Protein AF-A0A8C2HJ43-F1 (afdb_monomer)

Structure (mmCIF, N/CA/C/O backbone):
data_AF-A0A8C2HJ43-F1
#
_entry.id   AF-A0A8C2HJ43-F1
#
loop_
_atom_site.group_PDB
_atom_site.id
_atom_site.type_symbol
_atom_site.label_atom_id
_atom_site.label_alt_id
_atom_site.label_comp_id
_atom_site.label_asym_id
_atom_site.label_entity_id
_atom_site.label_seq_id
_atom_site.pdbx_PDB_ins_code
_atom_site.Cartn_x
_atom_site.Cartn_y
_atom_site.Cartn_z
_atom_site.occupancy
_atom_site.B_iso_or_equiv
_atom_site.auth_seq_id
_atom_site.auth_comp_id
_atom_site.auth_asym_id
_atom_site.auth_atom_id
_atom_site.pdbx_PDB_model_num
ATOM 1 N N . MET A 1 1 ? 89.852 3.535 -64.841 1.00 28.92 1 MET A N 1
ATOM 2 C CA . MET A 1 1 ? 89.509 4.851 -64.274 1.00 28.92 1 MET A CA 1
ATOM 3 C C . MET A 1 1 ? 88.247 4.675 -63.459 1.00 28.92 1 MET A C 1
ATOM 5 O O . MET A 1 1 ? 87.257 4.208 -63.997 1.00 28.92 1 MET A O 1
ATOM 9 N N . GLU A 1 2 ? 88.409 4.895 -62.158 1.00 29.08 2 GLU A N 1
ATOM 10 C CA . GLU A 1 2 ? 87.424 5.187 -61.108 1.00 29.08 2 GLU A CA 1
ATOM 11 C C . GLU A 1 2 ? 86.045 4.514 -61.156 1.00 29.08 2 GLU A C 1
ATOM 13 O O . GLU A 1 2 ? 85.107 4.953 -61.813 1.00 29.08 2 GLU A O 1
ATOM 18 N N . SER A 1 3 ? 85.902 3.486 -60.314 1.00 36.31 3 SER A N 1
ATOM 19 C CA . SER A 1 3 ? 84.613 3.098 -59.756 1.00 36.31 3 SER A CA 1
ATOM 20 C C . SER A 1 3 ? 84.096 4.233 -58.870 1.00 36.31 3 SER A C 1
ATOM 22 O O . SER A 1 3 ? 84.536 4.372 -57.725 1.00 36.31 3 SER A O 1
ATOM 24 N N . ILE A 1 4 ? 83.139 5.013 -59.361 1.00 29.16 4 ILE A N 1
ATOM 25 C CA . ILE A 1 4 ? 82.307 5.832 -58.480 1.00 29.16 4 ILE A CA 1
ATOM 26 C C . ILE A 1 4 ? 81.320 4.875 -57.802 1.00 29.16 4 ILE A C 1
ATOM 28 O O . ILE A 1 4 ? 80.236 4.581 -58.298 1.00 29.16 4 ILE A O 1
ATOM 32 N N . LYS A 1 5 ? 81.767 4.313 -56.675 1.00 41.31 5 LYS A N 1
ATOM 33 C CA . LYS A 1 5 ? 80.889 3.801 -55.623 1.00 41.31 5 LYS A CA 1
ATOM 34 C C . LYS A 1 5 ? 80.274 5.009 -54.929 1.00 41.31 5 LYS A C 1
ATOM 36 O O . LYS A 1 5 ? 81.017 5.856 -54.443 1.00 41.31 5 LYS A O 1
ATOM 41 N N . GLY A 1 6 ? 78.952 5.042 -54.823 1.00 38.94 6 GLY A N 1
ATOM 42 C CA . GLY A 1 6 ? 78.273 6.022 -53.982 1.00 38.94 6 GLY A CA 1
ATOM 43 C C . GLY A 1 6 ? 76.937 6.470 -54.543 1.00 38.94 6 GLY A C 1
ATOM 44 O O . GLY A 1 6 ? 76.753 7.649 -54.803 1.00 38.94 6 GLY A O 1
ATOM 45 N N . SER A 1 7 ? 75.999 5.546 -54.712 1.00 36.19 7 SER A N 1
ATOM 46 C CA . SER A 1 7 ? 74.584 5.897 -54.655 1.00 36.19 7 SER A CA 1
ATOM 47 C C . SER A 1 7 ? 74.028 5.294 -53.373 1.00 36.19 7 SER A C 1
ATOM 49 O O . SER A 1 7 ? 74.109 4.085 -53.149 1.00 36.19 7 SER A O 1
ATOM 51 N N . PHE A 1 8 ? 73.535 6.152 -52.485 1.00 36.25 8 PHE A N 1
ATOM 52 C CA . PHE A 1 8 ? 72.750 5.710 -51.344 1.00 36.25 8 PHE A CA 1
ATOM 53 C C . PHE A 1 8 ? 71.430 5.163 -51.894 1.00 36.25 8 PHE A C 1
ATOM 55 O O . PHE A 1 8 ? 70.744 5.851 -52.647 1.00 36.25 8 PHE A O 1
ATOM 62 N N . ALA A 1 9 ? 71.106 3.915 -51.571 1.00 38.06 9 ALA A N 1
ATOM 63 C CA . ALA A 1 9 ? 69.785 3.359 -51.821 1.00 38.06 9 ALA A CA 1
ATOM 64 C C . ALA A 1 9 ? 68.966 3.538 -50.541 1.00 38.06 9 ALA A C 1
ATOM 66 O O . ALA A 1 9 ? 69.335 3.002 -49.497 1.00 38.06 9 ALA A O 1
ATOM 67 N N . GLN A 1 10 ? 67.892 4.318 -50.618 1.00 39.69 10 GLN A N 1
ATOM 68 C CA . GLN A 1 10 ? 66.936 4.489 -49.530 1.00 39.69 10 GLN A CA 1
ATOM 69 C C . GLN A 1 10 ? 65.825 3.455 -49.713 1.00 39.69 10 GLN A C 1
ATOM 71 O O . GLN A 1 10 ? 65.180 3.402 -50.758 1.00 39.69 10 GLN A O 1
ATOM 76 N N . LEU A 1 11 ? 65.663 2.586 -48.719 1.00 39.22 11 LEU A N 1
ATOM 77 C CA . LEU A 1 11 ? 64.585 1.605 -48.654 1.00 39.22 11 LEU A CA 1
ATOM 78 C C . LEU A 1 11 ? 63.584 2.107 -47.618 1.00 39.22 11 LEU A C 1
ATOM 80 O O . LEU A 1 11 ? 63.940 2.282 -46.454 1.00 39.22 11 LEU A O 1
ATOM 84 N N . GLU A 1 12 ? 62.349 2.352 -48.042 1.00 41.38 12 GLU A N 1
ATOM 85 C CA . GLU A 1 12 ? 61.277 2.826 -47.169 1.00 41.38 12 GLU A CA 1
ATOM 86 C C . GLU A 1 12 ? 60.247 1.719 -46.964 1.00 41.38 12 GLU A C 1
ATOM 88 O O . GLU A 1 12 ? 59.848 1.030 -47.903 1.00 41.38 12 GLU A O 1
ATOM 93 N N . CYS A 1 13 ? 59.820 1.544 -45.716 1.00 37.91 13 CYS A N 1
ATOM 94 C CA . CYS A 1 13 ? 58.719 0.669 -45.345 1.00 37.91 13 CYS A CA 1
ATOM 95 C C . CYS A 1 13 ? 57.709 1.515 -44.571 1.00 37.91 13 CYS A C 1
ATOM 97 O O . CYS A 1 13 ? 58.007 1.974 -43.468 1.00 37.91 13 CYS A O 1
ATOM 99 N N . LEU A 1 14 ? 56.536 1.756 -45.159 1.00 37.06 14 LEU A N 1
ATOM 100 C CA . LEU A 1 14 ? 55.426 2.393 -44.455 1.00 37.06 14 LEU A CA 1
ATOM 101 C C . LEU A 1 14 ? 54.671 1.325 -43.665 1.00 37.06 14 LEU A C 1
ATOM 103 O O . LEU A 1 14 ? 54.145 0.376 -44.247 1.00 37.06 14 LEU A O 1
ATOM 107 N N . VAL A 1 15 ? 54.585 1.501 -42.348 1.00 37.28 15 VAL A N 1
ATOM 108 C CA . VAL A 1 15 ? 53.834 0.608 -41.460 1.00 37.28 15 VAL A CA 1
ATOM 109 C C . VAL A 1 15 ? 52.795 1.432 -40.709 1.00 37.28 15 VAL A C 1
ATOM 111 O O . VAL A 1 15 ? 53.119 2.481 -40.158 1.00 37.28 15 VAL A O 1
ATOM 114 N N . SER A 1 16 ? 51.545 0.973 -40.695 1.00 36.12 16 SER A N 1
ATOM 115 C CA . SER A 1 16 ? 50.441 1.597 -39.961 1.00 36.12 16 SER A CA 1
ATOM 116 C C . SER A 1 16 ? 49.856 0.620 -38.935 1.00 36.12 16 SER A C 1
ATOM 118 O O . SER A 1 16 ? 49.723 -0.574 -39.202 1.00 36.12 16 SER A O 1
ATOM 120 N N . GLY A 1 17 ? 49.528 1.120 -37.740 1.00 36.88 17 GLY A N 1
ATOM 121 C CA . GLY A 1 17 ? 48.963 0.333 -36.637 1.00 36.88 17 GLY A CA 1
ATOM 122 C C . GLY A 1 17 ? 49.034 1.069 -35.291 1.00 36.88 17 GLY A C 1
ATOM 123 O O . GLY A 1 17 ? 49.593 2.160 -35.201 1.00 36.88 17 GLY A O 1
ATOM 124 N N . SER A 1 18 ? 48.468 0.481 -34.238 1.00 34.06 18 SER A N 1
ATOM 125 C CA . SER A 1 18 ? 48.498 1.021 -32.868 1.00 34.06 18 SER A CA 1
ATOM 126 C C . SER A 1 18 ? 49.811 0.683 -32.137 1.00 34.06 18 SER A C 1
ATOM 128 O O . SER A 1 18 ? 50.311 -0.433 -32.251 1.00 34.06 18 SER A O 1
ATOM 130 N N . LEU A 1 19 ? 50.361 1.648 -31.388 1.00 35.28 19 LEU A N 1
ATOM 131 C CA . LEU A 1 19 ? 51.721 1.643 -30.815 1.00 35.28 19 LEU A CA 1
ATOM 132 C C . LEU A 1 19 ? 51.955 0.650 -29.648 1.00 35.28 19 LEU A C 1
ATOM 134 O O . LEU A 1 19 ? 51.018 0.382 -28.894 1.00 35.28 19 LEU A O 1
ATOM 138 N N . PRO A 1 20 ? 53.218 0.204 -29.416 1.00 37.50 20 PRO A N 1
ATOM 139 C CA . PRO A 1 20 ? 54.426 0.505 -30.199 1.00 37.50 20 PRO A CA 1
ATOM 140 C C . PRO A 1 20 ? 54.681 -0.508 -31.331 1.00 37.50 20 PRO A C 1
ATOM 142 O O . PRO A 1 20 ? 54.601 -1.718 -31.134 1.00 37.50 20 PRO A O 1
ATOM 145 N N . ILE A 1 21 ? 55.041 0.002 -32.514 1.00 42.69 21 ILE A N 1
ATOM 146 C CA . ILE A 1 21 ? 55.426 -0.795 -33.691 1.00 42.69 21 ILE A CA 1
ATOM 147 C C . ILE A 1 21 ? 56.954 -0.848 -33.779 1.00 42.69 21 ILE A C 1
ATOM 149 O O . ILE A 1 21 ? 57.620 0.172 -33.617 1.00 42.69 21 ILE A O 1
ATOM 153 N N . THR A 1 22 ? 57.517 -2.022 -34.066 1.00 40.88 22 THR A N 1
ATOM 154 C CA . THR A 1 22 ? 58.957 -2.208 -34.315 1.00 40.88 22 THR A CA 1
ATOM 155 C C . THR A 1 22 ? 59.155 -2.827 -35.697 1.00 40.88 22 THR A C 1
ATOM 157 O O . THR A 1 22 ? 58.446 -3.765 -36.054 1.00 40.88 22 THR A O 1
ATOM 160 N N . VAL A 1 23 ? 60.094 -2.296 -36.485 1.00 45.75 23 VAL A N 1
ATOM 161 C CA . VAL A 1 23 ? 60.380 -2.756 -37.855 1.00 45.75 23 VAL A CA 1
ATOM 162 C C . VAL A 1 23 ? 61.828 -3.221 -37.943 1.00 45.75 23 VAL A C 1
ATOM 164 O O . VAL A 1 23 ? 62.735 -2.483 -37.560 1.00 45.75 23 VAL A O 1
ATOM 167 N N . THR A 1 24 ? 62.035 -4.420 -38.485 1.00 45.66 24 THR A N 1
ATOM 168 C CA . THR A 1 24 ? 63.351 -5.057 -38.621 1.00 45.66 24 THR A CA 1
ATOM 169 C C . THR A 1 24 ? 63.576 -5.485 -40.068 1.00 45.66 24 THR A C 1
ATOM 171 O O . THR A 1 24 ? 62.691 -6.076 -40.688 1.00 45.66 24 THR A O 1
ATOM 174 N N . TRP A 1 25 ? 64.751 -5.191 -40.625 1.00 48.12 25 TRP A N 1
ATOM 175 C CA . TRP A 1 25 ? 65.064 -5.478 -42.028 1.00 48.12 25 TRP A CA 1
ATOM 176 C C . TRP A 1 25 ? 65.860 -6.777 -42.172 1.00 48.12 25 TRP A C 1
ATOM 178 O O . TRP A 1 25 ? 66.792 -7.030 -41.413 1.00 48.12 25 TRP A O 1
ATOM 188 N N . PHE A 1 26 ? 65.529 -7.580 -43.186 1.00 45.78 26 PHE A N 1
ATOM 189 C CA . PHE A 1 26 ? 66.227 -8.828 -43.509 1.00 45.78 26 PHE A CA 1
ATOM 190 C C . PHE A 1 26 ? 66.692 -8.827 -44.965 1.00 45.78 26 PHE A C 1
ATOM 192 O O . PHE A 1 26 ? 65.960 -8.406 -45.861 1.00 45.78 26 PHE A O 1
ATOM 199 N N . LYS A 1 27 ? 67.884 -9.373 -45.222 1.00 44.50 27 LYS A N 1
ATOM 200 C CA . LYS A 1 27 ? 68.355 -9.703 -46.574 1.00 44.50 27 LYS A CA 1
ATOM 201 C C . LYS A 1 27 ? 68.772 -11.165 -46.614 1.00 44.50 27 LYS A C 1
ATOM 203 O O . LYS A 1 27 ? 69.586 -11.588 -45.801 1.00 44.50 27 LYS A O 1
ATOM 208 N N . GLU A 1 28 ? 68.200 -11.932 -47.544 1.00 50.56 28 GLU A N 1
ATOM 209 C CA . GLU A 1 28 ? 68.486 -13.371 -47.711 1.00 50.56 28 GLU A CA 1
ATOM 210 C C . GLU A 1 28 ? 68.371 -14.156 -46.384 1.00 50.56 28 GLU A C 1
ATOM 212 O O . GLU A 1 28 ? 69.201 -15.002 -46.063 1.00 50.56 28 GLU A O 1
ATOM 217 N N . ASN A 1 29 ? 67.327 -13.853 -45.602 1.00 45.06 29 ASN A N 1
ATOM 218 C CA . ASN A 1 29 ? 67.025 -14.432 -44.284 1.00 45.06 29 ASN A CA 1
ATOM 219 C C . ASN A 1 29 ? 68.044 -14.147 -43.164 1.00 45.06 29 ASN A C 1
ATOM 221 O O . ASN A 1 29 ? 68.049 -14.847 -42.151 1.00 45.06 29 ASN A O 1
ATOM 225 N N . LYS A 1 30 ? 68.866 -13.098 -43.294 1.00 45.16 30 LYS A N 1
ATOM 226 C CA . LYS A 1 30 ? 69.721 -12.590 -42.211 1.00 45.16 30 LYS A CA 1
ATOM 227 C C . LYS A 1 30 ? 69.328 -11.159 -41.834 1.00 45.16 30 LYS A C 1
ATOM 229 O O . LYS A 1 30 ? 69.120 -10.330 -42.720 1.00 45.16 30 LYS A O 1
ATOM 234 N N . GLU A 1 31 ? 69.196 -10.898 -40.535 1.00 52.84 31 GLU A N 1
ATOM 235 C CA . GLU A 1 31 ? 68.826 -9.587 -39.988 1.00 52.84 31 GLU A CA 1
ATOM 236 C C . GLU A 1 31 ? 69.921 -8.547 -40.263 1.00 52.84 31 GLU A C 1
ATOM 238 O O . GLU A 1 31 ? 71.115 -8.858 -40.207 1.00 52.84 31 GLU A O 1
ATOM 243 N N . ILE A 1 32 ? 69.507 -7.328 -40.608 1.00 56.66 32 ILE A N 1
ATOM 244 C CA . ILE A 1 32 ? 70.393 -6.198 -40.892 1.00 56.66 32 ILE A CA 1
ATOM 245 C C . ILE A 1 32 ? 70.437 -5.294 -39.654 1.00 56.66 32 ILE A C 1
ATOM 247 O O . ILE A 1 32 ? 69.444 -4.648 -39.328 1.00 56.66 32 ILE A O 1
ATOM 251 N N . GLU A 1 33 ? 71.591 -5.227 -38.989 1.00 49.88 33 GLU A N 1
ATOM 252 C CA . GLU A 1 33 ? 71.838 -4.343 -37.840 1.00 49.88 33 GLU A CA 1
ATOM 253 C C . GLU A 1 33 ? 72.345 -2.955 -38.285 1.00 49.88 33 GLU A C 1
ATOM 255 O O . GLU A 1 33 ? 72.996 -2.818 -39.324 1.00 49.88 33 GLU A O 1
ATOM 260 N N . THR A 1 34 ? 72.056 -1.911 -37.501 1.00 52.38 34 THR A N 1
ATOM 261 C CA . THR A 1 34 ? 72.453 -0.522 -37.796 1.00 52.38 34 THR A CA 1
ATOM 262 C C . THR A 1 34 ? 73.959 -0.314 -37.579 1.00 52.38 34 THR A C 1
ATOM 264 O O . THR A 1 34 ? 74.459 -0.538 -36.478 1.00 52.38 34 THR A O 1
ATOM 267 N N . ASP A 1 35 ? 74.684 0.159 -38.598 1.00 56.69 35 ASP A N 1
ATOM 268 C CA . ASP A 1 35 ? 76.142 0.368 -38.562 1.00 56.69 35 ASP A CA 1
ATOM 269 C C . ASP A 1 35 ? 76.584 1.613 -39.370 1.00 56.69 35 ASP A C 1
ATOM 271 O O . ASP A 1 35 ? 75.766 2.415 -39.819 1.00 56.69 35 ASP A O 1
ATOM 275 N N . GLU A 1 36 ? 77.895 1.804 -39.571 1.00 47.41 36 GLU A N 1
ATOM 276 C CA . GLU A 1 36 ? 78.440 2.944 -40.333 1.00 47.41 36 GLU A CA 1
ATOM 277 C C . GLU A 1 36 ? 78.046 2.957 -41.827 1.00 47.41 36 GLU A C 1
ATOM 279 O O . GLU A 1 36 ? 78.179 3.992 -42.485 1.00 47.41 36 GLU A O 1
ATOM 284 N N . LYS A 1 37 ? 77.560 1.835 -42.381 1.00 43.38 37 LYS A N 1
ATOM 285 C CA . LYS A 1 37 ? 77.112 1.705 -43.780 1.00 43.38 37 LYS A CA 1
ATOM 286 C C . LYS A 1 37 ? 75.588 1.690 -43.933 1.00 43.38 37 LYS A C 1
ATOM 288 O O . LYS A 1 37 ? 75.114 1.986 -45.029 1.00 43.38 37 LYS A O 1
ATOM 293 N N . HIS A 1 38 ? 74.834 1.390 -42.875 1.00 47.81 38 HIS A N 1
ATOM 294 C CA . HIS A 1 38 ? 73.375 1.269 -42.894 1.00 47.81 38 HIS A CA 1
ATOM 295 C C . HIS A 1 38 ? 72.750 2.134 -41.788 1.00 47.81 38 HIS A C 1
ATOM 297 O O . HIS A 1 38 ? 72.818 1.798 -40.607 1.00 47.81 38 HIS A O 1
ATOM 303 N N . LYS A 1 39 ? 72.110 3.249 -42.171 1.00 41.75 39 LYS A N 1
ATOM 304 C CA . LYS A 1 39 ? 71.343 4.118 -41.261 1.00 41.75 39 LYS A CA 1
ATOM 305 C C . LYS A 1 39 ? 69.848 3.854 -41.406 1.00 41.75 39 LYS A C 1
ATOM 307 O O . LYS A 1 39 ? 69.296 4.067 -42.480 1.00 41.75 39 LYS A O 1
ATOM 312 N N . CYS A 1 40 ? 69.195 3.472 -40.312 1.00 44.41 40 CYS A N 1
ATOM 313 C CA . CYS A 1 40 ? 67.737 3.462 -40.218 1.00 44.41 40 CYS A CA 1
ATOM 314 C C . CYS A 1 40 ? 67.272 4.818 -39.672 1.00 44.41 40 CYS A C 1
ATOM 316 O O . CYS A 1 40 ? 67.691 5.216 -38.586 1.00 44.41 40 CYS A O 1
ATOM 318 N N . ILE A 1 41 ? 66.446 5.537 -40.433 1.00 38.34 41 ILE A N 1
ATOM 319 C CA . ILE A 1 41 ? 65.864 6.822 -40.025 1.00 38.34 41 ILE A CA 1
ATOM 320 C C . ILE A 1 41 ? 64.352 6.633 -39.963 1.00 38.34 41 ILE A C 1
ATOM 322 O O . ILE A 1 41 ? 63.750 6.142 -40.915 1.00 38.34 41 ILE A O 1
ATOM 326 N N . PHE A 1 42 ? 63.760 6.997 -38.830 1.00 40.69 42 PHE A N 1
ATOM 327 C CA . PHE A 1 42 ? 62.320 6.953 -38.618 1.00 40.69 42 PHE A CA 1
ATOM 328 C C . PHE A 1 42 ? 61.741 8.336 -38.902 1.00 40.69 42 PHE A C 1
ATOM 330 O O . PHE A 1 42 ? 62.250 9.332 -38.388 1.00 40.69 42 PHE A O 1
ATOM 337 N N . PHE A 1 43 ? 60.666 8.388 -39.680 1.00 35.03 43 PHE A N 1
ATOM 338 C CA . PHE A 1 43 ? 59.792 9.551 -39.725 1.00 35.03 43 PHE A CA 1
ATOM 339 C C . PHE A 1 43 ? 58.524 9.182 -38.960 1.00 35.03 43 PHE A C 1
ATOM 341 O O . PHE A 1 43 ? 57.805 8.262 -39.353 1.00 35.03 43 PHE A O 1
ATOM 348 N N . GLU A 1 44 ? 58.275 9.851 -37.834 1.00 33.72 44 GLU A N 1
ATOM 349 C CA . GLU A 1 44 ? 56.959 9.808 -37.203 1.00 33.72 44 GLU A CA 1
ATOM 350 C C . GLU A 1 44 ? 55.975 10.460 -38.175 1.00 33.72 44 GLU A C 1
ATOM 352 O O . GLU A 1 44 ? 55.965 11.678 -38.348 1.00 33.72 44 GLU A O 1
ATOM 357 N N . ASN A 1 45 ? 55.158 9.655 -38.852 1.00 30.98 45 ASN A N 1
ATOM 358 C CA . ASN A 1 45 ? 53.985 10.194 -39.521 1.00 30.98 45 ASN A CA 1
ATOM 359 C C . ASN A 1 45 ? 53.015 10.632 -38.423 1.00 30.98 45 ASN A C 1
ATOM 361 O O . ASN A 1 45 ? 52.379 9.796 -37.778 1.00 30.98 45 ASN A O 1
ATOM 365 N N . ALA A 1 46 ? 52.946 11.944 -38.196 1.00 31.62 46 ALA A N 1
ATOM 366 C CA . ALA A 1 46 ? 51.950 12.561 -37.340 1.00 31.62 46 ALA A CA 1
ATOM 367 C C . ALA A 1 46 ? 50.558 12.082 -37.777 1.00 31.62 46 ALA A C 1
ATOM 369 O O . ALA A 1 46 ? 50.157 12.258 -38.929 1.00 31.62 46 ALA A O 1
ATOM 370 N N . ALA A 1 47 ? 49.835 11.439 -36.861 1.00 30.67 47 ALA A N 1
ATOM 371 C CA . ALA A 1 47 ? 48.426 11.139 -37.042 1.00 30.67 47 ALA A CA 1
ATOM 372 C C . ALA A 1 47 ? 47.693 12.456 -37.345 1.00 30.67 47 ALA A C 1
ATOM 374 O O . ALA A 1 47 ? 47.765 13.396 -36.555 1.00 30.67 47 ALA A O 1
ATOM 375 N N . SER A 1 48 ? 47.018 12.552 -38.490 1.00 36.34 48 SER A N 1
ATOM 376 C CA . SER A 1 48 ? 46.193 13.714 -38.826 1.00 36.34 48 SER A CA 1
ATOM 377 C C . SER A 1 48 ? 45.064 13.846 -37.795 1.00 36.34 48 SER A C 1
ATOM 379 O O . SER A 1 48 ? 44.153 13.018 -37.754 1.00 36.34 48 SER A O 1
ATOM 381 N N . LEU A 1 49 ? 45.153 14.859 -36.930 1.00 38.56 49 LEU A N 1
ATOM 382 C CA . LEU A 1 49 ? 44.153 15.212 -35.920 1.00 38.56 49 LEU A CA 1
ATOM 383 C C . LEU A 1 49 ? 43.066 16.099 -36.557 1.00 38.56 49 LEU A C 1
ATOM 385 O O . LEU A 1 49 ? 43.078 17.313 -36.382 1.00 38.56 49 LEU A O 1
ATOM 389 N N . GLU A 1 50 ? 42.133 15.518 -37.313 1.00 47.62 50 GLU A N 1
ATOM 390 C CA . GLU A 1 50 ? 41.013 16.270 -37.911 1.00 47.62 50 GLU A CA 1
ATOM 391 C C . GLU A 1 50 ? 39.767 16.264 -37.011 1.00 47.62 50 GLU A C 1
ATOM 393 O O . GLU A 1 50 ? 39.474 15.266 -36.353 1.00 47.62 50 GLU A O 1
ATOM 398 N N . ILE A 1 51 ? 39.017 17.374 -37.001 1.00 46.78 51 ILE A N 1
ATOM 399 C CA . ILE A 1 51 ? 37.701 17.514 -36.353 1.00 46.78 51 ILE A CA 1
ATOM 400 C C . ILE A 1 51 ? 36.641 17.635 -37.447 1.00 46.78 51 ILE A C 1
ATOM 402 O O . ILE A 1 51 ? 36.713 18.508 -38.305 1.00 46.78 51 ILE A O 1
ATOM 406 N N . THR A 1 52 ? 35.620 16.788 -37.394 1.00 49.38 52 THR A N 1
ATOM 407 C CA . THR A 1 52 ? 34.475 16.776 -38.308 1.00 49.38 52 THR A CA 1
ATOM 408 C C . THR A 1 52 ? 33.191 16.975 -37.515 1.00 49.38 52 THR A C 1
ATOM 410 O O . THR A 1 52 ? 32.909 16.210 -36.596 1.00 49.38 52 THR A O 1
ATOM 413 N N . ILE A 1 53 ? 32.376 17.965 -37.887 1.00 46.78 53 ILE A N 1
ATOM 414 C CA . ILE A 1 53 ? 31.011 18.109 -37.363 1.00 46.78 53 ILE A CA 1
ATOM 415 C C . ILE A 1 53 ? 30.093 17.240 -38.223 1.00 46.78 53 ILE A C 1
ATOM 417 O O . ILE A 1 53 ? 29.892 17.522 -39.403 1.00 46.78 53 ILE A O 1
ATOM 421 N N . ILE A 1 54 ? 29.568 16.175 -37.625 1.00 48.56 54 ILE A N 1
ATOM 422 C CA . ILE A 1 54 ? 28.682 15.202 -38.271 1.00 48.56 54 ILE A CA 1
ATOM 423 C C . ILE A 1 54 ? 27.244 15.728 -38.282 1.00 48.56 54 ILE A C 1
ATOM 425 O O . ILE A 1 54 ? 26.547 15.592 -39.284 1.00 48.56 54 ILE A O 1
ATOM 429 N N . GLU A 1 55 ? 26.816 16.368 -37.192 1.00 49.25 55 GLU A N 1
ATOM 430 C CA . GLU A 1 55 ? 25.464 16.908 -37.043 1.00 49.25 55 GLU A CA 1
ATOM 431 C C . GLU A 1 55 ? 25.515 18.279 -36.366 1.00 49.25 55 GLU A C 1
ATOM 433 O O . GLU A 1 55 ? 26.157 18.447 -35.326 1.00 49.25 55 GLU A O 1
ATOM 438 N N . LYS A 1 56 ? 24.871 19.270 -36.990 1.00 53.97 56 LYS A N 1
ATOM 439 C CA . LYS A 1 56 ? 24.829 20.661 -36.521 1.00 53.97 56 LYS A CA 1
ATOM 440 C C . LYS A 1 56 ? 23.602 20.879 -35.628 1.00 53.97 56 LYS A C 1
ATOM 442 O O . LYS A 1 56 ? 22.584 20.233 -35.856 1.00 53.97 56 LYS A O 1
ATOM 447 N N . PRO A 1 57 ? 23.656 21.822 -34.674 1.00 64.94 57 PRO A N 1
ATOM 448 C CA . PRO A 1 57 ? 22.495 22.129 -33.856 1.00 64.94 57 PRO A CA 1
ATOM 449 C C . PRO A 1 57 ? 21.434 22.847 -34.696 1.00 64.94 57 PRO A C 1
ATOM 451 O O . PRO A 1 57 ? 21.744 23.793 -35.423 1.00 64.94 57 PRO A O 1
ATOM 454 N N . GLU A 1 58 ? 20.186 22.396 -34.598 1.00 63.50 58 GLU A N 1
ATOM 455 C CA . GLU A 1 58 ? 19.067 22.977 -35.341 1.00 63.50 58 GLU A CA 1
ATOM 456 C C . GLU A 1 58 ? 18.488 24.215 -34.644 1.00 63.50 58 GLU A C 1
ATOM 458 O O . GLU A 1 58 ? 18.397 24.279 -33.412 1.00 63.50 58 GLU A O 1
ATOM 463 N N . SER A 1 59 ? 18.051 25.191 -35.445 1.00 67.50 59 SER A N 1
ATOM 464 C CA . SER A 1 59 ? 17.265 26.333 -34.972 1.00 67.50 59 SER A CA 1
ATOM 465 C C . SER A 1 59 ? 15.892 25.868 -34.481 1.00 67.50 59 SER A C 1
ATOM 467 O O . SER A 1 59 ? 15.248 25.044 -35.125 1.00 67.50 59 SER A O 1
ATOM 469 N N . GLN A 1 60 ? 15.428 26.404 -33.350 1.00 60.41 60 GLN A N 1
ATOM 470 C CA . GLN A 1 60 ? 14.183 25.976 -32.707 1.00 60.41 60 GLN A CA 1
ATOM 471 C C . GLN A 1 60 ? 13.340 27.175 -32.268 1.00 60.41 60 GLN A C 1
ATOM 473 O O . GLN A 1 60 ? 13.831 28.058 -31.565 1.00 60.41 60 GLN A O 1
ATOM 478 N N . ASP A 1 61 ? 12.052 27.152 -32.614 1.00 68.25 61 ASP A N 1
ATOM 479 C CA . ASP A 1 61 ? 11.041 28.068 -32.082 1.00 68.25 61 ASP A CA 1
ATOM 480 C C . ASP A 1 61 ? 10.390 27.454 -30.838 1.00 68.25 61 ASP A C 1
ATOM 482 O O . ASP A 1 61 ? 9.814 26.365 -30.889 1.00 68.25 61 ASP A O 1
ATOM 486 N N . VAL A 1 62 ? 10.479 28.141 -29.697 1.00 62.47 62 VAL A N 1
ATOM 487 C CA . VAL A 1 62 ? 10.150 27.560 -28.385 1.00 62.47 62 VAL A CA 1
ATOM 488 C C . VAL A 1 62 ? 9.295 28.498 -27.537 1.00 62.47 62 VAL A C 1
ATOM 490 O O . VAL A 1 62 ? 9.488 29.712 -27.507 1.00 62.47 62 VAL A O 1
ATOM 493 N N . ILE A 1 63 ? 8.326 27.926 -26.820 1.00 64.12 63 ILE A N 1
ATOM 494 C CA . ILE A 1 63 ? 7.420 28.678 -25.941 1.00 64.12 63 ILE A CA 1
ATOM 495 C C . ILE A 1 63 ? 8.110 28.907 -24.583 1.00 64.12 63 ILE A C 1
ATOM 497 O O . ILE A 1 63 ? 8.681 27.951 -24.044 1.00 64.12 63 ILE A O 1
ATOM 501 N N . PRO A 1 64 ? 8.024 30.109 -23.975 1.00 69.44 64 PRO A N 1
ATOM 502 C CA . PRO A 1 64 ? 8.591 30.365 -22.652 1.00 69.44 64 PRO A CA 1
ATOM 503 C C . PRO A 1 64 ? 8.157 29.336 -21.594 1.00 69.44 64 PRO A C 1
ATOM 505 O O . PRO A 1 64 ? 6.985 28.978 -21.502 1.00 69.44 64 PRO A O 1
ATOM 508 N N . GLY A 1 65 ? 9.108 28.869 -20.785 1.00 58.56 65 GLY A N 1
ATOM 509 C CA . GLY A 1 65 ? 8.940 27.817 -19.778 1.00 58.56 65 GLY A CA 1
ATOM 510 C C . GLY A 1 65 ? 9.196 26.396 -20.292 1.00 58.56 65 GLY A C 1
ATOM 511 O O . GLY A 1 65 ? 9.237 25.471 -19.483 1.00 58.56 65 GLY A O 1
ATOM 512 N N . SER A 1 66 ? 9.397 26.217 -21.600 1.00 61.38 66 SER A N 1
ATOM 513 C CA . SER A 1 66 ? 9.731 24.918 -22.195 1.00 61.38 66 SER A CA 1
ATOM 514 C C . SER A 1 66 ? 11.206 24.575 -22.003 1.00 61.38 66 SER A C 1
ATOM 516 O O . SER A 1 66 ? 12.057 25.453 -21.867 1.00 61.38 66 SER A O 1
ATOM 518 N N . ARG A 1 67 ? 11.507 23.280 -22.030 1.00 68.06 67 ARG A N 1
ATOM 519 C CA . ARG A 1 67 ? 12.873 22.763 -22.094 1.00 68.06 67 ARG A CA 1
ATOM 520 C C . ARG A 1 67 ? 13.357 22.782 -23.542 1.00 68.06 67 ARG A C 1
ATOM 522 O O . ARG A 1 67 ? 12.586 22.436 -24.434 1.00 68.06 67 ARG A O 1
ATOM 529 N N . VAL A 1 68 ? 14.611 23.164 -23.760 1.00 69.56 68 VAL A N 1
ATOM 530 C CA . VAL A 1 68 ? 15.208 23.318 -25.098 1.00 69.56 68 VAL A CA 1
ATOM 531 C C . VAL A 1 68 ? 16.559 22.635 -25.107 1.00 69.56 68 VAL A C 1
ATOM 533 O O . VAL A 1 68 ? 17.310 22.785 -24.146 1.00 69.56 68 VAL A O 1
ATOM 536 N N . GLN A 1 69 ? 16.876 21.900 -26.168 1.00 74.88 69 GLN A N 1
ATOM 537 C CA . GLN A 1 69 ? 18.136 21.174 -26.264 1.00 74.88 69 GLN A CA 1
ATOM 538 C C . GLN A 1 69 ? 18.765 21.354 -27.641 1.00 74.88 69 GLN A C 1
ATOM 540 O O . GLN A 1 69 ? 18.125 21.103 -28.658 1.00 74.88 69 GLN A O 1
ATOM 545 N N . PHE A 1 70 ? 20.033 21.749 -27.661 1.00 67.19 70 PHE A N 1
ATOM 546 C CA . PHE A 1 70 ? 20.861 21.810 -28.858 1.00 67.19 70 PHE A CA 1
ATOM 547 C C . PHE A 1 70 ? 21.870 20.676 -28.815 1.00 67.19 70 PHE A C 1
ATOM 549 O O . PHE A 1 70 ? 22.603 20.556 -27.836 1.00 67.19 70 PHE A O 1
ATOM 556 N N . ASN A 1 71 ? 21.924 19.876 -29.876 1.00 64.69 71 ASN A N 1
ATOM 557 C CA . ASN A 1 71 ? 22.832 18.742 -29.982 1.00 64.69 71 ASN A CA 1
ATOM 558 C C . ASN A 1 71 ? 23.822 18.963 -31.121 1.00 64.69 71 ASN A C 1
ATOM 560 O O . ASN A 1 71 ? 23.467 19.495 -32.171 1.00 64.69 71 ASN A O 1
ATOM 564 N N . VAL A 1 72 ? 25.060 18.537 -30.901 1.00 55.03 72 VAL A N 1
ATOM 565 C CA . VAL A 1 72 ? 26.118 18.504 -31.907 1.00 55.03 72 VAL A CA 1
ATOM 566 C C . VAL A 1 72 ? 26.769 17.138 -31.857 1.00 55.03 72 VAL A C 1
ATOM 568 O O . VAL A 1 72 ? 27.233 16.713 -30.796 1.00 55.03 72 VAL A O 1
ATOM 571 N N . LEU A 1 73 ? 26.818 16.469 -33.004 1.00 54.88 73 LEU A N 1
ATOM 572 C CA . LEU A 1 73 ? 27.569 15.234 -33.183 1.00 54.88 73 LEU A CA 1
ATOM 573 C C . LEU A 1 73 ? 28.852 15.562 -33.936 1.00 54.88 73 LEU A C 1
ATOM 575 O O . LEU A 1 73 ? 28.833 16.271 -34.944 1.00 54.88 73 LEU A O 1
ATOM 579 N N . LEU A 1 74 ? 29.972 15.055 -33.445 1.00 57.97 74 LEU A N 1
ATOM 580 C CA . LEU A 1 74 ? 31.291 15.361 -33.973 1.00 57.97 74 LEU A CA 1
ATOM 581 C C . LEU A 1 74 ? 32.190 14.125 -33.916 1.00 57.97 74 LEU A C 1
ATOM 583 O O . LEU A 1 74 ? 31.966 13.200 -33.146 1.00 57.97 74 LEU A O 1
ATOM 587 N N . SER A 1 75 ? 33.212 14.100 -34.754 1.00 51.72 75 SER A N 1
ATOM 588 C CA . SER A 1 75 ? 34.273 13.101 -34.716 1.00 51.72 75 SER A CA 1
ATOM 589 C C . SER A 1 75 ? 35.592 13.834 -34.802 1.00 51.72 75 SER A C 1
ATOM 591 O O . SER A 1 75 ? 35.783 14.639 -35.707 1.00 51.72 75 SER A O 1
ATOM 593 N N . GLY A 1 76 ? 36.508 13.559 -33.888 1.00 53.00 76 GLY A N 1
ATOM 594 C CA . GLY A 1 76 ? 37.852 14.099 -33.972 1.00 53.00 76 GLY A CA 1
ATOM 595 C C . GLY A 1 76 ? 38.785 13.453 -32.973 1.00 53.00 76 GLY A C 1
ATOM 596 O O . GLY A 1 76 ? 38.359 12.692 -32.106 1.00 53.00 76 GLY A O 1
ATOM 597 N N . THR A 1 77 ? 40.071 13.730 -33.122 1.00 51.38 77 THR A N 1
ATOM 598 C CA . THR A 1 77 ? 41.101 13.114 -32.287 1.00 51.38 77 THR A CA 1
ATOM 599 C C . THR A 1 77 ? 41.229 13.871 -30.951 1.00 51.38 77 THR A C 1
ATOM 601 O O . THR A 1 77 ? 41.491 15.076 -30.982 1.00 51.38 77 THR A O 1
ATOM 604 N N . PRO A 1 78 ? 41.047 13.212 -29.785 1.00 53.06 78 PRO A N 1
ATOM 605 C CA . PRO A 1 78 ? 41.186 13.843 -28.468 1.00 53.06 78 PRO A CA 1
ATOM 606 C C . PRO A 1 78 ? 42.625 14.315 -28.169 1.00 53.06 78 PRO A C 1
ATOM 608 O O . PRO A 1 78 ? 43.569 13.711 -28.681 1.00 53.06 78 PRO A O 1
ATOM 611 N N . PRO A 1 79 ? 42.820 15.324 -27.296 1.00 50.88 79 PRO A N 1
ATOM 612 C CA . PRO A 1 79 ? 41.801 15.972 -26.469 1.00 50.88 79 PRO A CA 1
ATOM 613 C C . PRO A 1 79 ? 40.993 17.025 -27.244 1.00 50.88 79 PRO A C 1
ATOM 615 O O . PRO A 1 79 ? 41.547 17.954 -27.826 1.00 50.88 79 PRO A O 1
ATOM 618 N N . LEU A 1 80 ? 39.662 16.899 -27.218 1.00 58.16 80 LEU A N 1
ATOM 619 C CA . LEU A 1 80 ? 38.750 17.869 -27.824 1.00 58.16 80 LEU A CA 1
ATOM 620 C C . LEU A 1 80 ? 38.278 18.882 -26.775 1.00 58.16 80 LEU A C 1
ATOM 622 O O . LEU A 1 80 ? 37.738 18.522 -25.726 1.00 58.16 80 LEU A O 1
ATOM 626 N N . THR A 1 81 ? 38.429 20.167 -27.078 1.00 64.50 81 THR A N 1
ATOM 627 C CA . THR A 1 81 ? 37.859 21.264 -26.298 1.00 64.50 81 THR A CA 1
ATOM 628 C C . THR A 1 81 ? 36.547 21.696 -26.933 1.00 64.50 81 THR A C 1
ATOM 630 O O . THR A 1 81 ? 36.528 22.260 -28.020 1.00 64.50 81 THR A O 1
ATOM 633 N N . ILE A 1 82 ? 35.437 21.442 -26.237 1.00 70.81 82 ILE A N 1
ATOM 634 C CA . ILE A 1 82 ? 34.096 21.828 -26.692 1.00 70.81 82 ILE A CA 1
ATOM 635 C C . ILE A 1 82 ? 33.506 22.882 -25.752 1.00 70.81 82 ILE A C 1
ATOM 637 O O . ILE A 1 82 ? 33.464 22.671 -24.528 1.00 70.81 82 ILE A O 1
ATOM 641 N N . LYS A 1 83 ? 33.037 23.997 -26.324 1.00 73.19 83 LYS A N 1
ATOM 642 C CA . LYS A 1 83 ? 32.442 25.142 -25.622 1.00 73.19 83 LYS A CA 1
ATOM 643 C C . LYS A 1 83 ? 31.169 25.620 -26.315 1.00 73.19 83 LYS A C 1
ATOM 645 O O . LYS A 1 83 ? 31.065 25.572 -27.533 1.00 73.19 83 LYS A O 1
ATOM 650 N N . TRP A 1 84 ? 30.217 26.117 -25.533 1.00 76.69 84 TRP A N 1
ATOM 651 C CA . TRP A 1 84 ? 28.996 26.734 -26.048 1.00 76.69 84 TRP A CA 1
ATOM 652 C C . TRP A 1 84 ? 29.012 28.230 -25.781 1.00 76.69 84 TRP A C 1
ATOM 654 O O . TRP A 1 84 ? 29.421 28.666 -24.708 1.00 76.69 84 TRP A O 1
ATOM 664 N N . PHE A 1 85 ? 28.525 29.010 -26.737 1.00 69.81 85 PHE A N 1
ATOM 665 C CA . PHE A 1 85 ? 28.410 30.456 -26.647 1.00 69.81 85 PHE A CA 1
ATOM 666 C C . PHE A 1 85 ? 26.996 30.888 -26.994 1.00 69.81 85 PHE A C 1
ATOM 668 O O . PHE A 1 85 ? 26.386 30.331 -27.902 1.00 69.81 85 PHE A O 1
ATOM 675 N N . LYS A 1 86 ? 26.508 31.913 -26.298 1.00 78.06 86 LYS A N 1
ATOM 676 C CA . LYS A 1 86 ? 25.301 32.652 -26.656 1.00 78.06 86 LYS A CA 1
ATOM 677 C C . LYS A 1 86 ? 25.689 34.104 -26.883 1.00 78.06 86 LYS A C 1
ATOM 679 O O . LYS A 1 86 ? 26.249 34.721 -25.976 1.00 78.06 86 LYS A O 1
ATOM 684 N N . ASP A 1 87 ? 25.448 34.628 -28.082 1.00 75.75 87 ASP A N 1
ATOM 685 C CA . ASP A 1 87 ? 25.786 36.013 -28.445 1.00 75.75 87 ASP A CA 1
ATOM 686 C C . ASP A 1 87 ? 27.247 36.379 -28.074 1.00 75.75 87 ASP A C 1
ATOM 688 O O . ASP A 1 87 ? 27.532 37.446 -27.528 1.00 75.75 87 ASP A O 1
ATOM 692 N N . LYS A 1 88 ? 28.187 35.452 -28.339 1.00 70.31 88 LYS A N 1
ATOM 693 C CA . LYS A 1 88 ? 29.636 35.528 -28.024 1.00 70.31 88 LYS A CA 1
ATOM 694 C C . LYS A 1 88 ? 30.029 35.426 -26.540 1.00 70.31 88 LYS A C 1
ATOM 696 O O . LYS A 1 88 ? 31.207 35.567 -26.217 1.00 70.31 88 LYS A O 1
ATOM 701 N N . LYS A 1 89 ? 29.095 35.140 -25.628 1.00 75.88 89 LYS A N 1
ATOM 702 C CA . LYS A 1 89 ? 29.392 34.870 -24.211 1.00 75.88 89 LYS A CA 1
ATOM 703 C C . LYS A 1 89 ? 29.372 33.369 -23.924 1.00 75.88 89 LYS A C 1
ATOM 705 O O . LYS A 1 89 ? 28.393 32.705 -24.249 1.00 75.88 89 LYS A O 1
ATOM 710 N N . GLU A 1 90 ? 30.432 32.847 -23.302 1.00 79.94 90 GLU A N 1
ATOM 711 C CA . GLU A 1 90 ? 30.536 31.419 -22.962 1.00 79.94 90 GLU A CA 1
ATOM 712 C C . GLU A 1 90 ? 29.419 31.006 -21.986 1.00 79.94 90 GLU A C 1
ATOM 714 O O . GLU A 1 90 ? 29.174 31.669 -20.972 1.00 79.94 90 GLU A O 1
ATOM 719 N N . VAL A 1 91 ? 28.739 29.909 -22.317 1.00 76.19 91 VAL A N 1
ATOM 720 C CA . VAL A 1 91 ? 27.663 29.289 -21.545 1.00 76.19 91 VAL A CA 1
ATOM 721 C C . VAL A 1 91 ? 28.219 28.036 -20.881 1.00 76.19 91 VAL A C 1
ATOM 723 O O . VAL A 1 91 ? 28.707 27.120 -21.543 1.00 76.19 91 VAL A O 1
ATOM 726 N N . SER A 1 92 ? 28.129 27.986 -19.556 1.00 79.56 92 SER A N 1
ATOM 727 C CA . SER A 1 92 ? 28.559 26.854 -18.741 1.00 79.56 92 SER A CA 1
ATOM 728 C C . SER A 1 92 ? 27.402 26.327 -17.896 1.00 79.56 92 SER A C 1
ATOM 730 O O . SER A 1 92 ? 26.433 27.039 -17.630 1.00 79.56 92 SER A O 1
ATOM 732 N N . SER A 1 93 ? 27.497 25.060 -17.483 1.00 80.81 93 SER A N 1
ATOM 733 C CA . SER A 1 93 ? 26.479 24.419 -16.648 1.00 80.81 93 SER A CA 1
ATOM 734 C C . SER A 1 93 ? 26.223 25.219 -15.369 1.00 80.81 93 SER A C 1
ATOM 736 O O . SER A 1 93 ? 27.152 25.562 -14.637 1.00 80.81 93 SER A O 1
ATOM 738 N N . GLY A 1 94 ? 24.950 25.477 -15.084 1.00 76.94 94 GLY A N 1
ATOM 739 C CA . GLY A 1 94 ? 24.501 26.276 -13.953 1.00 76.94 94 GLY A CA 1
ATOM 740 C C . GLY A 1 94 ? 23.077 25.922 -13.534 1.00 76.94 94 GLY A C 1
ATOM 741 O O . GLY A 1 94 ? 22.582 24.833 -13.801 1.00 76.94 94 GLY A O 1
ATOM 742 N N . ILE A 1 95 ? 22.408 26.851 -12.850 1.00 70.00 95 ILE A N 1
ATOM 743 C CA . ILE A 1 95 ? 21.058 26.627 -12.301 1.00 70.00 95 ILE A CA 1
ATOM 744 C C . ILE A 1 95 ? 19.999 26.548 -13.417 1.00 70.00 95 ILE A C 1
ATOM 746 O O . ILE A 1 95 ? 19.037 25.797 -13.293 1.00 70.00 95 ILE A O 1
ATOM 750 N N . ASP A 1 96 ? 20.183 27.303 -14.503 1.00 74.12 96 ASP A N 1
ATOM 751 C CA . ASP A 1 96 ? 19.196 27.447 -15.582 1.00 74.12 96 ASP A CA 1
ATOM 752 C C . ASP A 1 96 ? 19.487 26.567 -16.820 1.00 74.12 96 ASP A C 1
ATOM 754 O O . ASP A 1 96 ? 18.614 26.396 -17.674 1.00 74.12 96 ASP A O 1
ATOM 758 N N . CYS A 1 97 ? 20.693 25.999 -16.933 1.00 74.38 97 CYS A N 1
ATOM 759 C CA . CYS A 1 97 ? 21.102 25.190 -18.083 1.00 74.38 97 CYS A CA 1
ATOM 760 C C . CYS A 1 97 ? 22.185 24.162 -17.736 1.00 74.38 97 CYS A C 1
ATOM 762 O O . CYS A 1 97 ? 22.939 24.338 -16.775 1.00 74.38 97 CYS A O 1
ATOM 764 N N . SER A 1 98 ? 22.313 23.116 -18.552 1.00 69.00 98 SER A N 1
ATOM 765 C CA . SER A 1 98 ? 23.427 22.169 -18.479 1.00 69.00 98 SER A CA 1
ATOM 766 C C . SER A 1 98 ? 24.083 21.941 -19.829 1.00 69.00 98 SER A C 1
ATOM 768 O O . SER A 1 98 ? 23.405 21.740 -20.832 1.00 69.00 98 SER A O 1
ATOM 770 N N . VAL A 1 99 ? 25.412 21.899 -19.817 1.00 75.06 99 VAL A N 1
ATOM 771 C CA . VAL A 1 99 ? 26.246 21.476 -20.939 1.00 75.06 99 VAL A CA 1
ATOM 772 C C . VAL A 1 99 ? 26.794 20.084 -20.639 1.00 75.06 99 VAL A C 1
ATOM 774 O O . VAL A 1 99 ? 27.469 19.878 -19.627 1.00 75.06 99 VAL A O 1
ATOM 777 N N . GLN A 1 100 ? 26.518 19.135 -21.526 1.00 67.69 100 GLN A N 1
ATOM 778 C CA . GLN A 1 100 ? 27.088 17.791 -21.516 1.00 67.69 100 GLN A CA 1
ATOM 779 C C . GLN A 1 100 ? 27.987 17.638 -22.736 1.00 67.69 100 GLN A C 1
ATOM 781 O O . GLN A 1 100 ? 27.601 18.031 -23.829 1.00 67.69 100 GLN A O 1
ATOM 786 N N . LYS A 1 101 ? 29.186 17.087 -22.563 1.00 72.38 101 LYS A N 1
ATOM 787 C CA . LYS A 1 101 ? 30.148 16.920 -23.655 1.00 72.38 101 LYS A CA 1
ATOM 788 C C . LYS A 1 101 ? 31.003 15.675 -23.462 1.00 72.38 101 LYS A C 1
ATOM 790 O O . LYS A 1 101 ? 31.328 15.326 -22.328 1.00 72.38 101 LYS A O 1
ATOM 795 N N . ASN A 1 102 ? 31.350 15.032 -24.568 1.00 65.88 102 ASN A N 1
ATOM 796 C CA . ASN A 1 102 ? 32.302 13.928 -24.669 1.00 65.88 102 ASN A CA 1
ATOM 797 C C . ASN A 1 102 ? 33.046 14.018 -26.015 1.00 65.88 102 ASN A C 1
ATOM 799 O O . ASN A 1 102 ? 32.802 14.935 -26.796 1.00 65.88 102 ASN A O 1
ATOM 803 N N . ASP A 1 103 ? 33.917 13.054 -26.306 1.00 57.00 103 ASP A N 1
ATOM 804 C CA . ASP A 1 103 ? 34.786 13.077 -27.494 1.00 57.00 103 ASP A CA 1
ATOM 805 C C . ASP A 1 103 ? 34.046 12.911 -28.838 1.00 57.00 103 ASP A C 1
ATOM 807 O O . ASP A 1 103 ? 34.655 12.994 -29.900 1.00 57.00 103 ASP A O 1
ATOM 811 N N . THR A 1 104 ? 32.732 12.671 -28.813 1.00 54.78 104 THR A N 1
ATOM 812 C CA . THR A 1 104 ? 31.918 12.431 -30.018 1.00 54.78 104 THR A CA 1
ATOM 813 C C . THR A 1 104 ? 30.656 13.288 -30.094 1.00 54.78 104 THR A C 1
ATOM 815 O O . THR A 1 104 ? 29.970 13.303 -31.111 1.00 54.78 104 THR A O 1
ATOM 818 N N . SER A 1 105 ? 30.306 14.012 -29.030 1.00 70.88 105 SER A N 1
ATOM 819 C CA . SER A 1 105 ? 29.060 14.777 -28.976 1.00 70.88 105 SER A CA 1
ATOM 820 C C . SER A 1 105 ? 29.067 15.844 -27.889 1.00 70.88 105 SER A C 1
ATOM 822 O O . SER A 1 105 ? 29.751 15.734 -26.868 1.00 70.88 105 SER A O 1
ATOM 824 N N . SER A 1 106 ? 28.250 16.872 -28.096 1.00 74.38 106 SER A N 1
ATOM 825 C CA . SER A 1 106 ? 27.990 17.925 -27.123 1.00 74.38 106 SER A CA 1
ATOM 826 C C . SER A 1 106 ? 26.528 18.336 -27.164 1.00 74.38 106 SER A C 1
ATOM 828 O O . SER A 1 106 ? 25.936 18.448 -28.234 1.00 74.38 106 SER A O 1
ATOM 830 N N . SER A 1 107 ? 25.949 18.568 -25.993 1.00 72.12 107 SER A N 1
ATOM 831 C CA . SER A 1 107 ? 24.561 18.965 -25.822 1.00 72.12 107 SER A CA 1
ATOM 832 C C . SER A 1 107 ? 24.458 20.128 -24.845 1.00 72.12 107 SER A C 1
ATOM 834 O O . SER A 1 107 ? 24.949 20.037 -23.718 1.00 72.12 107 SER A O 1
ATOM 836 N N . LEU A 1 108 ? 23.765 21.190 -25.250 1.00 72.75 108 LEU A N 1
ATOM 837 C CA . LEU A 1 108 ? 23.343 22.287 -24.380 1.00 72.75 108 LEU A CA 1
ATOM 838 C C . LEU A 1 108 ? 21.840 22.169 -24.126 1.00 72.75 108 LEU A C 1
ATOM 840 O O . LEU A 1 108 ? 21.047 22.239 -25.058 1.00 72.75 108 LEU A O 1
ATOM 844 N N . GLU A 1 109 ? 21.451 22.031 -22.863 1.00 79.62 109 GLU A N 1
ATOM 845 C CA . GLU A 1 109 ? 20.057 21.959 -22.428 1.00 79.62 109 GLU A CA 1
ATOM 846 C C . GLU A 1 109 ? 19.696 23.182 -21.575 1.00 79.62 109 GLU A C 1
ATOM 848 O O . GLU A 1 109 ? 20.343 23.454 -20.562 1.00 79.62 109 GLU A O 1
ATOM 853 N N . LEU A 1 110 ? 18.642 23.901 -21.958 1.00 73.56 110 LEU A N 1
ATOM 854 C CA . LEU A 1 110 ? 17.994 24.936 -21.153 1.00 73.56 110 LEU A CA 1
ATOM 855 C C . LEU A 1 110 ? 16.795 24.313 -20.434 1.00 73.56 110 LEU A C 1
ATOM 857 O O . LEU A 1 110 ? 15.898 23.763 -21.078 1.00 73.56 110 LEU A O 1
ATOM 861 N N . PHE A 1 111 ? 16.748 24.406 -19.104 1.00 71.44 111 PHE A N 1
ATOM 862 C CA . PHE A 1 111 ? 15.705 23.725 -18.328 1.00 71.44 111 PHE A CA 1
ATOM 863 C C . PHE A 1 111 ? 14.342 24.418 -18.421 1.00 71.44 111 PHE A C 1
ATOM 865 O O . PHE A 1 111 ? 13.316 23.738 -18.431 1.00 71.44 111 PHE A O 1
ATOM 872 N N . PHE A 1 112 ? 14.347 25.754 -18.494 1.00 75.19 112 PHE A N 1
ATOM 873 C CA . PHE A 1 112 ? 13.154 26.600 -18.574 1.00 75.19 112 PHE A CA 1
ATOM 874 C C . PHE A 1 112 ? 13.440 27.852 -19.418 1.00 75.19 112 PHE A C 1
ATOM 876 O O . PHE A 1 112 ? 13.949 28.843 -18.896 1.00 75.19 112 PHE A O 1
ATOM 883 N N . ALA A 1 113 ? 13.101 27.820 -20.709 1.00 72.69 113 ALA A N 1
ATOM 884 C CA . ALA A 1 113 ? 13.378 28.908 -21.646 1.00 72.69 113 ALA A CA 1
ATOM 885 C C . ALA A 1 113 ? 12.681 30.219 -21.248 1.00 72.69 113 ALA A C 1
ATOM 887 O O . ALA A 1 113 ? 11.463 30.264 -21.063 1.00 72.69 113 ALA A O 1
ATOM 888 N N . LYS A 1 114 ? 13.436 31.310 -21.147 1.00 73.00 114 LYS A N 1
ATOM 889 C CA . LYS A 1 114 ? 12.930 32.665 -20.888 1.00 73.00 114 LYS A CA 1
ATOM 890 C C . LYS A 1 114 ? 12.997 33.484 -22.182 1.00 73.00 114 LYS A C 1
ATOM 892 O O . LYS A 1 114 ? 13.836 33.207 -23.032 1.00 73.00 114 LYS A O 1
ATOM 897 N N . PRO A 1 115 ? 12.197 34.555 -22.337 1.00 74.56 115 PRO A N 1
ATOM 898 C CA . PRO A 1 115 ? 12.349 35.468 -23.475 1.00 74.56 115 PRO A CA 1
ATOM 899 C C . PRO A 1 115 ? 13.762 36.059 -23.588 1.00 74.56 115 PRO A C 1
ATOM 901 O O . PRO A 1 115 ? 14.225 36.341 -24.681 1.00 74.56 115 PRO A O 1
ATOM 904 N N . SER A 1 116 ? 14.476 36.200 -22.465 1.00 75.56 116 SER A N 1
ATOM 905 C CA . SER A 1 116 ? 15.881 36.618 -22.437 1.00 75.56 116 SER A CA 1
ATOM 906 C C . SER A 1 116 ? 16.855 35.585 -23.006 1.00 75.56 116 SER A C 1
ATOM 908 O O . SER A 1 116 ? 18.016 35.926 -23.203 1.00 75.56 116 SER A O 1
ATOM 910 N N . ASP A 1 117 ? 16.425 34.343 -23.235 1.00 73.88 117 ASP A N 1
ATOM 911 C CA . ASP A 1 117 ? 17.253 33.245 -23.741 1.00 73.88 117 ASP A CA 1
ATOM 912 C C . ASP A 1 117 ? 17.232 33.164 -25.274 1.00 73.88 117 ASP A C 1
ATOM 914 O O . ASP A 1 117 ? 18.018 32.425 -25.847 1.00 73.88 117 ASP A O 1
ATOM 918 N N . SER A 1 118 ? 16.429 33.983 -25.963 1.00 72.50 118 SER A N 1
ATOM 919 C CA . SER A 1 118 ? 16.544 34.132 -27.418 1.00 72.50 118 SER A CA 1
ATOM 920 C C . SER A 1 118 ? 17.921 34.684 -27.797 1.00 72.50 118 SER A C 1
ATOM 922 O O . SER A 1 118 ? 18.415 35.592 -27.120 1.00 72.50 118 SER A O 1
ATOM 924 N N . GLY A 1 119 ? 18.515 34.165 -28.868 1.00 68.25 119 GLY A N 1
ATOM 925 C CA . GLY A 1 119 ? 19.811 34.600 -29.389 1.00 68.25 119 GLY A CA 1
ATOM 926 C C . GLY A 1 119 ? 20.487 33.499 -30.200 1.00 68.25 119 GLY A C 1
ATOM 927 O O . GLY A 1 119 ? 19.949 32.394 -30.318 1.00 68.25 119 GLY A O 1
ATOM 928 N N . ASP A 1 120 ? 21.670 33.801 -30.729 1.00 71.25 120 ASP A N 1
ATOM 929 C CA . ASP A 1 120 ? 22.436 32.849 -31.530 1.00 71.25 120 ASP A CA 1
ATOM 930 C C . ASP A 1 120 ? 23.321 31.994 -30.623 1.00 71.25 120 ASP A C 1
ATOM 932 O O . ASP A 1 120 ? 24.184 32.500 -29.894 1.00 71.25 120 ASP A O 1
ATOM 936 N N . TYR A 1 121 ? 23.107 30.680 -30.684 1.00 70.88 121 TYR A N 1
ATOM 937 C CA . TYR A 1 121 ? 23.894 29.695 -29.954 1.00 70.88 121 TYR A CA 1
ATOM 938 C C . TYR A 1 121 ? 24.922 29.045 -30.878 1.00 70.88 121 TYR A C 1
ATOM 940 O O . TYR A 1 121 ? 24.578 28.489 -31.919 1.00 70.88 121 TYR A O 1
ATOM 948 N N . VAL A 1 122 ? 26.191 29.090 -30.476 1.00 67.25 122 VAL A N 1
ATOM 949 C CA . VAL A 1 122 ? 27.321 28.555 -31.244 1.00 67.25 122 VAL A CA 1
ATOM 950 C C . VAL A 1 122 ? 28.064 27.529 -30.398 1.00 67.25 122 VAL A C 1
ATOM 952 O O . VAL A 1 122 ? 28.436 27.811 -29.260 1.00 67.25 122 VAL A O 1
ATOM 955 N N . CYS A 1 123 ? 28.295 26.342 -30.954 1.00 63.91 123 CYS A N 1
ATOM 956 C CA . CYS A 1 123 ? 29.175 25.337 -30.368 1.00 63.91 123 CYS A CA 1
ATOM 957 C C . CYS A 1 123 ? 30.549 25.435 -31.040 1.00 63.91 123 CYS A C 1
ATOM 959 O O . CYS A 1 123 ? 30.673 25.177 -32.235 1.00 63.91 123 CYS A O 1
ATOM 961 N N . GLU A 1 124 ? 31.569 25.804 -30.274 1.00 63.59 124 GLU A N 1
ATOM 962 C CA . GLU A 1 124 ? 32.960 25.866 -30.715 1.00 63.59 124 GLU A CA 1
ATOM 963 C C . GLU A 1 124 ? 33.679 24.579 -30.302 1.00 63.59 124 GLU A C 1
ATOM 965 O O . GLU A 1 124 ? 33.573 24.135 -29.153 1.00 63.59 124 GLU A O 1
ATOM 970 N N . ILE A 1 125 ? 34.375 23.956 -31.252 1.00 60.72 125 ILE A N 1
ATOM 971 C CA . ILE A 1 125 ? 35.074 22.683 -31.071 1.00 60.72 125 ILE A CA 1
ATOM 972 C C . ILE A 1 125 ? 36.498 22.865 -31.587 1.00 60.72 125 ILE A C 1
ATOM 974 O O . ILE A 1 125 ? 36.688 23.237 -32.743 1.00 60.72 125 ILE A O 1
ATOM 978 N N . SER A 1 126 ? 37.486 22.586 -30.745 1.00 56.62 126 SER A N 1
ATOM 979 C CA . SER A 1 126 ? 38.905 22.651 -31.096 1.00 56.62 126 SER A CA 1
ATOM 980 C C . SER A 1 126 ? 39.674 21.450 -30.548 1.00 56.62 126 SER A C 1
ATOM 982 O O . SER A 1 126 ? 39.202 20.745 -29.657 1.00 56.62 126 SER A O 1
ATOM 984 N N . ASN A 1 127 ? 40.858 21.196 -31.093 1.00 55.19 127 ASN A N 1
ATOM 985 C CA . ASN A 1 127 ? 41.863 20.274 -30.563 1.00 55.19 127 ASN A CA 1
ATOM 986 C C . ASN A 1 127 ? 43.195 21.040 -30.466 1.00 55.19 127 ASN A C 1
ATOM 988 O O . ASN A 1 127 ? 43.246 22.221 -30.812 1.00 55.19 127 ASN A O 1
ATOM 992 N N . ASP A 1 128 ? 44.266 20.398 -29.996 1.00 49.81 128 ASP A N 1
ATOM 993 C CA . ASP A 1 128 ? 45.590 21.033 -29.839 1.00 49.81 128 ASP A CA 1
ATOM 994 C C . ASP A 1 128 ? 46.240 21.505 -31.166 1.00 49.81 128 ASP A C 1
ATOM 996 O O . ASP A 1 128 ? 47.362 22.013 -31.159 1.00 49.81 128 ASP A O 1
ATOM 1000 N N . VAL A 1 129 ? 45.540 21.409 -32.303 1.00 39.66 129 VAL A N 1
ATOM 1001 C CA . VAL A 1 129 ? 45.902 22.053 -33.568 1.00 39.66 129 VAL A CA 1
ATOM 1002 C C . VAL A 1 129 ? 44.844 23.115 -33.886 1.00 39.66 129 VAL A C 1
ATOM 1004 O O . VAL A 1 129 ? 43.776 22.843 -34.431 1.00 39.66 129 VAL A O 1
ATOM 1007 N N . GLY A 1 130 ? 45.139 24.351 -33.482 1.00 33.12 130 GLY A N 1
ATOM 1008 C CA . GLY A 1 130 ? 44.334 25.525 -33.807 1.00 33.12 130 GLY A CA 1
ATOM 1009 C C . GLY A 1 130 ? 44.213 25.766 -35.317 1.00 33.12 130 GLY A C 1
ATOM 1010 O O . GLY A 1 130 ? 44.984 25.243 -36.113 1.00 33.12 130 GLY A O 1
ATOM 1011 N N . SER A 1 131 ? 43.218 26.574 -35.675 1.00 30.25 131 SER A N 1
ATOM 1012 C CA . SER A 1 131 ? 42.826 26.999 -37.022 1.00 30.25 131 SER A CA 1
ATOM 1013 C C . SER A 1 131 ? 43.984 27.243 -38.004 1.00 30.25 131 SER A C 1
ATOM 1015 O O . SER A 1 131 ? 44.529 28.343 -38.053 1.00 30.25 131 SER A O 1
ATOM 1017 N N . ASP A 1 132 ? 44.282 26.261 -38.847 1.00 28.81 132 ASP A N 1
ATOM 1018 C CA . ASP A 1 132 ? 44.925 26.475 -40.142 1.00 28.81 132 ASP A CA 1
ATOM 1019 C C . ASP A 1 132 ? 44.165 25.602 -41.142 1.00 28.81 132 ASP A C 1
ATOM 1021 O O . ASP A 1 132 ? 44.025 24.388 -40.966 1.00 28.81 132 ASP A O 1
ATOM 1025 N N . ALA A 1 133 ? 43.531 26.236 -42.123 1.00 33.50 133 ALA A N 1
ATOM 1026 C CA . ALA A 1 133 ? 42.692 25.528 -43.074 1.00 33.50 133 ALA A CA 1
ATOM 1027 C C . ALA A 1 133 ? 43.580 24.711 -44.034 1.00 33.50 133 ALA A C 1
ATOM 1029 O O . ALA A 1 133 ? 44.595 25.198 -44.534 1.00 33.50 133 ALA A O 1
ATOM 1030 N N . LEU A 1 134 ? 43.201 23.455 -44.283 1.00 36.56 134 LEU A N 1
ATOM 1031 C CA . LEU A 1 134 ? 43.865 22.552 -45.226 1.00 36.56 134 LEU A CA 1
ATOM 1032 C C . LEU A 1 134 ? 42.900 22.249 -46.376 1.00 36.56 134 LEU A C 1
ATOM 1034 O O . LEU A 1 134 ? 41.793 21.762 -46.141 1.00 36.56 134 LEU A O 1
ATOM 1038 N N . THR A 1 135 ? 43.315 22.498 -47.622 1.00 36.09 135 THR A N 1
ATOM 1039 C CA . THR A 1 135 ? 42.501 22.201 -48.816 1.00 36.09 135 THR A CA 1
ATOM 1040 C C . THR A 1 135 ? 43.170 21.107 -49.657 1.00 36.09 135 THR A C 1
ATOM 1042 O O . THR A 1 135 ? 44.286 21.288 -50.147 1.00 36.09 135 THR A O 1
ATOM 1045 N N . VAL A 1 136 ? 42.495 19.963 -49.851 1.00 44.16 136 VAL A N 1
ATOM 1046 C CA . VAL A 1 136 ? 42.990 18.825 -50.656 1.00 44.16 136 VAL A CA 1
ATOM 1047 C C . VAL A 1 136 ? 42.225 18.727 -51.978 1.00 44.16 136 VAL A C 1
ATOM 1049 O O . VAL A 1 136 ? 41.002 18.587 -51.971 1.00 44.16 136 VAL A O 1
ATOM 1052 N N . VAL A 1 137 ? 42.929 18.769 -53.117 1.00 41.09 137 VAL A N 1
ATOM 1053 C CA . VAL A 1 137 ? 42.320 18.842 -54.465 1.00 41.09 137 VAL A CA 1
ATOM 1054 C C . VAL A 1 137 ? 42.912 17.782 -55.411 1.00 41.09 137 VAL A C 1
ATOM 1056 O O . VAL A 1 137 ? 44.063 17.373 -55.256 1.00 41.09 137 VAL A O 1
ATOM 1059 N N . LYS A 1 138 ? 42.137 17.290 -56.390 1.00 42.81 138 LYS A N 1
ATOM 1060 C CA . LYS A 1 138 ? 42.638 16.361 -57.426 1.00 42.81 138 LYS A CA 1
ATOM 1061 C C . LYS A 1 138 ? 43.334 17.124 -58.564 1.00 42.81 138 LYS A C 1
ATOM 1063 O O . LYS A 1 138 ? 42.899 18.237 -58.861 1.00 42.81 138 LYS A O 1
ATOM 1068 N N . PRO A 1 139 ? 44.335 16.530 -59.245 1.00 47.56 139 PRO A N 1
ATOM 1069 C CA . PRO A 1 139 ? 44.941 17.144 -60.421 1.00 47.56 139 PRO A CA 1
ATOM 1070 C C . PRO A 1 139 ? 43.900 17.487 -61.500 1.00 47.56 139 PRO A C 1
ATOM 1072 O O . PRO A 1 139 ? 42.993 16.698 -61.768 1.00 47.56 139 PRO A O 1
ATOM 1075 N N . GLY A 1 140 ? 44.034 18.655 -62.124 1.00 50.16 140 GLY A N 1
ATOM 1076 C CA . GLY A 1 140 ? 43.174 19.158 -63.195 1.00 50.16 140 GLY A CA 1
ATOM 1077 C C . GLY A 1 140 ? 41.975 19.991 -62.734 1.00 50.16 140 GLY A C 1
ATOM 1078 O O . GLY A 1 140 ? 41.213 20.459 -63.579 1.00 50.16 140 GLY A O 1
ATOM 1079 N N . GLN A 1 141 ? 41.786 20.211 -61.428 1.00 45.31 141 GLN A N 1
ATOM 1080 C CA . GLN A 1 141 ? 40.661 20.999 -60.908 1.00 45.31 141 GLN A CA 1
ATOM 1081 C C . GLN A 1 141 ? 41.008 22.489 -60.761 1.00 45.31 141 GLN A C 1
ATOM 1083 O O . GLN A 1 141 ? 42.166 22.860 -60.585 1.00 45.31 141 GLN A O 1
ATOM 1088 N N . LEU A 1 142 ? 39.991 23.353 -60.838 1.00 51.78 142 LEU A N 1
ATOM 1089 C CA . LEU A 1 142 ? 40.110 24.772 -60.495 1.00 51.78 142 LEU A CA 1
ATOM 1090 C C . LEU A 1 142 ? 40.135 24.912 -58.967 1.00 51.78 142 LEU A C 1
ATOM 1092 O O . LEU A 1 142 ? 39.194 24.480 -58.301 1.00 51.78 142 LEU A O 1
ATOM 1096 N N . VAL A 1 143 ? 41.187 25.517 -58.425 1.00 59.62 143 VAL A N 1
ATOM 1097 C CA . VAL A 1 143 ? 41.300 25.839 -56.994 1.00 59.62 143 VAL A CA 1
ATOM 1098 C C . VAL A 1 143 ? 40.979 27.311 -56.808 1.00 59.62 143 VAL A C 1
ATOM 1100 O O . VAL A 1 143 ? 41.462 28.130 -57.580 1.00 59.62 143 VAL A O 1
ATOM 1103 N N . VAL A 1 144 ? 40.173 27.658 -55.808 1.00 65.00 144 VAL A N 1
ATOM 1104 C CA . VAL A 1 144 ? 39.836 29.052 -55.501 1.00 65.00 144 VAL A CA 1
ATOM 1105 C C . VAL A 1 144 ? 40.079 29.304 -54.019 1.00 65.00 144 VAL A C 1
ATOM 1107 O O . VAL A 1 144 ? 39.507 28.614 -53.179 1.00 65.00 144 VAL A O 1
ATOM 1110 N N . PHE A 1 145 ? 40.915 30.290 -53.713 1.00 68.88 145 PHE A N 1
ATOM 1111 C CA . PHE A 1 145 ? 41.124 30.813 -52.369 1.00 68.88 145 PHE A CA 1
ATOM 1112 C C . PHE A 1 145 ? 40.471 32.178 -52.241 1.00 68.88 145 PHE A C 1
ATOM 1114 O O . PHE A 1 145 ? 40.566 32.992 -53.158 1.00 68.88 145 PHE A O 1
ATOM 1121 N N . GLU A 1 146 ? 39.831 32.431 -51.104 1.00 69.75 146 GLU A N 1
ATOM 1122 C CA . GLU A 1 146 ? 39.143 33.685 -50.818 1.00 69.75 146 GLU A CA 1
ATOM 1123 C C . GLU A 1 146 ? 39.436 34.150 -49.394 1.00 69.75 146 GLU A C 1
ATOM 1125 O O . GLU A 1 146 ? 39.442 33.347 -48.462 1.00 69.75 146 GLU A O 1
ATOM 1130 N N . CYS A 1 147 ? 39.645 35.453 -49.222 1.00 58.88 147 CYS A N 1
ATOM 1131 C CA . CYS A 1 147 ? 39.809 36.089 -47.924 1.00 58.88 147 CYS A CA 1
ATOM 1132 C C . CYS A 1 147 ? 39.016 37.398 -47.873 1.00 58.88 147 CYS A C 1
ATOM 1134 O O . CYS A 1 147 ? 39.157 38.254 -48.748 1.00 58.88 147 CYS A O 1
ATOM 1136 N N . GLN A 1 148 ? 38.188 37.559 -46.840 1.00 64.38 148 GLN A N 1
ATOM 1137 C CA . GLN A 1 148 ? 37.482 38.809 -46.573 1.00 64.38 148 GLN A CA 1
ATOM 1138 C C . GLN A 1 148 ? 38.382 39.732 -45.744 1.00 64.38 148 GLN A C 1
ATOM 1140 O O . GLN A 1 148 ? 38.785 39.387 -44.635 1.00 64.38 148 GLN A O 1
ATOM 1145 N N . ILE A 1 149 ? 38.669 40.921 -46.266 1.00 66.75 149 ILE A N 1
ATOM 1146 C CA . ILE A 1 149 ? 39.654 41.852 -45.716 1.00 66.75 149 ILE A CA 1
ATOM 1147 C C . ILE A 1 149 ? 38.969 43.161 -45.325 1.00 66.75 149 ILE A C 1
ATOM 1149 O O . ILE A 1 149 ? 38.300 43.810 -46.130 1.00 66.75 149 ILE A O 1
ATOM 1153 N N . THR A 1 150 ? 39.157 43.573 -44.072 1.00 65.19 150 THR A N 1
ATOM 1154 C CA . THR A 1 150 ? 38.572 44.796 -43.507 1.00 65.19 150 THR A CA 1
ATOM 1155 C C . THR A 1 150 ? 39.653 45.725 -42.968 1.00 65.19 150 THR A C 1
ATOM 1157 O O . THR A 1 150 ? 40.529 45.277 -42.234 1.00 65.19 150 THR A O 1
ATOM 1160 N N . GLY A 1 151 ? 39.553 47.023 -43.254 1.00 61.59 151 GLY A N 1
ATOM 1161 C CA . GLY A 1 151 ? 40.442 48.055 -42.711 1.00 61.59 151 GLY A CA 1
ATOM 1162 C C . GLY A 1 151 ? 40.377 49.351 -43.525 1.00 61.59 151 GLY A C 1
ATOM 1163 O O . GLY A 1 151 ? 39.728 49.406 -44.567 1.00 61.59 151 GLY A O 1
ATOM 1164 N N . THR A 1 152 ? 41.014 50.408 -43.024 1.00 58.31 152 THR A N 1
ATOM 1165 C CA . THR A 1 152 ? 41.010 51.753 -43.630 1.00 58.31 152 THR A CA 1
ATOM 1166 C C . THR A 1 152 ? 42.357 52.451 -43.423 1.00 58.31 152 THR A C 1
ATOM 1168 O O . THR A 1 152 ? 42.953 52.221 -42.365 1.00 58.31 152 THR A O 1
ATOM 1171 N N . PRO A 1 153 ? 42.785 53.379 -44.306 1.00 52.56 153 PRO A N 1
ATOM 1172 C CA . PRO A 1 153 ? 42.242 53.683 -45.645 1.00 52.56 153 PRO A CA 1
ATOM 1173 C C . PRO A 1 153 ? 42.612 52.581 -46.670 1.00 52.56 153 PRO A C 1
ATOM 1175 O O . PRO A 1 153 ? 42.997 51.504 -46.229 1.00 52.56 153 PRO A O 1
ATOM 1178 N N . GLU A 1 154 ? 42.402 52.799 -47.979 1.00 71.38 154 GLU A N 1
ATOM 1179 C CA . GLU A 1 154 ? 42.503 51.796 -49.070 1.00 71.38 154 GLU A CA 1
ATOM 1180 C C . GLU A 1 154 ? 43.590 50.720 -48.859 1.00 71.38 154 GLU A C 1
ATOM 1182 O O . GLU A 1 154 ? 44.729 51.025 -48.508 1.00 71.38 154 GLU A O 1
ATOM 1187 N N . ILE A 1 155 ? 43.206 49.452 -49.042 1.00 74.50 155 ILE A N 1
ATOM 1188 C CA . ILE A 1 155 ? 44.040 48.275 -48.775 1.00 74.50 155 ILE A CA 1
ATOM 1189 C C . ILE A 1 155 ? 44.440 47.634 -50.097 1.00 74.50 155 ILE A C 1
ATOM 1191 O O . ILE A 1 155 ? 43.570 47.312 -50.906 1.00 74.50 155 ILE A O 1
ATOM 1195 N N . ASP A 1 156 ? 45.730 47.358 -50.248 1.00 79.62 156 ASP A N 1
ATOM 1196 C CA . ASP A 1 156 ? 46.251 46.521 -51.324 1.00 79.62 156 ASP A CA 1
ATOM 1197 C C . ASP A 1 156 ? 46.422 45.077 -50.845 1.00 79.62 156 ASP A C 1
ATOM 1199 O O . ASP A 1 156 ? 46.804 44.827 -49.699 1.00 79.62 156 ASP A O 1
ATOM 1203 N N . THR A 1 157 ? 46.171 44.112 -51.729 1.00 82.00 157 THR A N 1
ATOM 1204 C CA . THR A 1 157 ? 46.242 42.682 -51.399 1.00 82.00 157 THR A CA 1
ATOM 1205 C C . THR A 1 157 ? 47.199 41.949 -52.322 1.00 82.00 157 THR A C 1
ATOM 1207 O O . THR A 1 157 ? 47.081 42.057 -53.544 1.00 82.00 157 THR A O 1
ATOM 1210 N N . TYR A 1 158 ? 48.083 41.147 -51.739 1.00 82.00 158 TYR A N 1
ATOM 1211 C CA . TYR A 1 158 ? 49.112 40.386 -52.440 1.00 82.00 158 TYR A CA 1
ATOM 1212 C C . TYR A 1 158 ? 48.999 38.908 -52.068 1.00 82.00 158 TYR A C 1
ATOM 1214 O O . TYR A 1 158 ? 48.788 38.580 -50.904 1.00 82.00 158 TYR A O 1
ATOM 1222 N N . TRP A 1 159 ? 49.155 38.009 -53.037 1.00 86.25 159 TRP A N 1
ATOM 1223 C CA . TRP A 1 159 ? 49.164 36.567 -52.787 1.00 86.25 159 TRP A CA 1
ATOM 1224 C C . TRP A 1 159 ? 50.569 36.008 -52.929 1.00 86.25 159 TRP A C 1
ATOM 1226 O O . TRP A 1 159 ? 51.309 36.395 -53.829 1.00 86.25 159 TRP A O 1
ATOM 1236 N N . PHE A 1 160 ? 50.914 35.052 -52.077 1.00 76.25 160 PHE A N 1
ATOM 1237 C CA . PHE A 1 160 ? 52.213 34.394 -52.069 1.00 76.25 160 PHE A CA 1
ATOM 1238 C C . PHE A 1 160 ? 52.052 32.878 -51.996 1.00 76.25 160 PHE A C 1
ATOM 1240 O O . PHE A 1 160 ? 51.069 32.393 -51.441 1.00 76.25 160 PHE A O 1
ATOM 1247 N N . ARG A 1 161 ? 53.039 32.141 -52.520 1.00 82.88 161 ARG A N 1
ATOM 1248 C CA . ARG A 1 161 ? 53.224 30.696 -52.325 1.00 82.88 161 ARG A CA 1
ATOM 1249 C C . ARG A 1 161 ? 54.647 30.410 -51.868 1.00 82.88 161 ARG A C 1
ATOM 1251 O O . ARG A 1 161 ? 55.598 30.749 -52.578 1.00 82.88 161 ARG A O 1
ATOM 1258 N N . ASP A 1 162 ? 54.789 29.786 -50.703 1.00 76.06 162 ASP A N 1
ATOM 1259 C CA . ASP A 1 162 ? 56.075 29.426 -50.089 1.00 76.06 162 ASP A CA 1
ATOM 1260 C C . ASP A 1 162 ? 57.073 30.603 -50.083 1.00 76.06 162 ASP A C 1
ATOM 1262 O O . ASP A 1 162 ? 58.255 30.459 -50.398 1.00 76.06 162 ASP A O 1
ATOM 1266 N N . GLY A 1 163 ? 56.563 31.806 -49.797 1.00 75.56 163 GLY A N 1
ATOM 1267 C CA . GLY A 1 163 ? 57.336 33.052 -49.752 1.00 75.56 163 GLY A CA 1
ATOM 1268 C C . GLY A 1 163 ? 57.555 33.760 -51.097 1.00 75.56 163 GLY A C 1
ATOM 1269 O O . GLY A 1 163 ? 58.158 34.829 -51.114 1.00 75.56 163 GLY A O 1
ATOM 1270 N N . ASN A 1 164 ? 57.068 33.215 -52.218 1.00 81.50 164 ASN A N 1
ATOM 1271 C CA . ASN A 1 164 ? 57.175 33.838 -53.543 1.00 81.50 164 ASN A CA 1
ATOM 1272 C C . ASN A 1 164 ? 55.858 34.508 -53.945 1.00 81.50 164 ASN A C 1
ATOM 1274 O O . ASN A 1 164 ? 54.808 33.871 -53.891 1.00 81.50 164 ASN A O 1
ATOM 1278 N N . GLU A 1 165 ? 55.909 35.769 -54.375 1.00 87.88 165 GLU A N 1
ATOM 1279 C CA . GLU A 1 165 ? 54.721 36.522 -54.796 1.00 87.88 165 GLU A CA 1
ATOM 1280 C C . GLU A 1 165 ? 54.112 35.944 -56.085 1.00 87.88 165 GLU A C 1
ATOM 1282 O O . GLU A 1 165 ? 54.817 35.628 -57.047 1.00 87.88 165 GLU A O 1
ATOM 1287 N N . ILE A 1 166 ? 52.787 35.803 -56.103 1.00 87.88 166 ILE A N 1
ATOM 1288 C CA . ILE A 1 166 ? 52.008 35.260 -57.213 1.00 87.88 166 ILE A CA 1
ATOM 1289 C C . ILE A 1 166 ? 51.430 36.420 -58.019 1.00 87.88 166 ILE A C 1
ATOM 1291 O O . ILE A 1 166 ? 50.584 37.173 -57.541 1.00 87.88 166 ILE A O 1
ATOM 1295 N N . SER A 1 167 ? 51.840 36.528 -59.280 1.00 81.75 167 SER A N 1
ATOM 1296 C CA . SER A 1 167 ? 51.297 37.509 -60.224 1.00 81.75 167 SER A CA 1
ATOM 1297 C C . SER A 1 167 ? 50.234 36.903 -61.150 1.00 81.75 167 SER A C 1
ATOM 1299 O O . SER A 1 167 ? 50.208 35.694 -61.402 1.00 81.75 167 SER A O 1
ATOM 1301 N N . GLN A 1 168 ? 49.376 37.765 -61.705 1.00 83.75 168 GLN A N 1
ATOM 1302 C CA . GLN A 1 168 ? 48.358 37.400 -62.695 1.00 83.75 168 GLN A CA 1
ATOM 1303 C C . GLN A 1 168 ? 48.979 36.653 -63.895 1.00 83.75 168 GLN A C 1
ATOM 1305 O O . GLN A 1 168 ? 49.918 37.140 -64.523 1.00 83.75 168 GLN A O 1
ATOM 1310 N N . SER A 1 169 ? 48.437 35.480 -64.231 1.00 86.06 169 SER A N 1
ATOM 1311 C CA . SER A 1 169 ? 48.879 34.615 -65.337 1.00 86.06 169 SER A CA 1
ATOM 1312 C C . SER A 1 169 ? 47.718 33.779 -65.898 1.00 86.06 169 SER A C 1
ATOM 1314 O O . SER A 1 169 ? 46.603 33.837 -65.383 1.00 86.06 169 SER A O 1
ATOM 1316 N N . ASP A 1 170 ? 47.973 32.965 -66.927 1.00 76.31 170 ASP A N 1
ATOM 1317 C CA . ASP A 1 170 ? 46.981 32.007 -67.449 1.00 76.31 170 ASP A CA 1
ATOM 1318 C C . ASP A 1 170 ? 46.629 30.913 -66.424 1.00 76.31 170 ASP A C 1
ATOM 1320 O O . ASP A 1 170 ? 45.536 30.350 -66.459 1.00 76.31 170 ASP A O 1
ATOM 1324 N N . LYS A 1 171 ? 47.553 30.615 -65.496 1.00 79.94 171 LYS A N 1
ATOM 1325 C CA . LYS A 1 171 ? 47.355 29.623 -64.431 1.00 79.94 171 LYS A CA 1
ATOM 1326 C C . LYS A 1 171 ? 46.766 30.236 -63.159 1.00 79.94 171 LYS A C 1
ATOM 1328 O O . LYS A 1 171 ? 45.949 29.583 -62.524 1.00 79.94 171 LYS A O 1
ATOM 1333 N N . HIS A 1 172 ? 47.150 31.464 -62.806 1.00 83.19 172 HIS A N 1
ATOM 1334 C CA . HIS A 1 172 ? 46.757 32.135 -61.561 1.00 83.19 172 HIS A CA 1
ATOM 1335 C C . HIS A 1 172 ? 46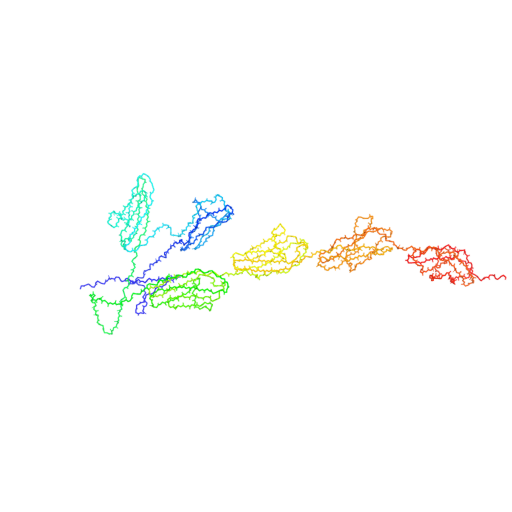.000 33.432 -61.850 1.00 83.19 172 HIS A C 1
ATOM 1337 O O . HIS A 1 172 ? 46.550 34.337 -62.478 1.00 83.19 172 HIS A O 1
ATOM 1343 N N . LYS A 1 173 ? 44.771 33.560 -61.347 1.00 80.25 173 LYS A N 1
ATOM 1344 C CA . LYS A 1 173 ? 43.971 34.782 -61.462 1.00 80.25 173 LYS A CA 1
ATOM 1345 C C . LYS A 1 173 ? 43.705 35.385 -60.091 1.00 80.25 173 LYS A C 1
ATOM 1347 O O . LYS A 1 173 ? 43.106 34.732 -59.247 1.00 80.25 173 LYS A O 1
ATOM 1352 N N . VAL A 1 174 ? 44.140 36.627 -59.892 1.00 84.38 174 VAL A N 1
ATOM 1353 C CA . VAL A 1 174 ? 44.045 37.346 -58.617 1.00 84.38 174 VAL A CA 1
ATOM 1354 C C . VAL A 1 174 ? 43.101 38.534 -58.770 1.00 84.38 174 VAL A C 1
ATOM 1356 O O . VAL A 1 174 ? 43.243 39.328 -59.699 1.00 84.38 174 VAL A O 1
ATOM 1359 N N . THR A 1 175 ? 42.132 38.669 -57.867 1.00 81.50 175 THR A N 1
ATOM 1360 C CA . THR A 1 175 ? 41.176 39.787 -57.863 1.00 81.50 175 THR A CA 1
ATOM 1361 C C . THR A 1 175 ? 40.910 40.281 -56.449 1.00 81.50 175 THR A C 1
ATOM 1363 O O . THR A 1 175 ? 40.809 39.468 -55.536 1.00 81.50 175 THR A O 1
ATOM 1366 N N . PHE A 1 176 ? 40.714 41.589 -56.282 1.00 82.19 176 PHE A N 1
ATOM 1367 C CA . PHE A 1 176 ? 40.243 42.191 -55.036 1.00 82.19 176 PHE A CA 1
ATOM 1368 C C . PHE A 1 176 ? 39.080 43.139 -55.336 1.00 82.19 176 PHE A C 1
ATOM 1370 O O . PHE A 1 176 ? 39.267 44.160 -55.996 1.00 82.19 176 PHE A O 1
ATOM 1377 N N . VAL A 1 177 ? 37.868 42.758 -54.926 1.00 77.44 177 VAL A N 1
ATOM 1378 C CA . VAL A 1 177 ? 36.625 43.511 -55.178 1.00 77.44 177 VAL A CA 1
ATOM 1379 C C . VAL A 1 177 ? 35.757 43.437 -53.925 1.00 77.44 177 VAL A C 1
ATOM 1381 O O . VAL A 1 177 ? 35.654 42.370 -53.330 1.00 77.44 177 VAL A O 1
ATOM 1384 N N . ASP A 1 178 ? 35.154 44.554 -53.510 1.00 78.56 178 ASP A N 1
ATOM 1385 C CA . ASP A 1 178 ? 34.242 44.631 -52.355 1.00 78.56 178 ASP A CA 1
ATOM 1386 C C . ASP A 1 178 ? 34.788 43.951 -51.084 1.00 78.56 178 ASP A C 1
ATOM 1388 O O . ASP A 1 178 ? 34.107 43.166 -50.419 1.00 78.56 178 ASP A O 1
ATOM 1392 N N . SER A 1 179 ? 36.047 44.250 -50.742 1.00 71.69 179 SER A N 1
ATOM 1393 C CA . SER A 1 179 ? 36.744 43.683 -49.578 1.00 71.69 179 SER A CA 1
ATOM 1394 C C . SER A 1 179 ? 36.999 42.168 -49.635 1.00 71.69 179 SER A C 1
ATOM 1396 O O . SER A 1 179 ? 37.380 41.590 -48.621 1.00 71.69 179 SER A O 1
ATOM 1398 N N . LEU A 1 180 ? 36.850 41.516 -50.791 1.00 71.00 180 LEU A N 1
ATOM 1399 C CA . LEU A 1 180 ? 37.125 40.090 -50.979 1.00 71.00 180 LEU A CA 1
ATOM 1400 C C . LEU A 1 180 ? 38.338 39.887 -51.897 1.00 71.00 180 LEU A C 1
ATOM 1402 O O . LEU A 1 180 ? 38.279 40.186 -53.092 1.00 71.00 180 LEU A O 1
ATOM 1406 N N . ALA A 1 181 ? 39.439 39.373 -51.344 1.00 73.81 181 ALA A N 1
ATOM 1407 C CA . ALA A 1 181 ? 40.616 38.967 -52.110 1.00 73.81 181 ALA A CA 1
ATOM 1408 C C . ALA A 1 181 ? 40.465 37.515 -52.543 1.00 73.81 181 ALA A C 1
ATOM 1410 O O . ALA A 1 181 ? 40.257 36.638 -51.709 1.00 73.81 181 ALA A O 1
ATOM 1411 N N . ARG A 1 182 ? 40.594 37.255 -53.843 1.00 75.50 182 ARG A N 1
ATOM 1412 C CA . ARG A 1 182 ? 40.435 35.931 -54.444 1.00 75.50 182 ARG A CA 1
ATOM 1413 C C . ARG A 1 182 ? 41.648 35.563 -55.297 1.00 75.50 182 ARG A C 1
ATOM 1415 O O . ARG A 1 182 ? 42.098 36.383 -56.095 1.00 75.50 182 ARG A O 1
ATOM 1422 N N . LEU A 1 183 ? 42.117 34.322 -55.167 1.00 79.25 183 LEU A N 1
ATOM 1423 C CA . LEU A 1 183 ? 43.110 33.682 -56.034 1.00 79.25 183 LEU A CA 1
ATOM 1424 C C . LEU A 1 183 ? 42.513 32.409 -56.653 1.00 79.25 183 LEU A C 1
ATOM 1426 O O . LEU A 1 183 ? 42.131 31.492 -55.935 1.00 79.25 183 LEU A O 1
ATOM 1430 N N . GLU A 1 184 ? 42.462 32.330 -57.981 1.00 73.75 184 GLU A N 1
ATOM 1431 C CA . GLU A 1 184 ? 42.023 31.149 -58.734 1.00 73.75 184 GLU A CA 1
ATOM 1432 C C . GLU A 1 184 ? 43.231 30.471 -59.411 1.00 73.75 184 GLU A C 1
ATOM 1434 O O . GLU A 1 184 ? 43.986 31.137 -60.117 1.00 73.75 184 GLU A O 1
ATOM 1439 N N . ILE A 1 185 ? 43.406 29.158 -59.232 1.00 80.44 185 ILE A N 1
ATOM 1440 C CA . ILE A 1 185 ? 44.459 28.333 -59.847 1.00 80.44 185 ILE A CA 1
ATOM 1441 C C . ILE A 1 185 ? 43.808 27.342 -60.808 1.00 80.44 185 ILE A C 1
ATOM 1443 O O . ILE A 1 185 ? 43.106 26.419 -60.391 1.00 80.44 185 ILE A O 1
ATOM 1447 N N . SER A 1 186 ? 44.026 27.532 -62.105 1.00 70.31 186 SER A N 1
ATOM 1448 C CA . SER A 1 186 ? 43.426 26.700 -63.149 1.00 70.31 186 SER A CA 1
ATOM 1449 C C . SER A 1 186 ? 44.201 25.398 -63.344 1.00 70.31 186 SER A C 1
ATOM 1451 O O . SER A 1 186 ? 45.417 25.423 -63.518 1.00 70.31 186 SER A O 1
ATOM 1453 N N . SER A 1 187 ? 43.479 24.273 -63.394 1.00 64.75 187 SER A N 1
ATOM 1454 C CA . SER A 1 187 ? 44.028 22.937 -63.665 1.00 64.75 187 SER A CA 1
ATOM 1455 C C . SER A 1 187 ? 45.195 22.564 -62.736 1.00 64.75 187 SER A C 1
ATOM 1457 O O . SER A 1 187 ? 46.333 22.430 -63.187 1.00 64.75 187 SER A O 1
ATOM 1459 N N . SER A 1 188 ? 44.897 22.396 -61.445 1.00 64.12 188 SER A N 1
ATOM 1460 C CA . SER A 1 188 ? 45.877 22.100 -60.392 1.00 64.12 188 SER A CA 1
ATOM 1461 C C . SER A 1 188 ? 46.756 20.880 -60.687 1.00 64.12 188 SER A C 1
ATOM 1463 O O . SER A 1 188 ? 46.309 19.888 -61.255 1.00 64.12 188 SER A O 1
ATOM 1465 N N . ASP A 1 189 ? 48.016 20.918 -60.273 1.00 59.84 189 ASP A N 1
ATOM 1466 C CA . ASP A 1 189 ? 48.948 19.791 -60.356 1.00 59.84 189 ASP A CA 1
ATOM 1467 C C . ASP A 1 189 ? 49.810 19.685 -59.084 1.00 59.84 189 ASP A C 1
ATOM 1469 O O . ASP A 1 189 ? 49.775 20.562 -58.224 1.00 59.84 189 ASP A O 1
ATOM 1473 N N . ILE A 1 190 ? 50.574 18.597 -58.922 1.00 60.22 190 ILE A N 1
ATOM 1474 C CA . ILE A 1 190 ? 51.385 18.351 -57.708 1.00 60.22 190 ILE A CA 1
ATOM 1475 C C . ILE A 1 190 ? 52.366 19.498 -57.408 1.00 60.22 190 ILE A C 1
ATOM 1477 O O . ILE A 1 190 ? 52.713 19.725 -56.251 1.00 60.22 190 ILE A O 1
ATOM 1481 N N . LYS A 1 191 ? 52.812 20.249 -58.420 1.00 70.88 191 LYS A N 1
ATOM 1482 C CA . LYS A 1 191 ? 53.739 21.380 -58.247 1.00 70.88 191 LYS A CA 1
ATOM 1483 C C . LYS A 1 191 ? 53.040 22.640 -57.737 1.00 70.88 191 LYS A C 1
ATOM 1485 O O . LYS A 1 191 ? 53.716 23.632 -57.465 1.00 70.88 191 LYS A O 1
ATOM 1490 N N . ASP A 1 192 ? 51.715 22.618 -57.634 1.00 67.56 192 ASP A N 1
ATOM 1491 C CA . ASP A 1 192 ? 50.935 23.659 -56.974 1.00 67.56 192 ASP A CA 1
ATOM 1492 C C . ASP A 1 192 ? 50.778 23.396 -55.473 1.00 67.56 192 ASP A C 1
ATOM 1494 O O . ASP A 1 192 ? 50.231 24.239 -54.774 1.00 67.56 192 ASP A O 1
ATOM 1498 N N . CYS A 1 193 ? 51.277 22.269 -54.948 1.00 61.84 193 CYS A N 1
ATOM 1499 C CA . CYS A 1 193 ? 51.353 22.061 -53.505 1.00 61.84 193 CYS A CA 1
ATOM 1500 C C . CYS A 1 193 ? 52.250 23.113 -52.847 1.00 61.84 193 CYS A C 1
ATOM 1502 O O . CYS A 1 193 ? 53.323 23.422 -53.366 1.00 61.84 193 CYS A O 1
ATOM 1504 N N . GLY A 1 194 ? 51.833 23.607 -51.687 1.00 64.88 194 GLY A N 1
ATOM 1505 C CA . GLY A 1 194 ? 52.586 24.604 -50.933 1.00 64.88 194 GLY A CA 1
ATOM 1506 C C . GLY A 1 194 ? 51.695 25.428 -50.017 1.00 64.88 194 GLY A C 1
ATOM 1507 O O . GLY A 1 194 ? 50.468 25.288 -50.021 1.00 64.88 194 GLY A O 1
ATOM 1508 N N . VAL A 1 195 ? 52.320 26.299 -49.232 1.00 66.06 195 VAL A N 1
ATOM 1509 C CA . VAL A 1 195 ? 51.620 27.228 -48.346 1.00 66.06 195 VAL A CA 1
ATOM 1510 C C . VAL A 1 195 ? 51.341 28.516 -49.104 1.00 66.06 195 VAL A C 1
ATOM 1512 O O . VAL A 1 195 ? 52.259 29.240 -49.495 1.00 66.06 195 VAL A O 1
ATOM 1515 N N . TYR A 1 196 ? 50.062 28.805 -49.300 1.00 76.75 196 TYR A N 1
ATOM 1516 C CA . TYR A 1 196 ? 49.567 30.043 -49.872 1.00 76.75 196 TYR A CA 1
ATOM 1517 C C . TYR A 1 196 ? 49.204 31.014 -48.758 1.00 76.75 196 TYR A C 1
ATOM 1519 O O . TYR A 1 196 ? 48.635 30.610 -47.750 1.00 76.75 196 TYR A O 1
ATOM 1527 N N . TYR A 1 197 ? 49.484 32.298 -48.937 1.00 66.12 197 TYR A N 1
ATOM 1528 C CA . TYR A 1 197 ? 48.980 33.319 -48.026 1.00 66.12 197 TYR A CA 1
ATOM 1529 C C . TYR A 1 197 ? 48.605 34.598 -48.760 1.00 66.12 197 TYR A C 1
ATOM 1531 O O . TYR A 1 197 ? 49.234 34.969 -49.753 1.00 66.12 197 TYR A O 1
ATOM 1539 N N . CYS A 1 198 ? 47.560 35.257 -48.265 1.00 77.00 198 CYS A N 1
ATOM 1540 C CA . CYS A 1 198 ? 47.157 36.582 -48.710 1.00 77.00 198 CYS A CA 1
ATOM 1541 C C . CYS A 1 198 ? 47.649 37.602 -47.688 1.00 77.00 198 CYS A C 1
ATOM 1543 O O . CYS A 1 198 ? 47.323 37.494 -46.506 1.00 77.00 198 CYS A O 1
ATOM 1545 N N . GLU A 1 199 ? 48.411 38.589 -48.141 1.00 77.88 199 GLU A N 1
ATOM 1546 C CA . GLU A 1 199 ? 48.887 39.709 -47.340 1.00 77.88 199 GLU A CA 1
ATOM 1547 C C . GLU A 1 199 ? 48.128 40.980 -47.728 1.00 77.88 199 GLU A C 1
ATOM 1549 O O . GLU A 1 199 ? 48.152 41.411 -48.882 1.00 77.88 199 GLU A O 1
ATOM 1554 N N . ALA A 1 200 ? 47.452 41.576 -46.750 1.00 76.44 200 ALA A N 1
ATOM 1555 C CA . ALA A 1 200 ? 46.777 42.859 -46.862 1.00 76.44 200 ALA A CA 1
ATOM 1556 C C . ALA A 1 200 ? 47.699 43.959 -46.331 1.00 76.44 200 ALA A C 1
ATOM 1558 O O . ALA A 1 200 ? 48.232 43.836 -45.226 1.00 76.44 200 ALA A O 1
ATOM 1559 N N . ARG A 1 201 ? 47.885 45.039 -47.093 1.00 80.12 201 ARG A N 1
ATOM 1560 C CA . ARG A 1 201 ? 48.759 46.159 -46.723 1.00 80.12 201 ARG A CA 1
ATOM 1561 C C . ARG A 1 201 ? 48.022 47.487 -46.815 1.00 80.12 201 ARG A C 1
ATOM 1563 O O . ARG A 1 201 ? 47.312 47.739 -47.784 1.00 80.12 201 ARG A O 1
ATOM 1570 N N . ASN A 1 202 ? 48.237 48.349 -45.828 1.00 76.38 202 ASN A N 1
ATOM 1571 C CA . ASN A 1 202 ? 47.852 49.757 -45.875 1.00 76.38 202 ASN A CA 1
ATOM 1572 C C . ASN A 1 202 ? 48.912 50.630 -45.179 1.00 76.38 202 ASN A C 1
ATOM 1574 O O . ASN A 1 202 ? 49.952 50.137 -44.741 1.00 76.38 202 ASN A O 1
ATOM 1578 N N . GLU A 1 203 ? 48.656 51.934 -45.048 1.00 73.88 203 GLU A N 1
ATOM 1579 C CA . GLU A 1 203 ? 49.582 52.860 -44.373 1.00 73.88 203 GLU A CA 1
ATOM 1580 C C . GLU A 1 203 ? 49.855 52.511 -42.896 1.00 73.88 203 GLU A C 1
ATOM 1582 O O . GLU A 1 203 ? 50.861 52.951 -42.341 1.00 73.88 203 GLU A O 1
ATOM 1587 N N . ALA A 1 204 ? 48.976 51.740 -42.244 1.00 66.69 204 ALA A N 1
ATOM 1588 C CA . ALA A 1 204 ? 49.107 51.368 -40.836 1.00 66.69 204 ALA A CA 1
ATOM 1589 C C . ALA A 1 204 ? 49.952 50.101 -40.612 1.00 66.69 204 ALA A C 1
ATOM 1591 O O . ALA A 1 204 ? 50.450 49.897 -39.504 1.00 66.69 204 ALA A O 1
ATOM 1592 N N . GLY A 1 205 ? 50.129 49.262 -41.636 1.00 69.06 205 GLY A N 1
ATOM 1593 C CA . GLY A 1 205 ? 50.917 48.037 -41.550 1.00 69.06 205 GLY A CA 1
ATOM 1594 C C . GLY A 1 205 ? 50.479 46.970 -42.549 1.00 69.06 205 GLY A C 1
ATOM 1595 O O . GLY A 1 205 ? 49.716 47.232 -43.481 1.00 69.06 205 GLY A O 1
ATOM 1596 N N . SER A 1 206 ? 50.975 45.753 -42.336 1.00 71.12 206 SER A N 1
ATOM 1597 C CA . SER A 1 206 ? 50.559 44.570 -43.080 1.00 71.12 206 SER A CA 1
ATOM 1598 C C . SER A 1 206 ? 50.100 43.451 -42.154 1.00 71.12 206 SER A C 1
ATOM 1600 O O . SER A 1 206 ? 50.602 43.310 -41.041 1.00 71.12 206 SER A O 1
ATOM 1602 N N . GLU A 1 207 ? 49.125 42.678 -42.621 1.00 63.78 207 GLU A N 1
ATOM 1603 C CA . GLU A 1 207 ? 48.603 41.493 -41.942 1.00 63.78 207 GLU A CA 1
ATOM 1604 C C . GLU A 1 207 ? 48.393 40.386 -42.977 1.00 63.78 207 GLU A C 1
ATOM 1606 O O . GLU A 1 207 ? 48.092 40.672 -44.140 1.00 63.78 207 GLU A O 1
ATOM 1611 N N . SER A 1 208 ? 48.559 39.123 -42.582 1.00 70.94 208 SER A N 1
ATOM 1612 C CA . SER A 1 208 ? 48.441 38.002 -43.522 1.00 70.94 208 SER A CA 1
ATOM 1613 C C . SER A 1 208 ? 47.672 36.818 -42.953 1.00 70.94 208 SER A C 1
ATOM 1615 O O . SER A 1 208 ? 47.645 36.601 -41.745 1.00 70.94 208 SER A O 1
ATOM 1617 N N . CYS A 1 209 ? 47.065 36.031 -43.840 1.00 52.09 209 CYS A N 1
ATOM 1618 C CA . CYS A 1 209 ? 46.463 34.741 -43.505 1.00 52.09 209 CYS A CA 1
ATOM 1619 C C . CYS A 1 209 ? 46.977 33.659 -44.458 1.00 52.09 209 CYS A C 1
ATOM 1621 O O . CYS A 1 209 ? 47.094 33.909 -45.660 1.00 52.09 209 CYS A O 1
ATOM 1623 N N . SER A 1 210 ? 47.290 32.478 -43.923 1.00 57.38 210 SER A N 1
ATOM 1624 C CA . SER A 1 210 ? 47.863 31.348 -44.659 1.00 57.38 210 SER A CA 1
ATOM 1625 C C . SER A 1 210 ? 46.889 30.177 -44.823 1.00 57.38 210 SER A C 1
ATOM 1627 O O . SER A 1 210 ? 45.878 30.081 -44.134 1.00 57.38 210 SER A O 1
ATOM 1629 N N . MET A 1 211 ? 47.198 29.302 -45.779 1.00 51.53 211 MET A N 1
ATOM 1630 C CA . MET A 1 211 ? 46.484 28.071 -46.126 1.00 51.53 211 MET A CA 1
ATOM 1631 C C . MET A 1 211 ? 47.471 27.120 -46.812 1.00 51.53 211 MET A C 1
ATOM 1633 O O . MET A 1 211 ? 48.244 27.553 -47.664 1.00 51.53 211 MET A O 1
ATOM 1637 N N . GLU A 1 212 ? 47.420 25.818 -46.530 1.00 59.53 212 GLU A N 1
ATOM 1638 C CA . GLU A 1 212 ? 48.212 24.821 -47.269 1.00 59.53 212 GLU A CA 1
ATOM 1639 C C . GLU A 1 212 ? 47.368 24.134 -48.361 1.00 59.53 212 GLU A C 1
ATOM 1641 O O . GLU A 1 212 ? 46.286 23.596 -48.094 1.00 59.53 212 GLU A O 1
ATOM 1646 N N . LEU A 1 213 ? 47.872 24.127 -49.603 1.00 51.09 213 LEU A N 1
ATOM 1647 C CA . LEU A 1 213 ? 47.305 23.370 -50.722 1.00 51.09 213 LEU A CA 1
ATOM 1648 C C . LEU A 1 213 ? 48.038 22.038 -50.877 1.00 51.09 213 LEU A C 1
ATOM 1650 O O . LEU A 1 213 ? 49.261 22.012 -51.027 1.00 51.09 213 LEU A O 1
ATOM 1654 N N . ARG A 1 214 ? 47.286 20.933 -50.933 1.00 51.69 214 ARG A N 1
ATOM 1655 C CA . ARG A 1 214 ? 47.823 19.612 -51.297 1.00 51.69 214 ARG A CA 1
ATOM 1656 C C . ARG A 1 214 ? 47.063 19.017 -52.478 1.00 51.69 214 ARG A C 1
ATOM 1658 O O . ARG A 1 214 ? 45.851 18.816 -52.417 1.00 51.69 214 ARG A O 1
ATOM 1665 N N . VAL A 1 215 ? 47.788 18.683 -53.542 1.00 47.62 215 VAL A N 1
ATOM 1666 C CA . VAL A 1 215 ? 47.262 18.022 -54.740 1.00 47.62 215 VAL A CA 1
ATOM 1667 C C . VAL A 1 215 ? 47.671 16.553 -54.723 1.00 47.62 215 VAL A C 1
ATOM 1669 O O . VAL A 1 215 ? 48.857 16.231 -54.719 1.00 47.62 215 VAL A O 1
ATOM 1672 N N . LYS A 1 216 ? 46.687 15.648 -54.684 1.00 42.75 216 LYS A N 1
ATOM 1673 C CA . LYS A 1 216 ? 46.924 14.202 -54.536 1.00 42.75 216 LYS A CA 1
ATOM 1674 C C . LYS A 1 216 ? 46.611 13.463 -55.838 1.00 42.75 216 LYS A C 1
ATOM 1676 O O . LYS A 1 216 ? 45.447 13.367 -56.225 1.00 42.75 216 LYS A O 1
ATOM 1681 N N . GLU A 1 217 ? 47.634 12.921 -56.498 1.00 37.56 217 GLU A N 1
ATOM 1682 C CA . GLU A 1 217 ? 47.448 11.969 -57.602 1.00 37.56 217 GLU A CA 1
ATOM 1683 C C . GLU A 1 217 ? 46.881 10.641 -57.075 1.00 37.56 217 GLU A C 1
ATOM 1685 O O . GLU A 1 217 ? 47.289 10.134 -56.029 1.00 37.56 217 GLU A O 1
ATOM 1690 N N . LEU A 1 218 ? 45.917 10.072 -57.802 1.00 33.19 218 LEU A N 1
ATOM 1691 C CA . LEU A 1 218 ? 45.533 8.673 -57.627 1.00 33.19 218 LEU A CA 1
ATOM 1692 C C . LEU A 1 218 ? 46.556 7.825 -58.390 1.00 33.19 218 LEU A C 1
ATOM 1694 O O . LEU A 1 218 ? 46.597 7.863 -59.617 1.00 33.19 218 LEU A O 1
ATOM 1698 N N . GLU A 1 219 ? 47.397 7.084 -57.667 1.00 30.48 219 GLU A N 1
ATOM 1699 C CA . GLU A 1 219 ? 48.381 6.183 -58.271 1.00 30.48 219 GLU A CA 1
ATOM 1700 C C . GLU A 1 219 ? 47.687 5.072 -59.076 1.00 30.48 219 GLU A C 1
ATOM 1702 O O . GLU A 1 219 ? 47.005 4.213 -58.514 1.00 30.48 219 GLU A O 1
ATOM 1707 N N . HIS A 1 220 ? 47.928 5.020 -60.388 1.00 25.55 220 HIS A N 1
ATOM 1708 C CA . HIS A 1 220 ? 47.760 3.787 -61.155 1.00 25.55 220 HIS A CA 1
ATOM 1709 C C . HIS A 1 220 ? 48.998 2.906 -60.941 1.00 25.55 220 HIS A C 1
ATOM 1711 O O . HIS A 1 220 ? 50.105 3.273 -61.336 1.00 25.55 220 HIS A O 1
ATOM 1717 N N . ARG A 1 221 ? 48.831 1.725 -60.334 1.00 27.22 221 ARG A N 1
ATOM 1718 C CA . ARG A 1 221 ? 49.927 0.759 -60.162 1.00 27.22 221 ARG A CA 1
ATOM 1719 C C . ARG A 1 221 ? 50.000 -0.204 -61.343 1.00 27.22 221 ARG A C 1
ATOM 1721 O O . ARG A 1 221 ? 49.067 -0.956 -61.600 1.00 27.22 221 ARG A O 1
ATOM 1728 N N . THR A 1 222 ? 51.147 -0.211 -62.019 1.00 23.84 222 THR A N 1
ATOM 1729 C CA . THR A 1 222 ? 51.532 -1.246 -62.991 1.00 23.84 222 THR A CA 1
ATOM 1730 C C . THR A 1 222 ? 52.365 -2.304 -62.264 1.00 23.84 222 THR A C 1
ATOM 1732 O O . THR A 1 222 ? 53.350 -1.961 -61.612 1.00 23.84 222 THR A O 1
ATOM 1735 N N . VAL A 1 223 ? 51.987 -3.583 -62.354 1.00 26.14 223 VAL A N 1
ATOM 1736 C CA . VAL A 1 223 ? 52.726 -4.706 -61.745 1.00 26.14 223 VAL A CA 1
ATOM 1737 C C . VAL A 1 223 ? 53.537 -5.429 -62.821 1.00 26.14 223 VAL A C 1
ATOM 1739 O O . VAL A 1 223 ? 52.980 -5.889 -63.814 1.00 26.14 223 VAL A O 1
ATOM 1742 N N . PHE A 1 224 ? 54.847 -5.578 -62.609 1.00 25.77 224 PHE A N 1
ATOM 1743 C CA . PHE A 1 224 ? 55.688 -6.477 -63.402 1.00 25.77 224 PHE A CA 1
ATOM 1744 C C . PHE A 1 224 ? 55.697 -7.870 -62.767 1.00 25.77 224 PHE A C 1
ATOM 1746 O O . PHE A 1 224 ? 56.094 -8.025 -61.613 1.00 25.77 224 PHE A O 1
ATOM 1753 N N . ILE A 1 225 ? 55.320 -8.897 -63.531 1.00 26.52 225 ILE A N 1
ATOM 1754 C CA . ILE A 1 225 ? 55.557 -10.293 -63.150 1.00 26.52 225 ILE A CA 1
ATOM 1755 C C . ILE A 1 225 ? 56.886 -10.722 -63.772 1.00 26.52 225 ILE A C 1
ATOM 1757 O O . ILE A 1 225 ? 57.040 -10.697 -64.992 1.00 26.52 225 ILE A O 1
ATOM 1761 N N . SER A 1 226 ? 57.839 -11.155 -62.946 1.00 27.34 226 SER A N 1
ATOM 1762 C CA . SER A 1 226 ? 58.991 -11.922 -63.424 1.00 27.34 226 SER A CA 1
ATOM 1763 C C . SER A 1 226 ? 58.755 -13.404 -63.138 1.00 27.34 226 SER A C 1
ATOM 1765 O O . SER A 1 226 ? 58.634 -13.822 -61.989 1.00 27.34 226 SER A O 1
ATOM 1767 N N . SER A 1 227 ? 58.676 -14.218 -64.192 1.00 29.08 227 SER A N 1
ATOM 1768 C CA . SER A 1 227 ? 58.847 -15.665 -64.065 1.00 29.08 227 SER A CA 1
ATOM 1769 C C . SER A 1 227 ? 60.331 -15.982 -64.224 1.00 29.08 227 SER A C 1
ATOM 1771 O O . SER A 1 227 ? 60.922 -15.652 -65.255 1.00 29.08 227 SER A O 1
ATOM 1773 N N . SER A 1 228 ? 60.941 -16.631 -63.236 1.00 28.67 228 SER A N 1
ATOM 1774 C CA . SER A 1 228 ? 62.299 -17.150 -63.382 1.00 28.67 228 SER A CA 1
ATOM 1775 C C . SER A 1 228 ? 62.271 -18.496 -64.107 1.00 28.67 228 SER A C 1
ATOM 1777 O O . SER A 1 228 ? 61.477 -19.376 -63.785 1.00 28.67 228 SER A O 1
ATOM 1779 N N . ASN A 1 229 ? 63.167 -18.672 -65.078 1.00 31.81 229 ASN A N 1
ATOM 1780 C CA . ASN A 1 229 ? 63.559 -19.995 -65.543 1.00 31.81 229 ASN A CA 1
ATOM 1781 C C . ASN A 1 229 ? 65.086 -20.120 -65.474 1.00 31.81 229 ASN A C 1
ATOM 1783 O O . ASN A 1 229 ? 65.815 -19.149 -65.657 1.00 31.81 229 ASN A O 1
ATOM 1787 N N . LYS A 1 230 ? 65.551 -21.326 -65.139 1.00 39.84 230 LYS A N 1
ATOM 1788 C CA . LYS A 1 230 ? 66.842 -21.631 -64.492 1.00 39.84 230 LYS A CA 1
ATOM 1789 C C . LYS A 1 230 ? 68.147 -21.346 -65.255 1.00 39.84 230 LYS A C 1
ATOM 1791 O O . LYS A 1 230 ? 69.197 -21.688 -64.724 1.00 39.84 230 LYS A O 1
ATOM 1796 N N . ASN A 1 231 ? 68.146 -20.692 -66.413 1.00 37.47 231 ASN A N 1
ATOM 1797 C CA . ASN A 1 231 ? 69.388 -20.403 -67.139 1.00 37.47 231 ASN A CA 1
ATOM 1798 C C . ASN A 1 231 ? 69.524 -18.892 -67.360 1.00 37.47 231 ASN A C 1
ATOM 1800 O O . ASN A 1 231 ? 68.765 -18.294 -68.115 1.00 37.47 231 ASN A O 1
ATOM 1804 N N . GLY A 1 232 ? 70.472 -18.283 -66.642 1.00 39.53 232 GLY A N 1
ATOM 1805 C CA . GLY A 1 232 ? 70.675 -16.838 -66.546 1.00 39.53 232 GLY A CA 1
ATOM 1806 C C . GLY A 1 232 ? 71.076 -16.153 -67.852 1.00 39.53 232 GLY A C 1
ATOM 1807 O O . GLY A 1 232 ? 72.252 -15.898 -68.090 1.00 39.53 232 GLY A O 1
ATOM 1808 N N . SER A 1 233 ? 70.082 -15.760 -68.641 1.00 28.89 233 SER A N 1
ATOM 1809 C CA . SER A 1 233 ? 70.222 -14.781 -69.721 1.00 28.89 233 SER A CA 1
ATOM 1810 C C . SER A 1 233 ? 69.177 -13.681 -69.541 1.00 28.89 233 SER A C 1
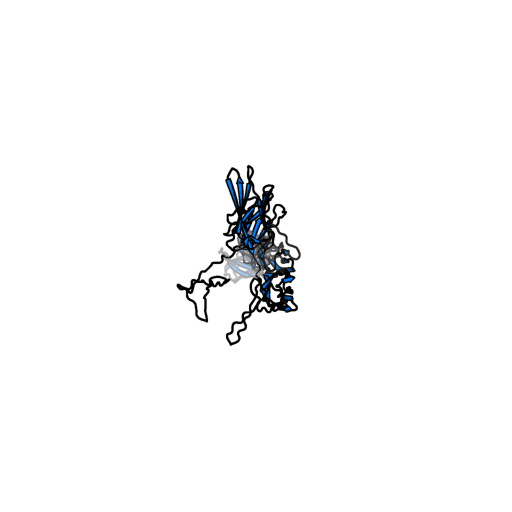ATOM 1812 O O . SER A 1 233 ? 67.977 -13.944 -69.576 1.00 28.89 233 SER A O 1
ATOM 1814 N N . ILE A 1 234 ? 69.653 -12.453 -69.322 1.00 28.94 234 ILE A N 1
ATOM 1815 C CA . ILE A 1 234 ? 68.842 -11.232 -69.275 1.00 28.94 234 ILE A CA 1
ATOM 1816 C C . ILE A 1 234 ? 68.323 -10.978 -70.696 1.00 28.94 234 ILE A C 1
ATOM 1818 O O . ILE A 1 234 ? 69.120 -10.729 -71.598 1.00 28.94 234 ILE A O 1
ATOM 1822 N N . MET A 1 235 ? 67.006 -11.048 -70.901 1.00 25.09 235 MET A N 1
ATOM 1823 C CA . MET A 1 235 ? 66.364 -10.500 -72.097 1.00 25.09 235 MET A CA 1
ATOM 1824 C C . MET A 1 235 ? 65.833 -9.105 -71.775 1.00 25.09 235 MET A C 1
ATOM 1826 O O . MET A 1 235 ? 64.998 -8.942 -70.888 1.00 25.09 235 MET A O 1
ATOM 1830 N N . THR A 1 236 ? 66.326 -8.105 -72.497 1.00 29.44 236 THR A N 1
ATOM 1831 C CA . THR A 1 236 ? 65.778 -6.747 -72.508 1.00 29.44 236 THR A CA 1
ATOM 1832 C C . THR A 1 236 ? 64.485 -6.765 -73.325 1.00 29.44 236 THR A C 1
ATOM 1834 O O . THR A 1 236 ? 64.522 -7.143 -74.495 1.00 29.44 236 THR A O 1
ATOM 1837 N N . LEU A 1 237 ? 63.346 -6.400 -72.727 1.00 28.11 237 LEU A N 1
ATOM 1838 C CA . LEU A 1 237 ? 62.075 -6.287 -73.449 1.00 28.11 237 LEU A CA 1
ATOM 1839 C C . LEU A 1 237 ? 61.878 -4.845 -73.938 1.00 28.11 237 LEU A C 1
ATOM 1841 O O . LEU A 1 237 ? 61.918 -3.903 -73.149 1.00 28.11 237 LEU A O 1
ATOM 1845 N N . ASP A 1 238 ? 61.687 -4.715 -75.248 1.00 29.48 238 ASP A N 1
ATOM 1846 C CA . ASP A 1 238 ? 61.468 -3.480 -76.002 1.00 29.48 238 ASP A CA 1
ATOM 1847 C C . ASP A 1 238 ? 59.982 -3.069 -75.937 1.00 29.48 238 ASP A C 1
ATOM 1849 O O . ASP A 1 238 ? 59.093 -3.821 -76.346 1.00 29.48 238 ASP A O 1
ATOM 1853 N N . VAL A 1 239 ? 59.695 -1.894 -75.371 1.00 32.19 239 VAL A N 1
ATOM 1854 C CA . VAL A 1 239 ? 58.334 -1.409 -75.081 1.00 32.19 239 VAL A CA 1
ATOM 1855 C C . VAL A 1 239 ? 57.804 -0.600 -76.267 1.00 32.19 239 VAL A C 1
ATOM 1857 O O . VAL A 1 239 ? 57.696 0.620 -76.191 1.00 32.19 239 VAL A O 1
ATOM 1860 N N . GLN A 1 240 ? 57.474 -1.259 -77.383 1.00 30.88 240 GLN A N 1
ATOM 1861 C CA . GLN A 1 240 ? 56.754 -0.597 -78.490 1.00 30.88 240 GLN A CA 1
ATOM 1862 C C . GLN A 1 240 ? 55.633 -1.409 -79.159 1.00 30.88 240 GLN A C 1
ATOM 1864 O O . GLN A 1 240 ? 55.098 -0.975 -80.174 1.00 30.88 240 GLN A O 1
ATOM 1869 N N . LYS A 1 241 ? 55.181 -2.530 -78.585 1.00 32.91 241 LYS A N 1
ATOM 1870 C CA . LYS A 1 241 ? 53.964 -3.230 -79.046 1.00 32.91 241 LYS A CA 1
ATOM 1871 C C . LYS A 1 241 ? 53.263 -3.945 -77.890 1.00 32.91 241 LYS A C 1
ATOM 1873 O O . LYS A 1 241 ? 53.504 -5.122 -77.656 1.00 32.91 241 LYS A O 1
ATOM 1878 N N . CYS A 1 242 ? 52.374 -3.237 -77.202 1.00 28.94 242 CYS A N 1
ATOM 1879 C CA . CYS A 1 242 ? 51.309 -3.844 -76.402 1.00 28.94 242 CYS A CA 1
ATOM 1880 C C . CYS A 1 242 ? 49.975 -3.220 -76.826 1.00 28.94 242 CYS A C 1
ATOM 1882 O O . CYS A 1 242 ? 49.332 -2.518 -76.055 1.00 28.94 242 CYS A O 1
ATOM 1884 N N . ASP A 1 243 ? 49.580 -3.459 -78.075 1.00 29.81 243 ASP A N 1
ATOM 1885 C CA . ASP A 1 243 ? 48.160 -3.456 -78.413 1.00 29.81 243 ASP A CA 1
ATOM 1886 C C . ASP A 1 243 ? 47.572 -4.777 -77.897 1.00 29.81 243 ASP A C 1
ATOM 1888 O O . ASP A 1 243 ? 48.089 -5.851 -78.209 1.00 29.81 243 ASP A O 1
ATOM 1892 N N . ALA A 1 244 ? 46.500 -4.669 -77.111 1.00 33.03 244 ALA A N 1
ATOM 1893 C CA . ALA A 1 244 ? 45.674 -5.755 -76.581 1.00 33.03 244 ALA A CA 1
ATOM 1894 C C . ALA A 1 244 ? 46.347 -6.707 -75.567 1.00 33.03 244 ALA A C 1
ATOM 1896 O O . ALA A 1 244 ? 46.627 -7.870 -75.856 1.00 33.03 244 ALA A O 1
ATOM 1897 N N . LEU A 1 245 ? 46.483 -6.247 -74.318 1.00 27.36 245 LEU A N 1
ATOM 1898 C CA . LEU A 1 245 ? 46.314 -7.135 -73.167 1.00 27.36 245 LEU A CA 1
ATOM 1899 C C . LEU A 1 245 ? 44.998 -6.746 -72.487 1.00 27.36 245 LEU A C 1
ATOM 1901 O O . LEU A 1 245 ? 44.881 -5.654 -71.939 1.00 27.36 245 LEU A O 1
ATOM 1905 N N . ASP A 1 246 ? 44.006 -7.626 -72.583 1.00 35.34 246 ASP A N 1
ATOM 1906 C CA . ASP A 1 246 ? 42.735 -7.556 -71.861 1.00 35.34 246 ASP A CA 1
ATOM 1907 C C . ASP A 1 246 ? 43.014 -7.745 -70.360 1.00 35.34 246 ASP A C 1
ATOM 1909 O O . ASP A 1 246 ? 42.969 -8.850 -69.818 1.00 35.34 246 ASP A O 1
ATOM 1913 N N . VAL A 1 247 ? 43.445 -6.668 -69.703 1.00 29.58 247 VAL A N 1
ATOM 1914 C CA . VAL A 1 247 ? 43.562 -6.599 -68.247 1.00 29.58 247 VAL A CA 1
ATOM 1915 C C . VAL A 1 247 ? 42.191 -6.171 -67.752 1.00 29.58 247 VAL A C 1
ATOM 1917 O O . VAL A 1 247 ? 41.889 -4.981 -67.720 1.00 29.58 247 VAL A O 1
ATOM 1920 N N . GLY A 1 248 ? 41.344 -7.156 -67.448 1.00 34.97 248 GLY A N 1
ATOM 1921 C CA . GLY A 1 248 ? 39.985 -6.930 -66.965 1.00 34.97 248 GLY A CA 1
ATOM 1922 C C . GLY A 1 248 ? 39.951 -5.852 -65.881 1.00 34.97 248 GLY A C 1
ATOM 1923 O O . GLY A 1 248 ? 40.631 -5.956 -64.860 1.00 34.97 248 GLY A O 1
ATOM 1924 N N . GLU A 1 249 ? 39.182 -4.797 -66.131 1.00 36.75 249 GLU A N 1
ATOM 1925 C CA . GLU A 1 249 ? 38.963 -3.695 -65.202 1.00 36.75 249 GLU A CA 1
ATOM 1926 C C . GLU A 1 249 ? 38.366 -4.245 -63.896 1.00 36.75 249 GLU A C 1
ATOM 1928 O O . GLU A 1 249 ? 37.192 -4.623 -63.836 1.00 36.75 249 GLU A O 1
ATOM 1933 N N . TYR A 1 250 ? 39.159 -4.325 -62.825 1.00 37.44 250 TYR A N 1
ATOM 1934 C CA . TYR A 1 250 ? 38.615 -4.613 -61.502 1.00 37.44 250 TYR A CA 1
ATOM 1935 C C . TYR A 1 250 ? 37.798 -3.397 -61.044 1.00 37.44 250 TYR A C 1
ATOM 1937 O O . TYR A 1 250 ? 38.347 -2.322 -60.815 1.00 37.44 250 TYR A O 1
ATOM 1945 N N . GLN A 1 251 ? 36.475 -3.548 -60.941 1.00 37.81 251 GLN A N 1
ATOM 1946 C CA . GLN A 1 251 ? 35.582 -2.467 -60.531 1.00 37.81 251 GLN A CA 1
ATOM 1947 C C . GLN A 1 251 ? 35.669 -2.229 -59.018 1.00 37.81 251 GLN A C 1
ATOM 1949 O O . GLN A 1 251 ? 35.638 -3.179 -58.226 1.00 37.81 251 GLN A O 1
ATOM 1954 N N . CYS A 1 252 ? 35.739 -0.948 -58.634 1.00 42.12 252 CYS A N 1
ATOM 1955 C CA . CYS A 1 252 ? 35.686 -0.487 -57.247 1.00 42.12 252 CYS A CA 1
ATOM 1956 C C . CYS A 1 252 ? 34.446 -1.028 -56.525 1.00 42.12 252 CYS A C 1
ATOM 1958 O O . CYS A 1 252 ? 33.372 -1.142 -57.122 1.00 42.12 252 CYS A O 1
ATOM 1960 N N . ILE A 1 253 ? 34.586 -1.315 -55.228 1.00 51.53 253 ILE A N 1
ATOM 1961 C CA . ILE A 1 253 ? 33.447 -1.719 -54.409 1.00 51.53 253 ILE A CA 1
ATOM 1962 C C . ILE A 1 253 ? 32.523 -0.515 -54.221 1.00 51.53 253 ILE A C 1
ATOM 1964 O O . ILE A 1 253 ? 32.930 0.488 -53.646 1.00 51.53 253 ILE A O 1
ATOM 1968 N N . VAL A 1 254 ? 31.280 -0.613 -54.690 1.00 48.84 254 VAL A N 1
ATOM 1969 C CA . VAL A 1 254 ? 30.245 0.405 -54.466 1.00 48.84 254 VAL A CA 1
ATOM 1970 C C . VAL A 1 254 ? 29.053 -0.258 -53.786 1.00 48.84 254 VAL A C 1
ATOM 1972 O O . VAL A 1 254 ? 28.374 -1.104 -54.376 1.00 48.84 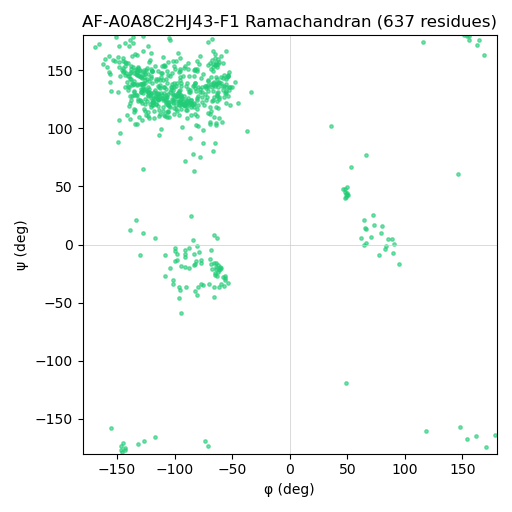254 VAL A O 1
ATOM 1975 N N . ALA A 1 255 ? 28.783 0.135 -52.540 1.00 50.47 255 ALA A N 1
ATOM 1976 C CA . ALA A 1 255 ? 27.518 -0.162 -51.875 1.00 50.47 255 ALA A CA 1
ATOM 1977 C C . ALA A 1 255 ? 26.443 0.774 -52.449 1.00 50.47 255 ALA A C 1
ATOM 1979 O O . ALA A 1 255 ? 26.374 1.948 -52.085 1.00 50.47 255 ALA A O 1
ATOM 1980 N N . ASN A 1 256 ? 25.654 0.279 -53.404 1.00 48.41 256 ASN A N 1
ATOM 1981 C CA . ASN A 1 256 ? 24.689 1.105 -54.140 1.00 48.41 256 ASN A CA 1
ATOM 1982 C C . ASN A 1 256 ? 23.402 1.347 -53.331 1.00 48.41 256 ASN A C 1
ATOM 1984 O O . ASN A 1 256 ? 22.839 2.435 -53.371 1.00 48.41 256 ASN A O 1
ATOM 1988 N N . GLU A 1 257 ? 22.967 0.340 -52.571 1.00 58.84 257 GLU A N 1
ATOM 1989 C CA . GLU A 1 257 ? 21.857 0.426 -51.616 1.00 58.84 257 GLU A CA 1
ATOM 1990 C C . GLU A 1 257 ? 22.421 0.139 -50.227 1.00 58.84 257 GLU A C 1
ATOM 1992 O O . GLU A 1 257 ? 22.871 -0.976 -49.940 1.00 58.84 257 GLU A O 1
ATOM 1997 N N . ARG A 1 258 ? 22.484 1.187 -49.404 1.00 71.88 258 ARG A N 1
ATOM 1998 C CA . ARG A 1 258 ? 23.005 1.125 -48.037 1.00 71.88 258 ARG A CA 1
ATOM 1999 C C . ARG A 1 258 ? 21.929 0.567 -47.110 1.00 71.88 258 ARG A C 1
ATOM 2001 O O . ARG A 1 258 ? 20.743 0.756 -47.348 1.00 71.88 258 ARG A O 1
ATOM 2008 N N . ILE A 1 259 ? 22.360 -0.099 -46.045 1.00 81.31 259 ILE A N 1
ATOM 2009 C CA . ILE A 1 259 ? 21.458 -0.523 -44.972 1.00 81.31 259 ILE A CA 1
ATOM 2010 C C . ILE A 1 259 ? 20.853 0.699 -44.271 1.00 81.31 259 ILE A C 1
ATOM 2012 O O . ILE A 1 259 ? 21.523 1.718 -44.116 1.00 81.31 259 ILE A O 1
ATOM 2016 N N . GLU A 1 260 ? 19.595 0.587 -43.850 1.00 80.69 260 GLU A N 1
ATOM 2017 C CA . GLU A 1 260 ? 18.829 1.666 -43.216 1.00 80.69 260 GLU A CA 1
ATOM 2018 C C . GLU A 1 260 ? 18.597 1.390 -41.730 1.00 80.69 260 GLU A C 1
ATOM 2020 O O . GLU A 1 260 ? 18.547 0.236 -41.308 1.00 80.69 260 GLU A O 1
ATOM 2025 N N . ASN A 1 261 ? 18.422 2.447 -40.931 1.00 83.19 261 ASN A N 1
ATOM 2026 C CA . ASN A 1 261 ? 18.089 2.317 -39.513 1.00 83.19 261 ASN A CA 1
ATOM 2027 C C . ASN A 1 261 ? 16.731 1.624 -39.334 1.00 83.19 261 ASN A C 1
ATOM 2029 O O . ASN A 1 261 ? 15.751 1.989 -39.981 1.00 83.19 261 ASN A O 1
ATOM 2033 N N . VAL A 1 262 ? 16.655 0.672 -38.405 1.00 84.19 262 VAL A N 1
ATOM 2034 C CA . VAL A 1 262 ? 15.436 -0.093 -38.126 1.00 84.19 262 VAL A CA 1
ATOM 2035 C C . VAL A 1 262 ? 15.035 0.091 -36.669 1.00 84.19 262 VAL A C 1
ATOM 2037 O O . VAL A 1 262 ? 15.820 -0.151 -35.754 1.00 84.19 262 VAL A O 1
ATOM 2040 N N . VAL A 1 263 ? 13.775 0.461 -36.449 1.00 88.56 263 VAL A N 1
ATOM 2041 C CA . VAL A 1 263 ? 13.125 0.403 -35.136 1.00 88.56 263 VAL A CA 1
ATOM 2042 C C . VAL A 1 263 ? 12.107 -0.729 -35.176 1.00 88.56 263 VAL A C 1
ATOM 2044 O O . VAL A 1 263 ? 11.248 -0.767 -36.055 1.00 88.56 263 VAL A O 1
ATOM 2047 N N . THR A 1 264 ? 12.216 -1.675 -34.248 1.00 89.06 264 THR A N 1
ATOM 2048 C CA . THR A 1 264 ? 11.354 -2.862 -34.195 1.00 89.06 264 THR A CA 1
ATOM 2049 C C . THR A 1 264 ? 10.897 -3.145 -32.770 1.00 89.06 264 THR A C 1
ATOM 2051 O O . THR A 1 264 ? 11.360 -2.510 -31.827 1.00 89.06 264 THR A O 1
ATOM 2054 N N . VAL A 1 265 ? 10.007 -4.120 -32.596 1.00 91.25 265 VAL A N 1
ATOM 2055 C CA . VAL A 1 265 ? 9.547 -4.576 -31.276 1.00 91.25 265 VAL A CA 1
ATOM 2056 C C . VAL A 1 265 ? 10.087 -5.966 -30.956 1.00 91.25 265 VAL A C 1
ATOM 2058 O O . VAL A 1 265 ? 10.383 -6.749 -31.864 1.00 91.25 265 VAL A O 1
ATOM 2061 N N . LEU A 1 266 ? 10.200 -6.281 -29.665 1.00 91.50 266 LEU A N 1
ATOM 2062 C CA . LEU A 1 266 ? 10.677 -7.580 -29.186 1.00 91.50 266 LEU A CA 1
ATOM 2063 C C . LEU A 1 266 ? 9.935 -8.749 -29.865 1.00 91.50 266 LEU A C 1
ATOM 2065 O O . LEU A 1 266 ? 8.713 -8.737 -30.031 1.00 91.50 266 LEU A O 1
ATOM 2069 N N . GLY A 1 267 ? 10.700 -9.757 -30.285 1.00 90.00 267 GLY A N 1
ATOM 2070 C CA . GLY A 1 267 ? 10.218 -10.970 -30.941 1.00 90.00 267 GLY A CA 1
ATOM 2071 C C . GLY A 1 267 ? 9.958 -10.855 -32.448 1.00 90.00 267 GLY A C 1
ATOM 2072 O O . GLY A 1 267 ? 9.613 -11.857 -33.074 1.00 90.00 267 GLY A O 1
ATOM 2073 N N . LYS A 1 268 ? 10.103 -9.671 -33.063 1.00 92.44 268 LYS A N 1
ATOM 2074 C CA . LYS A 1 268 ? 9.983 -9.516 -34.525 1.00 92.44 268 LYS A CA 1
ATOM 2075 C C . LYS A 1 268 ? 11.260 -9.921 -35.251 1.00 92.44 268 LYS A C 1
ATOM 2077 O O . LYS A 1 268 ? 12.339 -9.901 -34.678 1.00 92.44 268 LYS A O 1
ATOM 2082 N N . THR A 1 269 ? 11.119 -10.247 -36.532 1.00 93.94 269 THR A N 1
ATOM 2083 C CA . THR A 1 269 ? 12.252 -10.473 -37.431 1.00 93.94 269 THR A CA 1
ATOM 2084 C C . THR A 1 269 ? 12.750 -9.147 -37.996 1.00 93.94 269 THR A C 1
ATOM 2086 O O . THR A 1 269 ? 11.940 -8.329 -38.436 1.00 93.94 269 THR A O 1
ATOM 2089 N N . VAL A 1 270 ? 14.069 -8.964 -38.041 1.00 93.94 270 VAL A N 1
ATOM 2090 C CA . VAL A 1 270 ? 14.730 -7.848 -38.734 1.00 93.94 270 VAL A CA 1
ATOM 2091 C C . VAL A 1 270 ? 15.674 -8.388 -39.793 1.00 93.94 270 VAL A C 1
ATOM 2093 O O . VAL A 1 270 ? 16.293 -9.433 -39.612 1.00 93.94 270 VAL A O 1
ATOM 2096 N N . GLU A 1 271 ? 15.775 -7.674 -40.908 1.00 93.19 271 GLU A N 1
ATOM 2097 C CA . GLU A 1 271 ? 16.652 -8.026 -42.012 1.00 93.19 271 GLU A CA 1
ATOM 2098 C C . GLU A 1 271 ? 17.316 -6.766 -42.573 1.00 93.19 271 GLU A C 1
ATOM 2100 O O . GLU A 1 271 ? 16.639 -5.859 -43.052 1.00 93.19 271 GLU A O 1
ATOM 2105 N N . PHE A 1 272 ? 18.644 -6.720 -42.515 1.00 89.94 272 PHE A N 1
ATOM 2106 C CA . PHE A 1 272 ? 19.458 -5.721 -43.191 1.00 89.94 272 PHE A CA 1
ATOM 2107 C C . PHE A 1 272 ? 19.917 -6.273 -44.533 1.00 89.94 272 PHE A C 1
ATOM 2109 O O . PHE A 1 272 ? 20.495 -7.360 -44.589 1.00 89.94 272 PHE A O 1
ATOM 2116 N N . LYS A 1 273 ? 19.697 -5.510 -45.606 1.00 85.62 273 LYS A N 1
ATOM 2117 C CA . LYS A 1 273 ? 20.133 -5.851 -46.964 1.00 85.62 273 LYS A CA 1
ATOM 2118 C C . LYS A 1 273 ? 21.009 -4.748 -47.533 1.00 85.62 273 LYS A C 1
ATOM 2120 O O . LYS A 1 273 ? 20.640 -3.581 -47.481 1.00 85.62 273 LYS A O 1
ATOM 2125 N N . CYS A 1 274 ? 22.151 -5.138 -48.082 1.00 82.62 274 CYS A N 1
ATOM 2126 C CA . CYS A 1 274 ? 23.074 -4.258 -48.788 1.00 82.62 274 CYS A CA 1
ATOM 2127 C C . CYS A 1 274 ? 23.388 -4.852 -50.160 1.00 82.62 274 CYS A C 1
ATOM 2129 O O . CYS A 1 274 ? 23.754 -6.027 -50.262 1.00 82.62 274 CYS A O 1
ATOM 2131 N N . VAL A 1 275 ? 23.281 -4.039 -51.210 1.00 79.31 275 VAL A N 1
ATOM 2132 C CA . VAL A 1 275 ? 23.719 -4.430 -52.555 1.00 79.31 275 VAL A CA 1
ATOM 2133 C C . VAL A 1 275 ? 25.188 -4.057 -52.727 1.00 79.31 275 VAL A C 1
ATOM 2135 O O . VAL A 1 275 ? 25.538 -2.875 -52.749 1.00 79.31 275 VAL A O 1
ATOM 2138 N N . VAL A 1 276 ? 26.037 -5.070 -52.898 1.00 74.50 276 VAL A N 1
ATOM 2139 C CA . VAL A 1 276 ? 27.489 -4.931 -53.044 1.00 74.50 276 VAL A CA 1
ATOM 2140 C C . VAL A 1 276 ? 27.883 -5.155 -54.499 1.00 74.50 276 VAL A C 1
ATOM 2142 O O . VAL A 1 276 ? 27.769 -6.263 -55.025 1.00 74.50 276 VAL A O 1
ATOM 2145 N N . ARG A 1 277 ? 28.382 -4.106 -55.156 1.00 68.62 277 ARG A N 1
ATOM 2146 C CA . ARG A 1 277 ? 28.961 -4.192 -56.504 1.00 68.62 277 ARG A CA 1
ATOM 2147 C C . ARG A 1 277 ? 30.477 -4.148 -56.407 1.00 68.62 277 ARG A C 1
ATOM 2149 O O . ARG A 1 277 ? 30.990 -3.325 -55.666 1.00 68.62 277 ARG A O 1
ATOM 2156 N N . GLY A 1 278 ? 31.170 -5.008 -57.144 1.00 64.19 278 GLY A N 1
ATOM 2157 C CA . GLY A 1 278 ? 32.630 -5.041 -57.227 1.00 64.19 278 GLY A CA 1
ATOM 2158 C C . GLY A 1 278 ? 33.110 -6.306 -57.934 1.00 64.19 278 GLY A C 1
ATOM 2159 O O . GLY A 1 278 ? 32.349 -7.269 -58.072 1.00 64.19 278 GLY A O 1
ATOM 2160 N N . SER A 1 279 ? 34.359 -6.311 -58.394 1.00 63.81 279 SER A N 1
ATOM 2161 C CA . SER A 1 279 ? 34.929 -7.509 -59.017 1.00 63.81 279 SER A CA 1
ATOM 2162 C C . SER A 1 279 ? 35.190 -8.610 -57.975 1.00 63.81 279 SER A C 1
ATOM 2164 O O . SER A 1 279 ? 35.690 -8.295 -56.888 1.00 63.81 279 SER A O 1
ATOM 2166 N N . PRO A 1 280 ? 34.865 -9.886 -58.273 1.00 61.31 280 PRO A N 1
ATOM 2167 C CA . PRO A 1 280 ? 35.203 -11.021 -57.416 1.00 61.31 280 PRO A CA 1
ATOM 2168 C C . PRO A 1 280 ? 36.725 -11.230 -57.280 1.00 61.31 280 PRO A C 1
ATOM 2170 O O . PRO A 1 280 ? 37.458 -10.865 -58.198 1.00 61.31 280 PRO A O 1
ATOM 2173 N N . PRO A 1 281 ? 37.197 -11.892 -56.206 1.00 68.12 281 PRO A N 1
ATOM 2174 C CA . PRO A 1 281 ? 36.414 -12.412 -55.084 1.00 68.12 281 PRO A CA 1
ATOM 2175 C C . PRO A 1 281 ? 35.985 -11.299 -54.112 1.00 68.12 281 PRO A C 1
ATOM 2177 O O . PRO A 1 281 ? 36.801 -10.494 -53.673 1.00 68.12 281 PRO A O 1
ATOM 2180 N N . LEU A 1 282 ? 34.696 -11.276 -53.756 1.00 68.69 282 LEU A N 1
ATOM 2181 C CA . LEU A 1 282 ? 34.134 -10.363 -52.756 1.00 68.69 282 LEU A CA 1
ATOM 2182 C C . LEU A 1 282 ? 33.998 -11.091 -51.417 1.00 68.69 282 LEU A C 1
ATOM 2184 O O . LEU A 1 282 ? 33.372 -12.149 -51.346 1.00 68.69 282 LEU A O 1
ATOM 2188 N N . SER A 1 283 ? 34.546 -10.499 -50.361 1.00 74.25 283 SER A N 1
ATOM 2189 C CA . SER A 1 283 ? 34.391 -10.958 -48.982 1.00 74.25 283 SER A CA 1
ATOM 2190 C C . SER A 1 283 ? 33.477 -10.006 -48.218 1.00 74.25 283 SER A C 1
ATOM 2192 O O . SER A 1 283 ? 33.716 -8.799 -48.218 1.00 74.25 283 SER A O 1
ATOM 2194 N N . ILE A 1 284 ? 32.435 -10.543 -47.577 1.00 83.75 284 ILE A N 1
ATOM 2195 C CA . ILE A 1 284 ? 31.481 -9.772 -46.771 1.00 83.75 284 ILE A CA 1
ATOM 2196 C C . ILE A 1 284 ? 31.634 -10.131 -45.301 1.00 83.75 284 ILE A C 1
ATOM 2198 O O . ILE A 1 284 ? 31.590 -11.304 -44.928 1.00 83.75 284 ILE A O 1
ATOM 2202 N N . GLN A 1 285 ? 31.747 -9.109 -44.460 1.00 81.94 285 GLN A N 1
ATOM 2203 C CA . GLN A 1 285 ? 31.827 -9.243 -43.013 1.00 81.94 285 GLN A CA 1
ATOM 2204 C C . GLN A 1 285 ? 30.872 -8.261 -42.335 1.00 81.94 285 GLN A C 1
ATOM 2206 O O . GLN A 1 285 ? 30.601 -7.181 -42.856 1.00 81.94 285 GLN A O 1
ATOM 2211 N N . TRP A 1 286 ? 30.360 -8.641 -41.166 1.00 87.31 286 TRP A N 1
ATOM 2212 C CA . TRP A 1 286 ? 29.443 -7.815 -40.385 1.00 87.31 286 TRP A CA 1
ATOM 2213 C C . TRP A 1 286 ? 30.018 -7.518 -39.005 1.00 87.31 286 TRP A C 1
ATOM 2215 O O . TRP A 1 286 ? 30.643 -8.383 -38.387 1.00 87.31 286 TRP A O 1
ATOM 2225 N N . GLN A 1 287 ? 29.770 -6.309 -38.514 1.00 84.62 287 GLN A N 1
ATOM 2226 C CA . GLN A 1 287 ? 30.109 -5.882 -37.160 1.00 84.62 287 GLN A CA 1
ATOM 2227 C C . GLN A 1 287 ? 28.855 -5.405 -36.433 1.00 84.62 287 GLN A C 1
ATOM 2229 O O . GLN A 1 287 ? 27.977 -4.817 -37.063 1.00 84.62 287 GLN A O 1
ATOM 2234 N N . LYS A 1 288 ? 28.804 -5.624 -35.118 1.00 87.56 288 LYS A N 1
ATOM 2235 C CA . LYS A 1 288 ? 27.874 -4.978 -34.190 1.00 87.56 288 LYS A CA 1
ATOM 2236 C C . LYS A 1 288 ? 28.689 -4.197 -33.165 1.00 87.56 288 LYS A C 1
ATOM 2238 O O . LYS A 1 288 ? 29.521 -4.787 -32.482 1.00 87.56 288 LYS A O 1
ATOM 2243 N N . ASP A 1 289 ? 28.455 -2.892 -33.063 1.00 83.62 289 ASP A N 1
ATOM 2244 C CA . ASP A 1 289 ? 29.138 -2.003 -32.113 1.00 83.62 289 ASP A CA 1
ATOM 2245 C C . ASP A 1 289 ? 30.673 -2.180 -32.162 1.00 83.62 289 ASP A C 1
ATOM 2247 O O . ASP A 1 289 ? 31.319 -2.428 -31.148 1.00 83.62 289 ASP A O 1
ATOM 2251 N N . GLU A 1 290 ? 31.241 -2.138 -33.376 1.00 82.00 290 GLU A N 1
ATOM 2252 C CA . GLU A 1 290 ? 32.666 -2.372 -33.697 1.00 82.00 290 GLU A CA 1
ATOM 2253 C C . GLU A 1 290 ? 33.211 -3.786 -33.429 1.00 82.00 290 GLU A C 1
ATOM 2255 O O . GLU A 1 290 ? 34.366 -4.075 -33.744 1.00 82.00 290 GLU A O 1
ATOM 2260 N N . ASN A 1 291 ? 32.388 -4.706 -32.925 1.00 81.81 291 ASN A N 1
ATOM 2261 C CA . ASN A 1 291 ? 32.773 -6.098 -32.720 1.00 81.81 291 ASN A CA 1
ATOM 2262 C C . ASN A 1 291 ? 32.353 -6.959 -33.909 1.00 81.81 291 ASN A C 1
ATOM 2264 O O . ASN A 1 291 ? 31.211 -6.905 -34.367 1.00 81.81 291 ASN A O 1
ATOM 2268 N N . TRP A 1 292 ? 33.268 -7.790 -34.404 1.00 85.19 292 TRP A N 1
ATOM 2269 C CA . TRP A 1 292 ? 32.984 -8.709 -35.501 1.00 85.19 292 TRP A CA 1
ATOM 2270 C C . TRP A 1 292 ? 31.962 -9.764 -35.097 1.00 85.19 292 TRP A C 1
ATOM 2272 O O . TRP A 1 292 ? 32.152 -10.507 -34.134 1.00 85.19 292 TRP A O 1
ATOM 2282 N N . ILE A 1 293 ? 30.906 -9.882 -35.895 1.00 84.81 293 ILE A N 1
ATOM 2283 C CA . ILE A 1 293 ? 29.956 -10.982 -35.782 1.00 84.81 293 ILE A CA 1
ATOM 2284 C C . ILE A 1 293 ? 30.627 -12.167 -36.473 1.00 84.81 293 ILE A C 1
ATOM 2286 O O . ILE A 1 293 ? 30.686 -12.194 -37.700 1.00 84.81 293 ILE A O 1
ATOM 2290 N N . LEU A 1 294 ? 31.194 -13.104 -35.708 1.00 79.50 294 LEU A N 1
ATOM 2291 C CA . LEU A 1 294 ? 31.902 -14.277 -36.240 1.00 79.50 294 LEU A CA 1
ATOM 2292 C C . LEU A 1 294 ? 30.970 -15.486 -36.335 1.00 79.50 294 LEU A C 1
ATOM 2294 O O . LEU A 1 294 ? 30.712 -15.961 -37.440 1.00 79.50 294 LEU A O 1
ATOM 2298 N N . GLU A 1 295 ? 30.404 -15.907 -35.204 1.00 79.75 295 GLU A N 1
ATOM 2299 C CA . GLU A 1 295 ? 29.404 -16.968 -35.081 1.00 79.75 295 GLU A CA 1
ATOM 2300 C C . GLU A 1 295 ? 28.382 -16.550 -34.023 1.00 79.75 295 GLU A C 1
ATOM 2302 O O . GLU A 1 295 ? 28.705 -16.447 -32.843 1.00 79.75 295 GLU A O 1
ATOM 2307 N N . ASP A 1 296 ? 27.155 -16.274 -34.456 1.00 83.25 296 ASP A N 1
ATOM 2308 C CA . ASP A 1 296 ? 26.037 -15.961 -33.573 1.00 83.25 296 ASP A CA 1
ATOM 2309 C C . ASP A 1 296 ? 24.817 -16.756 -34.062 1.00 83.25 296 ASP A C 1
ATOM 2311 O O . ASP A 1 296 ? 24.352 -16.515 -35.178 1.00 83.25 296 ASP A O 1
ATOM 2315 N N . PRO A 1 297 ? 24.309 -17.732 -33.287 1.00 87.12 297 PRO A N 1
ATOM 2316 C CA . PRO A 1 297 ? 23.194 -18.575 -33.712 1.00 87.12 297 PRO A CA 1
ATOM 2317 C C . PRO A 1 297 ? 21.868 -17.811 -33.825 1.00 87.12 297 PRO A C 1
ATOM 2319 O O . PRO A 1 297 ? 20.939 -18.308 -34.460 1.00 87.12 297 PRO A O 1
ATOM 2322 N N . SER A 1 298 ? 21.765 -16.622 -33.223 1.00 89.50 298 SER A N 1
ATOM 2323 C CA . SER A 1 298 ? 20.593 -15.748 -33.332 1.00 89.50 298 SER A CA 1
ATOM 2324 C C . SER A 1 298 ? 20.609 -14.878 -34.598 1.00 89.50 298 SER A C 1
ATOM 2326 O O . SER A 1 298 ? 19.604 -14.239 -34.920 1.00 89.50 298 SER A O 1
ATOM 2328 N N . ILE A 1 299 ? 21.724 -14.878 -35.344 1.00 90.94 299 ILE A N 1
ATOM 2329 C CA . ILE A 1 299 ? 21.941 -14.028 -36.516 1.00 90.94 299 ILE A CA 1
ATOM 2330 C C . ILE A 1 299 ? 22.322 -14.871 -37.739 1.00 90.94 299 ILE A C 1
ATOM 2332 O O . ILE A 1 299 ? 23.405 -15.445 -37.849 1.00 90.94 299 ILE A O 1
ATOM 2336 N N . GLU A 1 300 ? 21.450 -14.860 -38.738 1.00 89.94 300 GLU A N 1
ATOM 2337 C CA . GLU A 1 300 ? 21.677 -15.479 -40.038 1.00 89.94 300 GLU A CA 1
ATOM 2338 C C . GLU A 1 300 ? 22.383 -14.480 -40.971 1.00 89.94 300 GLU A C 1
ATOM 2340 O O . GLU A 1 300 ? 21.957 -13.334 -41.111 1.00 89.94 300 GLU A O 1
ATOM 2345 N N . ARG A 1 301 ? 23.462 -14.900 -41.643 1.00 90.00 301 ARG A N 1
ATOM 2346 C CA . ARG A 1 301 ? 24.190 -14.070 -42.620 1.00 90.00 301 ARG A CA 1
ATOM 2347 C C . ARG A 1 301 ? 24.304 -14.800 -43.944 1.00 90.00 301 ARG A C 1
ATOM 2349 O O . ARG A 1 301 ? 24.687 -15.967 -43.975 1.00 90.00 301 ARG A O 1
ATOM 2356 N N . THR A 1 302 ? 24.016 -14.107 -45.038 1.00 84.06 302 THR A N 1
ATOM 2357 C CA . THR A 1 302 ? 24.180 -14.652 -46.390 1.00 84.06 302 THR A CA 1
ATOM 2358 C C . THR A 1 302 ? 24.778 -13.608 -47.325 1.00 84.06 302 THR A C 1
ATOM 2360 O O . THR A 1 302 ? 24.587 -12.405 -47.146 1.00 84.06 302 THR A O 1
ATOM 2363 N N . PHE A 1 303 ? 25.512 -14.075 -48.331 1.00 84.88 303 PHE A N 1
ATOM 2364 C CA . PHE A 1 303 ? 25.926 -13.260 -49.464 1.00 84.88 303 PHE A CA 1
ATOM 2365 C C . PHE A 1 303 ? 25.645 -14.043 -50.741 1.00 84.88 303 PHE A C 1
ATOM 2367 O O . PHE A 1 303 ? 26.340 -15.008 -51.056 1.00 84.88 303 PHE A O 1
ATOM 2374 N N . LEU A 1 304 ? 24.575 -13.668 -51.439 1.00 77.81 304 LEU A N 1
ATOM 2375 C CA . LEU A 1 304 ? 24.119 -14.350 -52.646 1.00 77.81 304 LEU A CA 1
ATOM 2376 C C . LEU A 1 304 ? 23.729 -13.310 -53.689 1.00 77.81 304 LEU A C 1
ATOM 2378 O O . LEU A 1 304 ? 23.062 -12.332 -53.362 1.00 77.81 304 LEU A O 1
ATOM 2382 N N . ASN A 1 305 ? 24.124 -13.531 -54.945 1.00 77.81 305 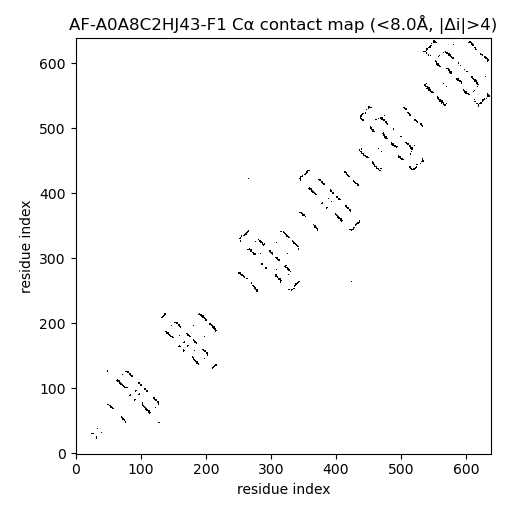ASN A N 1
ATOM 2383 C CA . ASN A 1 305 ? 23.771 -12.659 -56.071 1.00 77.81 305 ASN A CA 1
ATOM 2384 C C . ASN A 1 305 ? 24.055 -11.172 -55.787 1.00 77.81 305 ASN A C 1
ATOM 2386 O O . ASN A 1 305 ? 23.213 -10.320 -56.055 1.00 77.81 305 ASN A O 1
ATOM 2390 N N . SER A 1 306 ? 25.223 -10.870 -55.204 1.00 75.50 306 SER A N 1
ATOM 2391 C CA . SER A 1 306 ? 25.642 -9.508 -54.836 1.00 75.50 306 SER A CA 1
ATOM 2392 C C . SER A 1 306 ? 24.824 -8.831 -53.726 1.00 75.50 306 SER A C 1
ATOM 2394 O O . SER A 1 306 ? 24.988 -7.634 -53.499 1.00 75.50 306 SER A O 1
ATOM 2396 N N . ILE A 1 307 ? 23.985 -9.569 -52.992 1.00 83.50 307 ILE A N 1
ATOM 2397 C CA . ILE A 1 307 ? 23.214 -9.048 -51.857 1.00 83.50 307 ILE A CA 1
ATOM 2398 C C . ILE A 1 307 ? 23.769 -9.631 -50.561 1.00 83.50 307 ILE A C 1
ATOM 2400 O O . ILE A 1 307 ? 23.690 -10.838 -50.321 1.00 83.50 307 ILE A O 1
ATOM 2404 N N . ALA A 1 308 ? 24.320 -8.762 -49.718 1.00 84.50 308 ALA A N 1
ATOM 2405 C CA . ALA A 1 308 ? 24.703 -9.079 -48.352 1.00 84.50 308 ALA A CA 1
ATOM 2406 C C . ALA A 1 308 ? 23.479 -8.928 -47.446 1.00 84.50 308 ALA A C 1
ATOM 2408 O O . ALA A 1 308 ? 22.905 -7.843 -47.358 1.00 84.50 308 ALA A O 1
ATOM 2409 N N . THR A 1 309 ? 23.088 -10.010 -46.776 1.00 88.50 309 THR A N 1
ATOM 2410 C CA . THR A 1 309 ? 21.936 -10.030 -45.870 1.00 88.50 309 THR A CA 1
ATOM 2411 C C . THR A 1 309 ? 22.373 -10.424 -44.467 1.00 88.50 309 THR A C 1
ATOM 2413 O O . THR A 1 309 ? 23.039 -11.448 -44.300 1.00 88.50 309 THR A O 1
ATOM 2416 N N . LEU A 1 310 ? 21.957 -9.643 -43.471 1.00 93.81 310 LEU A N 1
ATOM 2417 C CA . LEU A 1 310 ? 21.992 -10.010 -42.057 1.00 93.81 310 LEU A CA 1
ATOM 2418 C C . LEU A 1 310 ? 20.558 -10.062 -41.541 1.00 93.81 310 LEU A C 1
ATOM 2420 O O . LEU A 1 310 ? 19.844 -9.065 -41.594 1.00 93.81 310 LEU A O 1
ATOM 2424 N N . ARG A 1 311 ? 20.132 -11.220 -41.045 1.00 93.75 311 ARG A N 1
ATOM 2425 C CA . ARG A 1 311 ? 18.772 -11.471 -40.577 1.00 93.75 311 ARG A CA 1
ATOM 2426 C C . ARG A 1 311 ? 18.790 -11.922 -39.124 1.00 93.75 311 ARG A C 1
ATOM 2428 O O . ARG A 1 311 ? 19.520 -12.834 -38.762 1.00 93.75 311 ARG A O 1
ATOM 2435 N N . ILE A 1 312 ? 17.949 -11.295 -38.313 1.00 96.88 312 ILE A N 1
ATOM 2436 C CA . ILE A 1 312 ? 17.719 -11.621 -36.905 1.00 96.88 312 ILE A CA 1
ATOM 2437 C C . ILE A 1 312 ? 16.292 -12.169 -36.831 1.00 96.88 312 ILE A C 1
ATOM 2439 O O . ILE A 1 312 ? 15.347 -11.377 -36.891 1.00 96.88 312 ILE A O 1
ATOM 2443 N N . PRO A 1 313 ? 16.086 -13.501 -36.787 1.00 93.69 313 PRO A N 1
ATOM 2444 C CA . PRO A 1 313 ? 14.751 -14.096 -36.838 1.00 93.69 313 PRO A CA 1
ATOM 2445 C C . PRO A 1 313 ? 13.854 -13.674 -35.672 1.00 93.69 313 PRO A C 1
ATOM 2447 O O . PRO A 1 313 ? 12.658 -13.457 -35.880 1.00 93.69 313 PRO A O 1
ATOM 2450 N N . VAL A 1 314 ? 14.431 -13.526 -34.476 1.00 94.25 314 VAL A N 1
ATOM 2451 C CA . VAL A 1 314 ? 13.731 -13.148 -33.242 1.00 94.25 314 VAL A CA 1
ATOM 2452 C C . VAL A 1 314 ? 14.537 -12.065 -32.528 1.00 94.25 314 VAL A C 1
ATOM 2454 O O . VAL A 1 314 ? 15.559 -12.347 -31.913 1.00 94.25 314 VAL A O 1
ATOM 2457 N N . CYS A 1 315 ? 14.090 -10.813 -32.622 1.00 92.38 315 CYS A N 1
ATOM 2458 C CA . CYS A 1 315 ? 14.748 -9.703 -31.943 1.00 92.38 315 CYS A CA 1
ATOM 2459 C C . CYS A 1 315 ? 14.549 -9.756 -30.422 1.00 92.38 315 CYS A C 1
ATOM 2461 O O . CYS A 1 315 ? 13.456 -9.986 -29.911 1.00 92.38 315 CYS A O 1
ATOM 2463 N N . GLU A 1 316 ? 15.612 -9.409 -29.714 1.00 91.62 316 GLU A N 1
ATOM 2464 C CA . GLU A 1 316 ? 15.724 -9.285 -28.256 1.00 91.62 316 GLU A CA 1
ATOM 2465 C C . GLU A 1 316 ? 16.448 -7.969 -27.964 1.00 91.62 316 GLU A C 1
ATOM 2467 O O . GLU A 1 316 ? 17.096 -7.423 -28.861 1.00 91.62 316 GLU A O 1
ATOM 2472 N N . SER A 1 317 ? 16.401 -7.459 -26.734 1.00 88.19 317 SER A N 1
ATOM 2473 C CA . SER A 1 317 ? 17.033 -6.173 -26.400 1.00 88.19 317 SER A CA 1
ATOM 2474 C C . SER A 1 317 ? 18.531 -6.132 -26.704 1.00 88.19 317 SER A C 1
ATOM 2476 O O . SER A 1 317 ? 19.015 -5.102 -27.176 1.00 88.19 317 SER A O 1
ATOM 2478 N N . ILE A 1 318 ? 19.243 -7.252 -26.523 1.00 90.38 318 ILE A N 1
ATOM 2479 C CA . ILE A 1 318 ? 20.687 -7.378 -26.801 1.00 90.38 318 ILE A CA 1
ATOM 2480 C C . ILE A 1 318 ? 21.058 -7.127 -28.269 1.00 90.38 318 ILE A C 1
ATOM 2482 O O . ILE A 1 318 ? 22.198 -6.769 -28.569 1.00 90.38 318 ILE A O 1
ATOM 2486 N N . HIS A 1 319 ? 20.097 -7.279 -29.183 1.00 91.88 319 HIS A N 1
ATOM 2487 C CA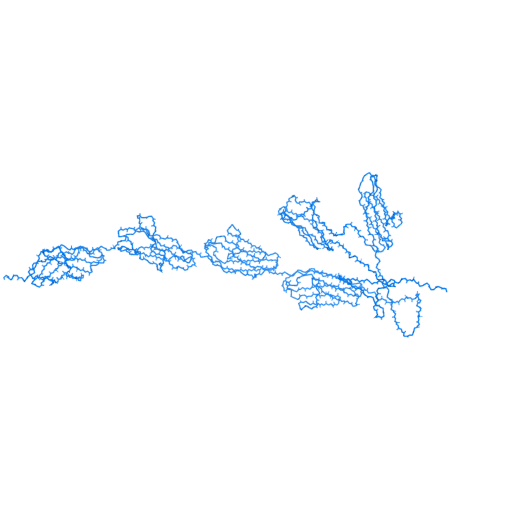 . HIS A 1 319 ? 20.305 -7.047 -30.607 1.00 91.88 319 HIS A CA 1
ATOM 2488 C C . HIS A 1 319 ? 20.324 -5.555 -30.961 1.00 91.88 319 HIS A C 1
ATOM 2490 O O . HIS A 1 319 ? 20.757 -5.204 -32.052 1.00 91.88 319 HIS A O 1
ATOM 2496 N N . SER A 1 320 ? 19.902 -4.654 -30.069 1.00 89.44 320 SER A N 1
ATOM 2497 C CA . SER A 1 320 ? 20.014 -3.214 -30.330 1.00 89.44 320 SER A CA 1
ATOM 2498 C C . SER A 1 320 ? 21.483 -2.797 -30.436 1.00 89.44 320 SER A C 1
ATOM 2500 O O . SER A 1 320 ? 22.314 -3.250 -29.646 1.00 89.44 320 SER A O 1
ATOM 2502 N N . GLY A 1 321 ? 21.812 -1.942 -31.400 1.00 82.19 321 GLY A N 1
ATOM 2503 C CA . GLY A 1 321 ? 23.185 -1.494 -31.642 1.00 82.19 321 GLY A CA 1
ATOM 2504 C C . GLY A 1 321 ? 23.425 -1.059 -33.083 1.00 82.19 321 GLY A C 1
ATOM 2505 O O . GLY A 1 321 ? 22.522 -1.101 -33.924 1.00 82.19 321 GLY A O 1
ATOM 2506 N N . ARG A 1 322 ? 24.657 -0.636 -33.368 1.00 85.62 322 ARG A N 1
ATOM 2507 C CA . ARG A 1 322 ? 25.094 -0.241 -34.711 1.00 85.62 322 ARG A CA 1
ATOM 2508 C C . ARG A 1 322 ? 25.626 -1.451 -35.468 1.00 85.62 322 ARG A C 1
ATOM 2510 O O . ARG A 1 322 ? 26.627 -2.036 -35.068 1.00 85.62 322 ARG A O 1
ATOM 2517 N N . TYR A 1 323 ? 24.991 -1.785 -36.583 1.00 87.19 323 TYR A N 1
ATOM 2518 C CA . TYR A 1 323 ? 25.420 -2.827 -37.505 1.00 87.19 323 TYR A CA 1
ATOM 2519 C C . TYR A 1 323 ? 26.195 -2.218 -38.668 1.00 87.19 323 TYR A C 1
ATOM 2521 O O . TYR A 1 323 ? 25.708 -1.295 -39.316 1.00 87.19 323 TYR A O 1
ATOM 2529 N N . THR A 1 324 ? 27.371 -2.767 -38.961 1.00 82.94 324 THR A N 1
ATOM 2530 C CA . THR A 1 324 ? 28.213 -2.359 -40.091 1.00 82.94 324 THR A CA 1
ATOM 2531 C C . THR A 1 324 ? 28.385 -3.537 -41.037 1.00 82.94 324 THR A C 1
ATOM 2533 O O . THR A 1 324 ? 28.862 -4.592 -40.624 1.00 82.94 324 THR A O 1
ATOM 2536 N N . CYS A 1 325 ? 28.028 -3.359 -42.307 1.00 84.50 325 CYS A N 1
ATOM 2537 C CA . CYS A 1 325 ? 28.366 -4.289 -43.379 1.00 84.50 325 CYS A CA 1
ATOM 2538 C C . CYS A 1 325 ? 29.654 -3.812 -44.049 1.00 84.50 325 CYS A C 1
ATOM 2540 O O . CYS A 1 325 ? 29.727 -2.674 -44.515 1.00 84.50 325 CYS A O 1
ATOM 2542 N N . GLN A 1 326 ? 30.654 -4.684 -44.123 1.00 81.56 326 GLN A N 1
ATOM 2543 C CA . GLN A 1 326 ? 31.935 -4.426 -44.763 1.00 81.56 326 GLN A CA 1
ATOM 2544 C C . GLN A 1 326 ? 32.133 -5.377 -45.941 1.00 81.56 326 GLN A C 1
ATOM 2546 O O . GLN A 1 326 ? 32.076 -6.595 -45.778 1.00 81.56 326 GLN A O 1
ATOM 2551 N N . ALA A 1 327 ? 32.399 -4.809 -47.112 1.00 77.88 327 ALA A N 1
ATOM 2552 C CA . ALA A 1 327 ? 32.768 -5.541 -48.315 1.00 77.88 327 ALA A CA 1
ATOM 2553 C C . ALA A 1 327 ? 34.246 -5.299 -48.637 1.00 77.88 327 ALA A C 1
ATOM 2555 O O . ALA A 1 327 ? 34.709 -4.162 -48.563 1.00 77.88 327 ALA A O 1
ATOM 2556 N N . VAL A 1 328 ? 34.980 -6.358 -48.987 1.00 75.31 328 VAL A N 1
ATOM 2557 C CA . VAL A 1 328 ? 36.422 -6.317 -49.282 1.00 75.31 328 VAL A CA 1
ATOM 2558 C C . VAL A 1 328 ? 36.737 -7.124 -50.540 1.00 75.31 328 VAL A C 1
ATOM 2560 O O . VAL A 1 328 ? 36.221 -8.228 -50.719 1.00 75.31 328 VAL A O 1
ATOM 2563 N N . ASN A 1 329 ? 37.604 -6.583 -51.391 1.00 69.00 329 ASN A N 1
ATOM 2564 C CA . ASN A 1 329 ? 38.227 -7.255 -52.530 1.00 69.00 329 ASN A CA 1
ATOM 2565 C C . ASN A 1 329 ? 39.650 -6.706 -52.732 1.00 69.00 329 ASN A C 1
ATOM 2567 O O . ASN A 1 329 ? 40.142 -5.912 -51.931 1.00 69.00 329 ASN A O 1
ATOM 2571 N N . GLU A 1 330 ? 40.317 -7.115 -53.811 1.00 62.47 330 GLU A N 1
ATOM 2572 C CA . GLU A 1 330 ? 41.682 -6.665 -54.126 1.00 62.47 330 GLU A CA 1
ATOM 2573 C C . GLU A 1 330 ? 41.789 -5.155 -54.409 1.00 62.47 330 GLU A C 1
ATOM 2575 O O . GLU A 1 330 ? 42.867 -4.584 -54.260 1.00 62.47 330 GLU A O 1
ATOM 2580 N N . ALA A 1 331 ? 40.685 -4.493 -54.777 1.00 52.59 331 ALA A N 1
ATOM 2581 C CA . ALA A 1 331 ? 40.647 -3.055 -55.038 1.00 52.59 331 ALA A CA 1
ATOM 2582 C C . ALA A 1 331 ? 40.480 -2.213 -53.760 1.00 52.59 331 ALA A C 1
ATOM 2584 O O . ALA A 1 331 ? 40.762 -1.015 -53.781 1.00 52.59 331 ALA A O 1
ATOM 2585 N N . GLY A 1 332 ? 40.031 -2.807 -52.649 1.00 60.06 332 GLY A N 1
ATOM 2586 C CA . GLY A 1 332 ? 39.891 -2.111 -51.372 1.00 60.06 332 GLY A CA 1
ATOM 2587 C C . GLY A 1 332 ? 38.734 -2.618 -50.517 1.00 60.06 332 GLY A C 1
ATOM 2588 O O . GLY A 1 332 ? 38.273 -3.751 -50.649 1.00 60.06 332 GLY A O 1
ATOM 2589 N N . GLN A 1 333 ? 38.274 -1.756 -49.611 1.00 67.62 333 GLN A N 1
ATOM 2590 C CA . GLN A 1 333 ? 37.169 -2.032 -48.698 1.00 67.62 333 GLN A CA 1
ATOM 2591 C C . GLN A 1 333 ? 36.146 -0.898 -48.730 1.00 67.62 333 GLN A C 1
ATOM 2593 O O . GLN A 1 333 ? 36.532 0.264 -48.816 1.00 67.62 333 GLN A O 1
ATOM 2598 N N . GLU A 1 334 ? 34.870 -1.240 -48.578 1.00 72.19 334 GLU A N 1
ATOM 2599 C CA . GLU A 1 334 ? 33.772 -0.282 -48.430 1.00 72.19 334 GLU A CA 1
ATOM 2600 C C . GLU A 1 334 ? 32.868 -0.705 -47.266 1.00 72.19 334 GLU A C 1
ATOM 2602 O O . GLU A 1 334 ? 32.702 -1.901 -46.993 1.00 72.19 334 GLU A O 1
ATOM 2607 N N . LYS A 1 335 ? 32.290 0.277 -46.564 1.00 76.50 335 LYS A N 1
ATOM 2608 C CA . LYS A 1 335 ? 31.424 0.055 -45.399 1.00 76.50 335 LYS A CA 1
ATOM 2609 C C . LYS A 1 335 ? 30.104 0.805 -45.529 1.00 76.50 335 LYS A C 1
ATOM 2611 O O . LYS A 1 335 ? 30.066 1.949 -45.969 1.00 76.50 335 LYS A O 1
ATOM 2616 N N . CYS A 1 336 ? 29.029 0.197 -45.043 1.00 76.25 336 CYS A N 1
ATOM 2617 C CA . CYS A 1 336 ? 27.785 0.896 -44.729 1.00 76.25 336 CYS A CA 1
ATOM 2618 C C . CYS A 1 336 ? 27.308 0.497 -43.330 1.00 76.25 336 CYS A C 1
ATOM 2620 O O . CYS A 1 336 ? 27.632 -0.590 -42.851 1.00 76.25 336 CYS A O 1
ATOM 2622 N N . PHE A 1 337 ? 26.580 1.387 -42.660 1.00 81.94 337 PHE A N 1
ATOM 2623 C CA . PHE A 1 337 ? 26.139 1.189 -41.283 1.00 81.94 337 PHE A CA 1
ATOM 2624 C C . PHE A 1 337 ? 24.666 1.558 -41.108 1.00 81.94 337 PHE A C 1
ATOM 2626 O O . PHE A 1 337 ? 24.162 2.441 -41.798 1.00 81.94 337 PHE A O 1
ATOM 2633 N N . ALA A 1 338 ? 24.006 0.888 -40.169 1.00 78.44 338 ALA A N 1
ATOM 2634 C CA . ALA A 1 338 ? 22.648 1.172 -39.726 1.00 78.44 338 ALA A CA 1
ATOM 2635 C C . ALA A 1 338 ? 22.492 0.823 -38.245 1.00 78.44 338 ALA A C 1
ATOM 2637 O O . ALA A 1 338 ? 23.167 -0.065 -37.728 1.00 78.4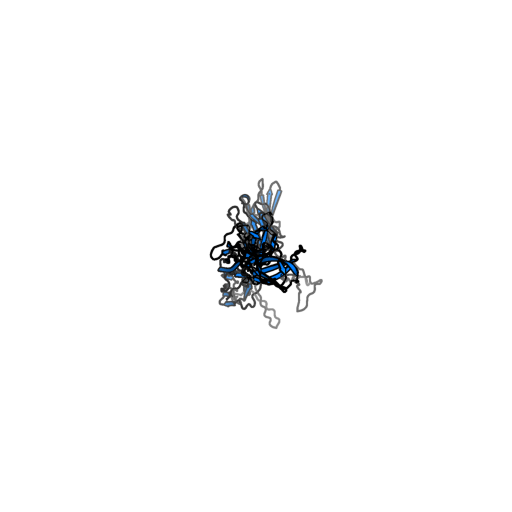4 338 ALA A O 1
ATOM 2638 N N . THR A 1 339 ? 21.575 1.491 -37.561 1.00 82.94 339 THR A N 1
ATOM 2639 C CA . THR A 1 339 ? 21.254 1.223 -36.159 1.00 82.94 339 THR A CA 1
ATOM 2640 C C . THR A 1 339 ? 19.976 0.399 -36.056 1.00 82.94 339 THR A C 1
ATOM 2642 O O . THR A 1 339 ? 18.964 0.737 -36.670 1.00 82.94 339 THR A O 1
ATOM 2645 N N . LEU A 1 340 ? 20.010 -0.660 -35.244 1.00 87.12 340 LEU A N 1
ATOM 2646 C CA . LEU A 1 340 ? 18.829 -1.390 -34.792 1.00 87.12 340 LEU A CA 1
ATOM 2647 C C . LEU A 1 340 ? 18.433 -0.909 -33.395 1.00 87.12 340 LEU A C 1
ATOM 2649 O O . LEU A 1 340 ? 19.252 -0.941 -32.476 1.00 87.12 340 LEU A O 1
ATOM 2653 N N . VAL A 1 341 ? 17.169 -0.527 -33.219 1.00 88.25 341 VAL A N 1
ATOM 2654 C CA . VAL A 1 341 ? 16.568 -0.266 -31.905 1.00 88.25 341 VAL A CA 1
ATOM 2655 C C . VAL A 1 341 ? 15.418 -1.242 -31.682 1.00 88.25 341 VAL A C 1
ATOM 2657 O O . VAL A 1 341 ? 14.411 -1.198 -32.390 1.00 88.25 341 VAL A O 1
ATOM 2660 N N . VAL A 1 342 ? 15.555 -2.120 -30.688 1.00 91.62 342 VAL A N 1
ATOM 2661 C CA . VAL A 1 342 ? 14.498 -3.048 -30.267 1.00 91.62 342 VAL A CA 1
ATOM 2662 C C . VAL A 1 342 ? 13.731 -2.435 -29.098 1.00 91.62 342 VAL A C 1
ATOM 2664 O O . VAL A 1 342 ? 14.305 -2.137 -28.052 1.00 91.62 342 VAL A O 1
ATOM 2667 N N . GLN A 1 343 ? 12.428 -2.235 -29.282 1.00 90.81 343 GLN A N 1
ATOM 2668 C CA . GLN A 1 343 ? 11.532 -1.643 -28.296 1.00 90.81 343 GLN A CA 1
ATOM 2669 C C . GLN A 1 343 ? 10.722 -2.722 -27.561 1.00 90.81 343 GLN A C 1
ATOM 2671 O O . GLN A 1 343 ? 10.215 -3.679 -28.153 1.00 90.81 343 GLN A O 1
ATOM 2676 N N . GLU A 1 344 ? 10.573 -2.546 -26.255 1.00 92.56 344 GLU A N 1
ATOM 2677 C CA . GLU A 1 344 ? 9.893 -3.456 -25.340 1.00 92.56 344 GLU A CA 1
ATOM 2678 C C . GLU A 1 344 ? 8.625 -2.790 -24.780 1.00 92.56 344 GLU A C 1
ATOM 2680 O O . GLU A 1 344 ? 8.680 -1.620 -24.375 1.00 92.56 344 GLU A O 1
ATOM 2685 N N . PRO A 1 345 ? 7.477 -3.495 -24.721 1.00 94.19 345 PRO A N 1
ATOM 2686 C CA . PRO A 1 345 ? 6.313 -3.003 -23.993 1.00 94.19 345 PRO A CA 1
ATOM 2687 C C . PRO A 1 345 ? 6.621 -2.920 -22.488 1.00 94.19 345 PRO A C 1
ATOM 2689 O O . PRO A 1 345 ? 7.545 -3.581 -22.009 1.00 94.19 345 PRO A O 1
ATOM 2692 N N . PRO A 1 346 ? 5.850 -2.146 -21.708 1.00 96.69 346 PRO A N 1
ATOM 2693 C CA . PRO A 1 346 ? 6.072 -2.054 -20.277 1.00 96.69 346 PRO A CA 1
ATOM 2694 C C . PRO A 1 346 ? 5.848 -3.411 -19.612 1.00 96.69 346 PRO A C 1
ATOM 2696 O O . PRO A 1 346 ? 4.875 -4.100 -19.918 1.00 96.69 346 PRO A O 1
ATOM 2699 N N . ILE A 1 347 ? 6.711 -3.763 -18.664 1.00 95.62 347 ILE A N 1
ATOM 2700 C CA . ILE A 1 347 ? 6.587 -4.971 -17.840 1.00 95.62 347 ILE A CA 1
ATOM 2701 C C . ILE A 1 347 ? 6.733 -4.609 -16.364 1.00 95.62 347 ILE A C 1
ATOM 2703 O O . ILE A 1 347 ? 7.452 -3.674 -16.024 1.00 95.62 347 ILE A O 1
ATOM 2707 N N . PHE A 1 348 ? 6.074 -5.348 -15.474 1.00 97.56 348 PHE A N 1
ATOM 2708 C CA . PHE A 1 348 ? 6.245 -5.179 -14.030 1.00 97.56 348 PHE A CA 1
ATOM 2709 C C . PHE A 1 348 ? 7.308 -6.160 -13.539 1.00 97.56 348 PHE A C 1
ATOM 2711 O O . PHE A 1 348 ? 7.029 -7.346 -13.388 1.00 97.56 348 PHE A O 1
ATOM 2718 N N . ILE A 1 349 ? 8.523 -5.651 -13.321 1.00 96.75 349 ILE A N 1
ATOM 2719 C CA . ILE A 1 349 ? 9.650 -6.402 -12.747 1.00 96.75 349 ILE A CA 1
ATOM 2720 C C . ILE A 1 349 ? 9.322 -6.765 -11.295 1.00 96.75 349 ILE A C 1
ATOM 2722 O O . ILE A 1 349 ? 9.475 -7.911 -10.887 1.00 96.75 349 ILE A O 1
ATOM 2726 N N . GLU A 1 350 ? 8.803 -5.792 -10.543 1.00 97.69 350 GLU A N 1
ATOM 2727 C CA . GLU A 1 350 ? 8.227 -5.999 -9.215 1.00 97.69 350 GLU A CA 1
ATOM 2728 C C . GLU A 1 350 ? 6.760 -5.580 -9.268 1.00 97.69 350 GLU A C 1
ATOM 2730 O O . GLU A 1 350 ? 6.440 -4.432 -9.595 1.00 97.69 350 GLU A O 1
ATOM 2735 N N . SER A 1 351 ? 5.870 -6.528 -8.984 1.00 97.06 351 SER A N 1
ATOM 2736 C CA . SER A 1 351 ? 4.428 -6.286 -8.927 1.00 97.06 351 SER A CA 1
ATOM 2737 C C . SER A 1 351 ? 4.025 -5.610 -7.617 1.00 97.06 351 SER A C 1
ATOM 2739 O O . SER A 1 351 ? 4.769 -5.620 -6.643 1.00 97.06 351 SER A O 1
ATOM 2741 N N . LEU A 1 352 ? 2.832 -5.019 -7.594 1.00 97.12 352 LEU A N 1
ATOM 2742 C CA . LEU A 1 352 ? 2.242 -4.514 -6.362 1.00 97.12 352 LEU A CA 1
ATOM 2743 C C . LEU A 1 352 ? 1.910 -5.667 -5.411 1.00 97.12 352 LEU A C 1
ATOM 2745 O O . LEU A 1 352 ? 1.340 -6.675 -5.825 1.00 97.12 352 LEU A O 1
ATOM 2749 N N . GLU A 1 353 ? 2.186 -5.470 -4.126 1.00 95.38 353 GLU A N 1
ATOM 2750 C CA . GLU A 1 353 ? 1.833 -6.416 -3.068 1.00 95.38 353 GLU A CA 1
ATOM 2751 C C . GLU A 1 353 ? 0.638 -5.907 -2.245 1.00 95.38 353 GLU A C 1
ATOM 2753 O O . GLU A 1 353 ? 0.489 -4.690 -2.065 1.00 95.38 353 GLU A O 1
ATOM 2758 N N . PRO A 1 354 ? -0.244 -6.803 -1.757 1.00 96.31 354 PRO A N 1
ATOM 2759 C CA . PRO A 1 354 ? -1.296 -6.436 -0.814 1.00 96.31 354 PRO A CA 1
ATOM 2760 C C . PRO A 1 354 ? -0.715 -5.806 0.452 1.00 96.31 354 PRO A C 1
ATOM 2762 O O . PRO A 1 354 ? 0.330 -6.232 0.940 1.00 96.31 354 PRO A O 1
ATOM 2765 N N . MET A 1 355 ? -1.410 -4.815 1.005 1.00 94.50 355 MET A N 1
ATOM 2766 C CA . MET A 1 355 ? -0.935 -4.080 2.174 1.00 94.50 355 MET A CA 1
ATOM 2767 C C . MET A 1 355 ? -2.057 -3.898 3.196 1.00 94.50 355 MET A C 1
ATOM 2769 O O . MET A 1 355 ? -3.152 -3.461 2.844 1.00 94.50 355 MET A O 1
ATOM 2773 N N . GLU A 1 356 ? -1.760 -4.203 4.461 1.00 93.50 356 GLU A N 1
ATOM 2774 C CA . GLU A 1 356 ? -2.617 -3.890 5.609 1.00 93.50 356 GLU A CA 1
ATOM 2775 C C . GLU A 1 356 ? -1.984 -2.754 6.416 1.00 93.50 356 GLU A C 1
ATOM 2777 O O . GLU A 1 356 ? -0.832 -2.868 6.839 1.00 93.50 356 GLU A O 1
ATOM 2782 N N . VAL A 1 357 ? -2.720 -1.665 6.644 1.00 94.69 357 VAL A N 1
ATOM 2783 C CA . VAL A 1 357 ? -2.215 -0.478 7.362 1.00 94.69 357 VAL A CA 1
ATOM 2784 C C . VAL A 1 357 ? -3.186 0.015 8.422 1.00 94.69 357 VAL A C 1
ATOM 2786 O O . VAL A 1 357 ? -4.365 -0.323 8.379 1.00 94.69 357 VAL A O 1
ATOM 2789 N N . THR A 1 358 ? -2.722 0.848 9.353 1.00 93.69 358 THR A N 1
ATOM 2790 C CA . THR A 1 358 ? -3.598 1.476 10.350 1.00 93.69 358 THR A CA 1
ATOM 2791 C C . THR A 1 358 ? -4.179 2.785 9.815 1.00 93.69 358 THR A C 1
ATOM 2793 O O . THR A 1 358 ? -3.522 3.532 9.087 1.00 93.69 358 THR A O 1
ATOM 2796 N N . ALA A 1 359 ? -5.424 3.094 10.174 1.00 92.88 359 ALA A N 1
ATOM 2797 C CA . ALA A 1 359 ? -6.060 4.360 9.845 1.00 92.88 359 ALA A CA 1
ATOM 2798 C C . ALA A 1 359 ? -5.227 5.548 10.366 1.00 92.88 359 ALA A C 1
ATOM 2800 O O . ALA A 1 359 ? -4.831 5.599 11.528 1.00 92.88 359 ALA A O 1
ATOM 2801 N N . GLY A 1 360 ? -4.981 6.524 9.493 1.00 90.81 360 GLY A N 1
ATOM 2802 C CA . GLY A 1 360 ? -4.157 7.702 9.758 1.00 90.81 360 GLY A CA 1
ATOM 2803 C C . GLY A 1 360 ? -2.698 7.575 9.319 1.00 90.81 360 GLY A C 1
ATOM 2804 O O . GLY A 1 360 ? -2.055 8.615 9.149 1.00 90.81 360 GLY A O 1
ATOM 2805 N N . ASP A 1 361 ? -2.202 6.359 9.067 1.00 93.31 361 ASP A N 1
ATOM 2806 C CA . ASP A 1 361 ? -0.837 6.136 8.586 1.00 93.31 361 ASP A CA 1
ATOM 2807 C C . ASP A 1 361 ? -0.655 6.641 7.149 1.00 93.31 361 ASP A C 1
ATOM 2809 O O . ASP A 1 361 ? -1.605 6.754 6.366 1.00 93.31 361 ASP A O 1
ATOM 2813 N N . ALA A 1 362 ? 0.595 6.937 6.794 1.00 94.19 362 ALA A N 1
ATOM 2814 C CA . ALA A 1 362 ? 0.985 7.204 5.418 1.00 94.19 362 ALA A CA 1
ATOM 2815 C C . ALA A 1 362 ? 1.380 5.897 4.713 1.00 94.19 362 ALA A C 1
ATOM 2817 O O . ALA A 1 362 ? 2.101 5.076 5.275 1.00 94.19 362 ALA A O 1
ATOM 2818 N N . VAL A 1 363 ? 0.965 5.735 3.458 1.00 94.94 363 VAL A N 1
ATOM 2819 C CA . VAL A 1 363 ? 1.216 4.540 2.634 1.00 94.94 363 VAL A CA 1
ATOM 2820 C C . VAL A 1 363 ? 1.922 4.919 1.336 1.00 94.94 363 VAL A C 1
ATOM 2822 O O . VAL A 1 363 ? 1.593 5.942 0.744 1.00 94.94 363 VAL A O 1
ATOM 2825 N N . CYS A 1 364 ? 2.859 4.091 0.859 1.00 95.69 364 CYS A N 1
ATOM 2826 C CA . CY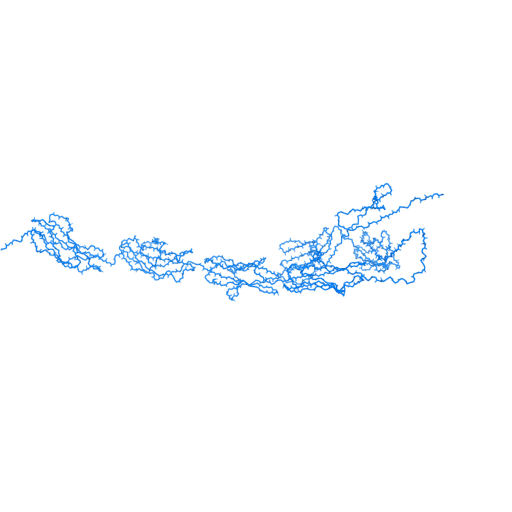S A 1 364 ? 3.355 4.114 -0.526 1.00 95.69 364 CYS A CA 1
ATOM 2827 C C . CYS A 1 364 ? 3.138 2.734 -1.148 1.00 95.69 364 CYS A C 1
ATOM 2829 O O . CYS A 1 364 ? 3.819 1.778 -0.783 1.00 95.69 364 CYS A O 1
ATOM 2831 N N . LEU A 1 365 ? 2.217 2.644 -2.108 1.00 97.25 365 LEU A N 1
ATOM 2832 C CA . LEU A 1 365 ? 2.111 1.476 -2.981 1.00 97.25 365 LEU A CA 1
ATOM 2833 C C . LEU A 1 365 ? 3.186 1.607 -4.056 1.00 97.25 365 LEU A C 1
ATOM 2835 O O . LEU A 1 365 ? 3.200 2.602 -4.785 1.00 97.25 365 LEU A O 1
ATOM 2839 N N . LYS A 1 366 ? 4.097 0.638 -4.137 1.00 96.94 366 LYS A N 1
ATOM 2840 C CA . LYS A 1 366 ? 5.300 0.719 -4.970 1.00 96.94 366 LYS A CA 1
ATOM 2841 C C . LYS A 1 366 ? 5.422 -0.503 -5.871 1.00 96.94 366 LYS A C 1
ATOM 2843 O O . LYS A 1 366 ? 5.178 -1.616 -5.429 1.00 96.94 366 LYS A O 1
ATOM 2848 N N . CYS A 1 367 ? 5.821 -0.277 -7.117 1.00 97.69 367 CYS A N 1
ATOM 2849 C CA . CYS A 1 367 ? 6.152 -1.326 -8.080 1.00 97.69 367 CYS A CA 1
ATOM 2850 C C . CYS A 1 367 ? 7.310 -0.877 -8.983 1.00 97.69 367 CYS A C 1
ATOM 2852 O O . CYS A 1 367 ? 7.564 0.327 -9.127 1.00 97.69 367 CYS A O 1
ATOM 2854 N N . GLN A 1 368 ? 8.005 -1.844 -9.585 1.00 98.00 368 GLN A N 1
ATOM 2855 C CA . GLN A 1 368 ? 9.123 -1.602 -10.497 1.00 98.00 368 GLN A CA 1
ATOM 2856 C C . GLN A 1 368 ? 8.724 -1.987 -11.920 1.00 98.00 368 GLN A C 1
ATOM 2858 O O . GLN A 1 368 ? 8.290 -3.108 -12.177 1.00 98.00 368 GLN A O 1
ATOM 2863 N N . ILE A 1 369 ? 8.890 -1.048 -12.845 1.00 98.25 369 ILE A N 1
ATOM 2864 C CA . ILE A 1 369 ? 8.464 -1.140 -14.237 1.00 98.25 369 ILE A CA 1
ATOM 2865 C C . ILE A 1 369 ? 9.701 -1.101 -15.139 1.00 98.25 369 ILE A C 1
ATOM 2867 O O . ILE A 1 369 ? 10.526 -0.190 -15.037 1.00 98.25 369 ILE A O 1
ATOM 2871 N N . GLY A 1 370 ? 9.811 -2.095 -16.017 1.00 94.56 370 GLY A N 1
ATOM 2872 C CA . GLY A 1 370 ? 10.762 -2.151 -17.126 1.00 94.56 370 GLY A CA 1
ATOM 2873 C C . GLY A 1 370 ? 10.081 -1.880 -18.467 1.00 94.56 370 GLY A C 1
ATOM 2874 O O . GLY A 1 370 ? 8.861 -1.717 -18.529 1.00 94.56 370 GLY A O 1
ATOM 2875 N N . GLY A 1 371 ? 10.867 -1.858 -19.538 1.00 92.25 371 GLY A N 1
ATOM 2876 C CA . GLY A 1 371 ? 10.414 -1.593 -20.904 1.00 92.25 371 GLY A CA 1
ATOM 2877 C C . GLY A 1 371 ? 11.001 -0.306 -21.481 1.00 92.25 371 GLY A C 1
ATOM 2878 O O . GLY A 1 371 ? 11.697 0.452 -20.799 1.00 92.25 371 GLY A O 1
ATOM 2879 N N . THR A 1 372 ? 10.726 -0.049 -22.758 1.00 91.19 372 THR A N 1
ATOM 2880 C CA . THR A 1 372 ? 11.320 1.087 -23.473 1.00 91.19 372 THR A CA 1
ATOM 2881 C C . THR A 1 372 ? 10.629 2.413 -23.113 1.00 91.19 372 THR A C 1
ATOM 2883 O O . THR A 1 372 ? 9.395 2.479 -23.153 1.00 91.19 372 THR A O 1
ATOM 2886 N N . PRO A 1 373 ? 11.382 3.481 -22.776 1.00 89.81 373 PRO A N 1
ATOM 2887 C CA . PRO A 1 373 ? 10.838 4.831 -22.589 1.00 89.81 373 PRO A CA 1
ATOM 2888 C C . PRO A 1 373 ? 10.197 5.416 -23.866 1.00 89.81 373 PRO A C 1
ATOM 2890 O O . PRO A 1 373 ? 10.570 5.045 -24.971 1.00 89.81 373 PRO A O 1
ATOM 2893 N N . GLU A 1 374 ? 9.264 6.367 -23.787 1.00 91.81 374 GLU A N 1
ATOM 2894 C CA . GLU A 1 374 ? 8.686 6.984 -22.584 1.00 91.81 374 GLU A CA 1
ATOM 2895 C C . GLU A 1 374 ? 7.502 6.176 -22.024 1.00 91.81 374 GLU A C 1
ATOM 2897 O O . GLU A 1 374 ? 6.491 5.976 -22.699 1.00 91.81 374 GLU A O 1
ATOM 2902 N N . ILE A 1 375 ? 7.599 5.744 -20.761 1.00 93.88 375 ILE A N 1
ATOM 2903 C CA . ILE A 1 375 ? 6.536 4.986 -20.085 1.00 93.88 375 ILE A CA 1
ATOM 2904 C C . ILE A 1 375 ? 5.625 5.941 -19.312 1.00 93.88 375 ILE A C 1
ATOM 2906 O O . ILE A 1 375 ? 6.053 6.633 -18.386 1.00 93.88 375 ILE A O 1
ATOM 2910 N N . LYS A 1 376 ? 4.339 5.931 -19.656 1.00 95.94 376 LYS A N 1
ATOM 2911 C CA . LYS A 1 376 ? 3.275 6.656 -18.961 1.00 95.94 376 LYS A CA 1
ATOM 2912 C C . LYS A 1 376 ? 2.658 5.759 -17.895 1.00 95.94 376 LYS A C 1
ATOM 2914 O O . LYS A 1 376 ? 2.096 4.710 -18.205 1.00 95.94 376 LYS A O 1
ATOM 2919 N N . VAL A 1 377 ? 2.726 6.196 -16.640 1.00 97.62 377 VAL A N 1
ATOM 2920 C CA . VAL A 1 377 ? 2.134 5.488 -15.497 1.00 97.62 377 VAL A CA 1
ATOM 2921 C C . VAL A 1 377 ? 0.827 6.149 -15.076 1.00 97.62 377 VAL A C 1
ATOM 2923 O O . VAL A 1 377 ? 0.725 7.371 -14.970 1.00 97.62 377 VAL A O 1
ATOM 2926 N N . SER A 1 378 ? -0.188 5.331 -14.817 1.00 96.69 378 SER A N 1
ATOM 2927 C CA . SER A 1 378 ? -1.498 5.763 -14.338 1.00 96.69 378 SER A CA 1
ATOM 2928 C C . SER A 1 378 ? -2.016 4.825 -13.255 1.00 96.69 378 SER A C 1
ATOM 2930 O O . SER A 1 378 ? -1.818 3.617 -13.324 1.00 96.69 378 SER A O 1
ATOM 2932 N N . TRP A 1 379 ? -2.681 5.392 -12.253 1.00 98.00 379 TRP A N 1
ATOM 2933 C CA . TRP A 1 379 ? -3.212 4.649 -11.116 1.00 98.00 379 TRP A CA 1
ATOM 2934 C C . TRP A 1 379 ? -4.735 4.638 -11.138 1.00 98.00 379 TRP A C 1
ATOM 2936 O O . TRP A 1 379 ? -5.369 5.629 -11.511 1.00 98.00 379 TRP A O 1
ATOM 2946 N N . PHE A 1 380 ? -5.315 3.527 -10.708 1.00 97.06 380 PHE A N 1
ATOM 2947 C CA . PHE A 1 380 ? -6.753 3.320 -10.605 1.00 97.06 380 PHE A CA 1
ATOM 2948 C C . PHE A 1 380 ? -7.084 2.714 -9.246 1.00 97.06 380 PHE A C 1
ATOM 2950 O O . PHE A 1 380 ? -6.282 1.965 -8.691 1.00 97.06 380 PHE A O 1
ATOM 2957 N N . LYS A 1 381 ? -8.260 3.049 -8.723 1.00 95.31 381 LYS A N 1
ATOM 2958 C CA . LYS A 1 381 ? -8.854 2.422 -7.546 1.00 95.31 381 LYS A CA 1
ATOM 2959 C C . LYS A 1 381 ? -10.197 1.837 -7.973 1.00 95.31 381 LYS A C 1
ATOM 2961 O O . LYS A 1 381 ? -11.057 2.593 -8.432 1.00 95.31 381 LYS A O 1
ATOM 2966 N N . ALA A 1 382 ? -10.355 0.518 -7.858 1.00 86.44 382 ALA A N 1
ATOM 2967 C CA . ALA A 1 382 ? -11.334 -0.234 -8.644 1.00 86.44 382 ALA A CA 1
ATOM 2968 C C . ALA A 1 382 ? -11.203 0.156 -10.136 1.00 86.44 382 ALA A C 1
ATOM 2970 O O . ALA A 1 382 ? -10.108 0.056 -10.687 1.00 86.44 382 ALA A O 1
ATOM 2971 N N . ASP A 1 383 ? -12.250 0.712 -10.750 1.00 82.00 383 ASP A N 1
ATOM 2972 C CA . ASP A 1 383 ? -12.231 1.177 -12.150 1.00 82.00 383 ASP A CA 1
ATOM 2973 C C . ASP A 1 383 ? -12.037 2.701 -12.299 1.00 82.00 383 ASP A C 1
ATOM 2975 O O . ASP A 1 383 ? -11.944 3.240 -13.405 1.00 82.00 383 ASP A O 1
ATOM 2979 N N . GLY A 1 384 ? -11.974 3.435 -11.185 1.00 92.31 384 GLY A N 1
ATOM 2980 C CA . GLY A 1 384 ? -11.839 4.888 -11.180 1.00 92.31 384 GLY A CA 1
ATOM 2981 C C . GLY A 1 384 ? -10.382 5.330 -11.280 1.00 92.31 384 GLY A C 1
ATOM 2982 O O . GLY A 1 384 ? -9.562 4.977 -10.434 1.00 92.31 384 GLY A O 1
ATOM 2983 N N . LYS A 1 385 ? -10.048 6.165 -12.272 1.00 94.25 385 LYS A N 1
ATOM 2984 C CA . LYS A 1 385 ? -8.706 6.758 -12.382 1.00 94.25 385 LYS A CA 1
ATOM 2985 C C . LYS A 1 385 ? -8.413 7.665 -11.181 1.00 94.25 385 LYS A C 1
ATOM 2987 O O . LYS A 1 385 ? -9.134 8.637 -10.938 1.00 94.25 385 LYS A O 1
ATOM 2992 N N . VAL A 1 386 ? -7.328 7.373 -10.469 1.00 94.62 386 VAL A N 1
ATOM 2993 C CA . VAL A 1 386 ? -6.844 8.161 -9.331 1.00 94.62 386 VAL A CA 1
ATOM 2994 C C . VAL A 1 386 ? -6.244 9.466 -9.848 1.00 94.62 386 VAL A C 1
ATOM 2996 O O . VAL A 1 386 ? -5.519 9.494 -10.845 1.00 94.62 386 VAL A O 1
ATOM 2999 N N . ARG A 1 387 ? -6.570 10.573 -9.179 1.00 91.56 387 ARG A N 1
ATOM 3000 C CA . ARG A 1 387 ? -6.054 11.908 -9.498 1.00 91.56 387 ARG A CA 1
ATOM 3001 C C . ARG A 1 387 ? -5.131 12.383 -8.386 1.00 91.56 387 ARG A C 1
ATOM 3003 O O . ARG A 1 387 ? -5.361 12.079 -7.221 1.00 91.56 387 ARG A O 1
ATOM 3010 N N . SER A 1 388 ? -4.117 13.156 -8.765 1.00 89.25 388 SER A N 1
ATOM 3011 C CA . SER A 1 388 ? -3.206 13.776 -7.805 1.00 89.25 388 SER A CA 1
ATOM 3012 C C . SER A 1 388 ? -3.966 14.772 -6.928 1.00 89.25 388 SER A C 1
ATOM 3014 O O . SER A 1 388 ? -4.815 15.519 -7.421 1.00 89.25 388 SER A O 1
ATOM 3016 N N . SER A 1 389 ? -3.665 14.778 -5.636 1.00 90.50 389 SER A N 1
ATOM 3017 C CA . SER A 1 389 ? -4.229 15.679 -4.634 1.00 90.50 389 SER A CA 1
ATOM 3018 C C . SER A 1 389 ? -3.188 15.952 -3.533 1.00 90.50 389 SER A C 1
ATOM 3020 O O . SER A 1 389 ? -2.151 15.290 -3.475 1.00 90.50 389 SER A O 1
ATOM 3022 N N . PRO A 1 390 ? -3.427 16.897 -2.606 1.00 88.56 390 PRO A N 1
ATOM 3023 C CA . PRO A 1 390 ? -2.517 17.119 -1.478 1.00 88.56 390 PRO A CA 1
ATOM 3024 C C . PRO A 1 390 ? -2.295 15.873 -0.605 1.00 88.56 390 PRO A C 1
ATOM 3026 O O . PRO A 1 390 ? -1.232 15.728 -0.002 1.00 88.56 390 PRO A O 1
ATOM 3029 N N . THR A 1 391 ? -3.280 14.973 -0.549 1.00 88.94 391 THR A N 1
ATOM 3030 C CA . THR A 1 391 ? -3.244 13.733 0.237 1.00 88.94 391 THR A CA 1
ATOM 3031 C C . THR A 1 391 ? -2.855 12.505 -0.584 1.00 88.94 391 THR A C 1
ATOM 3033 O O . THR A 1 391 ? -2.627 11.450 0.001 1.00 88.94 391 THR A O 1
ATOM 3036 N N . CYS A 1 392 ? -2.753 12.632 -1.911 1.00 93.25 392 CYS A N 1
ATOM 3037 C CA . CYS A 1 392 ? -2.483 11.542 -2.840 1.00 93.25 392 CYS A CA 1
ATOM 3038 C C . CYS A 1 392 ? -1.489 11.996 -3.917 1.00 93.25 392 CYS A C 1
ATOM 3040 O O . CYS A 1 392 ? -1.836 12.773 -4.806 1.00 93.25 392 CYS A O 1
ATOM 3042 N N . LYS A 1 393 ? -0.246 11.512 -3.857 1.00 94.00 393 LYS A N 1
ATOM 3043 C CA . LYS A 1 393 ? 0.814 11.871 -4.814 1.00 94.00 393 LYS A CA 1
ATOM 3044 C C . LYS A 1 393 ? 1.253 10.655 -5.615 1.00 94.00 393 LYS A C 1
ATOM 3046 O O . LYS A 1 393 ? 1.389 9.569 -5.065 1.00 94.00 393 LYS A O 1
ATOM 3051 N N . MET A 1 394 ? 1.507 10.854 -6.902 1.00 94.94 394 MET A N 1
ATOM 3052 C CA . MET A 1 394 ? 2.028 9.826 -7.802 1.00 94.94 394 MET A CA 1
ATOM 3053 C C . MET A 1 394 ? 3.400 10.258 -8.297 1.00 94.94 394 MET A C 1
ATOM 3055 O O . MET A 1 394 ? 3.560 11.384 -8.763 1.00 94.94 394 MET A O 1
ATOM 3059 N N . GLU A 1 395 ? 4.372 9.363 -8.200 1.00 94.44 395 GLU A N 1
ATOM 3060 C CA . GLU A 1 395 ? 5.743 9.591 -8.644 1.00 94.44 395 GLU A CA 1
ATOM 3061 C C . GLU A 1 395 ? 6.171 8.431 -9.542 1.00 94.44 395 GLU A C 1
ATOM 3063 O O . GLU A 1 395 ? 5.873 7.270 -9.251 1.00 94.44 395 GLU A O 1
ATOM 3068 N N . PHE A 1 396 ? 6.869 8.747 -10.631 1.00 95.56 396 PHE A N 1
ATOM 3069 C CA . PHE A 1 396 ? 7.511 7.760 -11.486 1.00 95.56 396 PHE A CA 1
ATOM 3070 C C . PHE A 1 396 ? 8.924 8.225 -11.817 1.00 95.56 396 PHE A C 1
ATOM 3072 O O . PHE A 1 396 ? 9.108 9.275 -12.433 1.00 95.56 396 PHE A O 1
ATOM 3079 N N . PHE A 1 397 ? 9.925 7.471 -11.370 1.00 90.69 397 PHE A N 1
ATOM 3080 C CA . PHE A 1 397 ? 11.328 7.817 -11.570 1.00 90.69 397 PHE A CA 1
ATOM 3081 C C . PHE A 1 397 ? 12.176 6.555 -11.680 1.00 90.69 397 PHE A C 1
ATOM 3083 O O . PHE A 1 397 ? 12.061 5.662 -10.844 1.00 90.69 397 PHE A O 1
ATOM 3090 N N . LYS A 1 398 ? 13.036 6.482 -12.706 1.00 90.25 398 LYS A N 1
ATOM 3091 C CA . LYS A 1 398 ? 13.943 5.342 -12.954 1.00 90.25 398 LYS A CA 1
ATOM 3092 C C . LYS A 1 398 ? 13.240 3.972 -12.872 1.00 90.25 398 LYS A C 1
ATOM 3094 O O . LYS A 1 398 ? 13.720 3.047 -12.222 1.00 90.25 398 LYS A O 1
ATOM 3099 N N . GLY A 1 399 ? 12.064 3.863 -13.490 1.00 90.50 399 GLY A N 1
ATOM 3100 C CA . GLY A 1 399 ? 11.258 2.637 -13.488 1.00 90.50 399 GLY A CA 1
ATOM 3101 C C . GLY A 1 399 ? 10.479 2.376 -12.195 1.00 90.50 399 GLY A C 1
ATOM 3102 O O . GLY A 1 399 ? 9.605 1.521 -12.183 1.00 90.50 399 GLY A O 1
ATOM 3103 N N . THR A 1 400 ? 10.704 3.123 -11.114 1.00 96.50 400 THR A N 1
ATOM 3104 C CA . THR A 1 400 ? 9.920 2.983 -9.884 1.00 96.50 400 THR A CA 1
ATOM 3105 C C . THR A 1 400 ? 8.658 3.834 -9.953 1.00 96.50 400 THR A C 1
ATOM 3107 O O . THR A 1 400 ? 8.748 5.062 -10.002 1.00 96.50 400 THR A O 1
ATOM 3110 N N . ALA A 1 401 ? 7.485 3.202 -9.880 1.00 97.44 401 ALA A N 1
ATOM 3111 C CA . ALA A 1 401 ? 6.209 3.886 -9.688 1.00 97.44 401 ALA A CA 1
ATOM 3112 C C . ALA A 1 401 ? 5.777 3.807 -8.218 1.00 97.44 401 ALA A C 1
ATOM 3114 O O . ALA A 1 401 ? 5.721 2.717 -7.650 1.00 97.44 401 ALA A O 1
ATOM 3115 N N . CYS A 1 402 ? 5.441 4.949 -7.612 1.00 97.12 402 CYS A N 1
ATOM 3116 C CA . CYS A 1 402 ? 4.884 5.017 -6.257 1.00 97.12 402 CYS A CA 1
ATOM 3117 C C . CYS A 1 402 ? 3.599 5.854 -6.224 1.00 97.12 402 CYS A C 1
ATOM 3119 O O . CYS A 1 402 ? 3.552 6.973 -6.744 1.00 97.12 402 CYS A O 1
ATOM 3121 N N . LEU A 1 403 ? 2.576 5.317 -5.558 1.00 97.69 403 LEU A N 1
ATOM 3122 C CA . LEU A 1 403 ? 1.375 6.034 -5.139 1.00 97.69 403 LEU A CA 1
ATOM 3123 C C . LEU A 1 403 ? 1.437 6.262 -3.629 1.00 97.69 403 LEU A C 1
ATOM 3125 O O . LEU A 1 403 ? 1.302 5.317 -2.853 1.00 97.69 403 LEU A O 1
ATOM 3129 N N . LYS A 1 404 ? 1.628 7.516 -3.216 1.00 96.19 404 LYS A N 1
ATOM 3130 C CA . LYS A 1 404 ? 1.700 7.930 -1.812 1.00 96.19 404 LYS A CA 1
ATOM 3131 C C . LYS A 1 404 ? 0.349 8.443 -1.330 1.00 96.19 404 LYS A C 1
ATOM 3133 O O . LYS A 1 404 ? -0.152 9.427 -1.875 1.00 96.19 404 LYS A O 1
ATOM 3138 N N . LEU A 1 405 ? -0.189 7.840 -0.277 1.00 96.31 405 LEU A N 1
ATOM 3139 C CA . LEU A 1 405 ? -1.347 8.316 0.478 1.00 96.31 405 LEU A CA 1
ATOM 3140 C C . LEU A 1 405 ? -0.851 8.883 1.812 1.00 96.31 405 LEU A C 1
ATOM 3142 O O . LEU A 1 405 ? -0.184 8.184 2.565 1.00 96.31 405 LEU A O 1
ATOM 3146 N N . ALA A 1 406 ? -1.122 10.156 2.097 1.00 94.06 406 ALA A N 1
ATOM 3147 C CA . ALA A 1 406 ? -0.531 10.843 3.252 1.00 94.06 406 ALA A CA 1
ATOM 3148 C C . ALA A 1 406 ? -1.176 10.465 4.595 1.00 94.06 406 ALA A C 1
ATOM 3150 O O . ALA A 1 406 ? -0.498 10.474 5.618 1.00 94.06 406 ALA A O 1
ATOM 3151 N N . LYS A 1 407 ? -2.485 10.198 4.587 1.00 92.94 407 LYS A N 1
ATOM 3152 C CA . LYS A 1 407 ? -3.271 9.749 5.741 1.00 92.94 407 LYS A CA 1
ATOM 3153 C C . LYS A 1 407 ? -4.379 8.848 5.236 1.00 92.94 407 LYS A C 1
ATOM 3155 O O . LYS A 1 407 ? -5.317 9.340 4.612 1.00 92.94 407 LYS A O 1
ATOM 3160 N N . VAL A 1 408 ? -4.242 7.557 5.484 1.00 93.56 408 VAL A N 1
ATOM 3161 C CA . VAL A 1 408 ? -5.176 6.552 4.988 1.00 93.56 408 VAL A CA 1
ATOM 3162 C C . VAL A 1 408 ? -6.434 6.510 5.858 1.00 93.56 408 VAL A C 1
ATOM 3164 O O . VAL A 1 408 ? -6.356 6.528 7.084 1.00 93.56 408 VAL A O 1
ATOM 3167 N N . ALA A 1 409 ? -7.604 6.451 5.232 1.00 91.06 409 ALA A N 1
ATOM 3168 C CA . ALA A 1 409 ? -8.899 6.311 5.892 1.00 91.06 409 ALA A CA 1
ATOM 3169 C C . ALA A 1 409 ? -9.651 5.070 5.386 1.00 91.06 409 ALA A C 1
ATOM 3171 O O . ALA A 1 409 ? -9.294 4.468 4.376 1.00 91.06 409 ALA A O 1
ATOM 3172 N N . LYS A 1 410 ? -10.765 4.711 6.038 1.00 87.56 410 LYS A N 1
ATOM 3173 C CA . LYS A 1 410 ? -11.626 3.594 5.591 1.00 87.56 410 LYS A CA 1
ATOM 3174 C C . LYS A 1 410 ? -12.108 3.755 4.144 1.00 87.56 410 LYS A C 1
ATOM 3176 O O . LYS A 1 410 ? -12.282 2.767 3.440 1.00 87.56 410 LYS A O 1
ATOM 3181 N N . SER A 1 411 ? -12.276 4.994 3.674 1.00 90.06 411 SER A N 1
ATOM 3182 C CA . SER A 1 411 ? -12.628 5.296 2.283 1.00 90.06 411 SER A CA 1
ATOM 3183 C C . SER A 1 411 ? -11.544 4.926 1.273 1.00 90.06 411 SER A C 1
ATOM 3185 O O . SER A 1 411 ? -11.845 4.867 0.086 1.00 90.06 411 SER A O 1
ATOM 3187 N N . ASP A 1 412 ? -10.306 4.687 1.707 1.00 92.81 412 ASP A N 1
ATOM 3188 C CA . ASP A 1 412 ? -9.174 4.319 0.853 1.00 92.81 412 ASP A CA 1
ATOM 3189 C C . ASP A 1 412 ? -9.033 2.802 0.688 1.00 92.81 412 ASP A C 1
ATOM 3191 O O . ASP A 1 412 ? -8.305 2.356 -0.189 1.00 92.81 412 ASP A O 1
ATOM 3195 N N . ILE A 1 413 ? -9.799 1.997 1.432 1.00 93.69 413 ILE A N 1
ATOM 3196 C CA . ILE A 1 413 ? -9.850 0.540 1.242 1.00 93.69 413 ILE A CA 1
ATOM 3197 C C . ILE A 1 413 ? -10.268 0.220 -0.196 1.00 93.69 413 ILE A C 1
ATOM 3199 O O . ILE A 1 413 ? -11.201 0.831 -0.736 1.00 93.69 413 ILE A O 1
ATOM 3203 N N . GLY A 1 414 ? -9.589 -0.742 -0.815 1.00 94.25 414 GLY A N 1
ATOM 3204 C CA . GLY A 1 414 ? -9.966 -1.266 -2.124 1.00 94.25 414 GLY A CA 1
ATOM 3205 C C . GLY A 1 414 ? -8.794 -1.797 -2.937 1.00 94.25 414 GLY A C 1
ATOM 3206 O O . GLY A 1 414 ? -7.643 -1.780 -2.504 1.00 94.25 414 GLY A O 1
ATOM 3207 N N . GLU A 1 415 ? -9.113 -2.280 -4.134 1.00 96.94 415 GLU A N 1
ATOM 3208 C CA . GLU A 1 415 ? -8.120 -2.725 -5.106 1.00 96.94 415 GLU A CA 1
ATOM 3209 C C . GLU A 1 415 ? -7.523 -1.518 -5.840 1.00 96.94 415 GLU A C 1
ATOM 3211 O O . GLU A 1 415 ? -8.254 -0.687 -6.385 1.00 96.94 415 GLU A O 1
ATOM 3216 N N . TYR A 1 416 ? -6.197 -1.431 -5.862 1.00 97.44 416 TYR A N 1
ATOM 3217 C CA . TYR A 1 416 ? -5.443 -0.440 -6.615 1.00 97.44 416 TYR A CA 1
ATOM 3218 C C . TYR A 1 416 ? -4.770 -1.104 -7.808 1.00 97.44 416 TYR A C 1
ATOM 3220 O O . TYR A 1 416 ? -4.124 -2.137 -7.665 1.00 97.44 416 TYR A O 1
ATOM 3228 N N . THR A 1 417 ? -4.883 -0.481 -8.979 1.00 98.00 417 THR A N 1
ATOM 3229 C CA . THR A 1 417 ? -4.203 -0.903 -10.206 1.00 98.00 417 THR A CA 1
ATOM 3230 C C . THR A 1 417 ? -3.191 0.155 -10.625 1.00 98.00 417 THR A C 1
ATOM 3232 O O . THR A 1 417 ? -3.552 1.314 -10.830 1.00 98.00 417 THR A O 1
ATOM 3235 N N . CYS A 1 418 ? -1.936 -0.244 -10.811 1.00 98.19 418 CYS A N 1
ATOM 3236 C CA . CYS A 1 418 ? -0.938 0.539 -11.534 1.00 98.19 418 CYS A CA 1
ATOM 3237 C C . CYS A 1 418 ? -0.919 0.067 -12.991 1.00 98.19 418 CYS A C 1
ATOM 3239 O O . CYS A 1 418 ? -0.683 -1.111 -13.252 1.00 98.19 418 CYS A O 1
ATOM 3241 N N . LYS A 1 419 ? -1.174 0.970 -13.941 1.00 97.81 419 LYS A N 1
ATOM 3242 C CA . LYS A 1 419 ? -1.093 0.724 -15.386 1.00 97.81 419 LYS A CA 1
ATOM 3243 C C . LYS A 1 419 ? 0.081 1.501 -15.973 1.00 97.81 419 LYS A C 1
ATOM 3245 O O . LYS A 1 419 ? 0.160 2.718 -15.795 1.00 97.81 419 LYS A O 1
ATOM 3250 N N . ALA A 1 420 ? 0.932 0.807 -16.719 1.00 98.19 420 ALA A N 1
ATOM 3251 C CA . ALA A 1 420 ? 2.063 1.367 -17.450 1.00 98.19 420 ALA A CA 1
ATOM 3252 C C . ALA A 1 420 ? 1.842 1.209 -18.959 1.00 98.19 420 ALA A C 1
ATOM 3254 O O . ALA A 1 420 ? 1.401 0.149 -19.399 1.00 98.19 420 ALA A O 1
ATOM 3255 N N . GLU A 1 421 ? 2.133 2.245 -19.744 1.00 97.25 421 GLU A N 1
ATOM 3256 C CA . GLU A 1 421 ? 1.879 2.281 -21.190 1.00 97.25 421 GLU A CA 1
ATOM 3257 C C . GLU A 1 421 ? 2.996 3.023 -21.935 1.00 97.25 421 GLU A C 1
ATOM 3259 O O . GLU A 1 421 ? 3.423 4.090 -21.499 1.00 97.25 421 GLU A O 1
ATOM 3264 N N . ASN A 1 422 ? 3.456 2.475 -23.057 1.00 93.88 422 ASN A N 1
ATOM 3265 C CA . ASN A 1 422 ? 4.338 3.150 -24.014 1.00 93.88 422 ASN A CA 1
ATOM 3266 C C . ASN A 1 422 ? 3.791 2.968 -25.446 1.00 93.88 422 ASN A C 1
ATOM 3268 O O . ASN A 1 422 ? 2.684 2.463 -25.627 1.00 93.88 422 ASN A O 1
ATOM 3272 N N . SER A 1 423 ? 4.545 3.373 -26.472 1.00 90.75 423 SER A N 1
ATOM 3273 C CA . SER A 1 423 ? 4.133 3.240 -27.881 1.00 90.75 423 SER A CA 1
ATOM 3274 C C . SER A 1 423 ? 3.939 1.793 -28.356 1.00 90.75 423 SER A C 1
ATOM 3276 O O . SER A 1 423 ? 3.311 1.579 -29.390 1.00 90.75 423 SER A O 1
ATOM 3278 N N . ILE A 1 424 ? 4.474 0.810 -27.627 1.00 92.44 424 ILE A N 1
ATOM 3279 C CA . ILE A 1 424 ? 4.464 -0.608 -28.006 1.00 92.44 424 ILE A CA 1
ATOM 3280 C C . ILE A 1 424 ? 3.308 -1.359 -27.357 1.00 92.44 424 ILE A C 1
ATOM 3282 O O . ILE A 1 424 ? 2.724 -2.256 -27.965 1.00 92.44 424 ILE A O 1
ATOM 3286 N N . GLY A 1 425 ? 2.963 -1.011 -26.120 1.00 92.31 425 GLY A N 1
ATOM 3287 C CA . GLY A 1 425 ? 1.874 -1.673 -25.423 1.00 92.31 425 GLY A CA 1
ATOM 3288 C C . GLY A 1 425 ? 1.665 -1.172 -24.006 1.00 92.31 425 GLY A C 1
ATOM 3289 O O . GLY A 1 425 ? 2.159 -0.121 -23.597 1.00 92.31 425 GLY A O 1
ATOM 3290 N N . SER A 1 426 ? 0.919 -1.960 -23.237 1.00 96.25 426 SER A N 1
ATOM 3291 C CA . SER A 1 426 ? 0.608 -1.650 -21.848 1.00 96.25 426 SER A CA 1
ATOM 3292 C C . SER A 1 426 ? 0.614 -2.893 -20.977 1.00 96.25 426 SER A C 1
ATOM 3294 O O . SER A 1 426 ? 0.171 -3.952 -21.417 1.00 96.25 426 SER A O 1
ATOM 3296 N N . ALA A 1 427 ? 1.002 -2.725 -19.719 1.00 97.50 427 ALA A N 1
ATOM 3297 C CA . ALA A 1 427 ? 0.850 -3.732 -18.680 1.00 97.50 427 ALA A CA 1
ATOM 3298 C C . ALA A 1 427 ? 0.141 -3.137 -17.463 1.00 97.50 427 ALA A C 1
ATOM 3300 O O . ALA A 1 427 ? -0.007 -1.917 -17.324 1.00 97.50 427 ALA A O 1
ATOM 3301 N N . SER A 1 428 ? -0.318 -3.993 -16.555 1.00 97.62 428 SER A N 1
ATOM 3302 C CA . SER A 1 428 ? -0.899 -3.557 -15.287 1.00 97.62 428 SER A CA 1
ATOM 3303 C C . SER A 1 428 ? -0.560 -4.519 -14.157 1.00 97.62 428 SER A C 1
ATOM 3305 O O . SER A 1 428 ? -0.464 -5.723 -14.376 1.00 97.62 428 SER A O 1
ATOM 3307 N N . SER A 1 429 ? -0.431 -3.979 -12.951 1.00 97.88 429 SER A N 1
ATOM 3308 C CA . SER A 1 429 ? -0.290 -4.727 -11.703 1.00 97.88 429 SER A CA 1
ATOM 3309 C C . SER A 1 429 ? -1.341 -4.245 -10.708 1.00 97.88 429 SER A C 1
ATOM 3311 O O . SER A 1 429 ? -1.735 -3.077 -10.757 1.00 97.88 429 SER A O 1
ATOM 3313 N N . ARG A 1 430 ? -1.827 -5.135 -9.836 1.00 97.31 430 ARG A N 1
ATOM 3314 C CA . ARG A 1 430 ? -2.916 -4.848 -8.893 1.00 97.31 430 ARG A CA 1
ATOM 3315 C C . ARG A 1 430 ? -2.578 -5.321 -7.490 1.00 97.31 430 ARG A C 1
ATOM 3317 O O . ARG A 1 430 ? -1.961 -6.370 -7.344 1.00 97.31 430 ARG A O 1
ATOM 3324 N N . CYS A 1 431 ? -3.037 -4.594 -6.478 1.00 96.88 431 CYS A N 1
ATOM 3325 C CA . CYS A 1 431 ? -3.015 -5.057 -5.094 1.00 96.88 431 CYS A CA 1
ATOM 3326 C C . CYS A 1 431 ? -4.236 -4.587 -4.303 1.00 96.88 431 CYS A C 1
ATOM 3328 O O . CYS A 1 431 ? -4.907 -3.624 -4.674 1.00 96.88 431 CYS A O 1
ATOM 3330 N N . LEU A 1 432 ? -4.507 -5.266 -3.189 1.00 96.56 432 LEU A N 1
ATOM 3331 C CA . LEU A 1 432 ? -5.542 -4.884 -2.236 1.00 96.56 432 LEU A CA 1
ATOM 3332 C C . LEU A 1 432 ? -4.928 -4.065 -1.094 1.00 96.56 432 LEU A C 1
ATOM 3334 O O . LEU A 1 432 ? -3.993 -4.530 -0.442 1.00 96.56 432 LEU A O 1
ATOM 3338 N N . LEU A 1 433 ? -5.485 -2.881 -0.831 1.00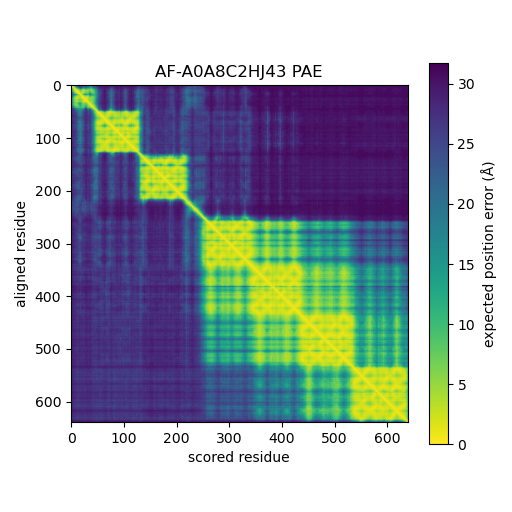 96.06 433 LEU A N 1
ATOM 3339 C CA . LEU A 1 433 ? -5.202 -2.097 0.371 1.00 96.06 433 LEU A CA 1
ATOM 3340 C C . LEU A 1 433 ? -6.322 -2.318 1.392 1.00 96.06 433 LEU A C 1
ATOM 3342 O O . LEU A 1 433 ? -7.486 -1.998 1.119 1.00 96.06 433 LEU A O 1
ATOM 3346 N N . THR A 1 434 ? -5.971 -2.825 2.572 1.00 94.69 434 THR A N 1
ATOM 3347 C CA . THR A 1 434 ? -6.872 -2.917 3.727 1.00 94.69 434 THR A CA 1
ATOM 3348 C C . THR A 1 434 ? -6.426 -1.952 4.820 1.00 94.69 434 THR A C 1
ATOM 3350 O O . THR A 1 434 ? -5.243 -1.647 4.977 1.00 94.69 434 THR A O 1
ATOM 3353 N N . VAL A 1 435 ? -7.399 -1.426 5.563 1.00 94.62 435 VAL A N 1
ATOM 3354 C CA . VAL A 1 435 ? -7.169 -0.427 6.608 1.00 94.62 435 VAL A CA 1
ATOM 3355 C C . VAL A 1 435 ? -7.788 -0.934 7.893 1.00 94.62 435 VAL A C 1
ATOM 3357 O O . VAL A 1 435 ? -8.993 -1.179 7.948 1.00 94.62 435 VAL A O 1
ATOM 3360 N N . GLN A 1 436 ? -6.956 -1.084 8.912 1.00 93.94 436 GLN A N 1
ATOM 3361 C CA . GLN A 1 436 ? -7.354 -1.430 10.261 1.00 93.94 436 GLN A CA 1
ATOM 3362 C C . GLN A 1 436 ? -7.488 -0.184 11.116 1.00 93.94 436 GLN A C 1
ATOM 3364 O O . GLN A 1 436 ? -6.795 0.810 10.931 1.00 93.94 436 GLN A O 1
ATOM 3369 N N . ASP A 1 437 ? -8.401 -0.241 12.064 1.00 93.31 437 ASP A N 1
ATOM 3370 C CA . ASP A 1 437 ? -8.753 0.864 12.935 1.00 93.31 437 ASP A CA 1
ATOM 3371 C C . ASP A 1 437 ? -9.051 0.317 14.333 1.00 93.31 437 ASP A C 1
ATOM 3373 O O . ASP A 1 437 ? -9.107 -0.898 14.543 1.00 93.31 437 ASP A O 1
ATOM 3377 N N . VAL A 1 438 ? -9.255 1.199 15.302 1.00 94.81 438 VAL A N 1
ATOM 3378 C CA . VAL A 1 438 ? -9.813 0.799 16.596 1.00 94.81 438 VAL A CA 1
ATOM 3379 C C . VAL A 1 438 ? -11.268 0.324 16.428 1.00 94.81 438 VAL A C 1
ATOM 3381 O O . VAL A 1 438 ? -11.943 0.724 15.468 1.00 94.81 438 VAL A O 1
ATOM 3384 N N . PRO A 1 439 ? -11.791 -0.521 17.336 1.00 97.00 439 PRO A N 1
ATOM 3385 C CA . PRO A 1 439 ? -13.178 -0.968 17.267 1.00 97.00 439 PRO A CA 1
ATOM 3386 C C . PRO A 1 439 ? -14.170 0.195 17.376 1.00 97.00 439 PRO A C 1
ATOM 3388 O O . PRO A 1 439 ? -13.868 1.250 17.935 1.00 97.00 439 PRO A O 1
ATOM 3391 N N . GLY A 1 440 ? -15.386 -0.014 16.875 1.00 96.38 440 GLY A N 1
ATOM 3392 C CA . GLY A 1 440 ? -16.504 0.905 17.074 1.00 96.38 440 GLY A CA 1
ATOM 3393 C C . GLY A 1 440 ? -16.995 0.963 18.532 1.00 96.38 440 GLY A C 1
ATOM 3394 O O . GLY A 1 440 ? -16.507 0.226 19.393 1.00 96.38 440 GLY A O 1
ATOM 3395 N N . PRO A 1 441 ? -17.979 1.832 18.828 1.00 97.88 441 PRO A N 1
ATOM 3396 C CA . PRO A 1 441 ? -18.622 1.867 20.140 1.00 97.88 441 PRO A CA 1
ATOM 3397 C C . PRO A 1 441 ? -19.349 0.546 20.423 1.00 97.88 441 PRO A C 1
ATOM 3399 O O . PRO A 1 441 ? -19.961 -0.033 19.523 1.00 97.88 441 PRO A O 1
ATOM 3402 N N . VAL A 1 442 ? -19.311 0.089 21.678 1.00 98.19 442 VAL A N 1
ATOM 3403 C CA . VAL A 1 442 ? -20.146 -1.038 22.126 1.00 98.19 442 VAL A CA 1
ATOM 3404 C C . VAL A 1 442 ? -21.627 -0.672 22.020 1.00 98.19 442 VAL A C 1
ATOM 3406 O O . VAL A 1 442 ? -22.000 0.499 22.112 1.00 98.19 442 VAL A O 1
ATOM 3409 N N . LYS A 1 443 ? -22.490 -1.665 21.831 1.00 98.19 443 LYS A N 1
ATOM 3410 C CA . LYS A 1 443 ? -23.937 -1.439 21.720 1.00 98.19 443 LYS A CA 1
ATOM 3411 C C . LYS A 1 443 ? -24.636 -1.777 23.035 1.00 98.19 443 LYS A C 1
ATOM 3413 O O . LYS A 1 443 ? -24.108 -2.534 23.840 1.00 98.19 443 LYS A O 1
ATOM 3418 N N . ASN A 1 444 ? -25.826 -1.215 23.247 1.00 96.56 444 ASN A N 1
ATOM 3419 C CA . ASN A 1 444 ? -26.760 -1.609 24.311 1.00 96.56 444 ASN A CA 1
ATOM 3420 C C . ASN A 1 444 ? -26.141 -1.733 25.721 1.00 96.56 444 ASN A C 1
ATOM 3422 O O . ASN A 1 444 ? -26.469 -2.657 26.463 1.00 96.56 444 ASN A O 1
ATOM 3426 N N . LEU A 1 445 ? -25.255 -0.803 26.101 1.00 97.94 445 LEU A N 1
ATOM 3427 C CA . LEU A 1 445 ? -24.682 -0.772 27.448 1.00 97.94 445 LEU A CA 1
ATOM 3428 C C . LEU A 1 445 ? -25.778 -0.505 28.487 1.00 97.94 445 LEU A C 1
ATOM 3430 O O . LEU A 1 445 ? -26.389 0.564 28.507 1.00 97.94 445 LEU A O 1
ATOM 3434 N N . GLN A 1 446 ? -25.982 -1.460 29.388 1.00 96.44 446 GLN A N 1
ATOM 3435 C CA . GLN A 1 446 ? -27.025 -1.416 30.404 1.00 96.44 446 GLN A CA 1
ATOM 3436 C C . GLN A 1 446 ? -26.556 -2.003 31.734 1.00 96.44 446 GLN A C 1
ATOM 3438 O O . GLN A 1 446 ? -25.647 -2.829 31.803 1.00 96.44 446 GLN A O 1
ATOM 3443 N N . VAL A 1 447 ? -27.213 -1.579 32.811 1.00 96.12 447 VAL A N 1
ATOM 3444 C CA . VAL A 1 447 ? -27.039 -2.183 34.133 1.00 96.12 447 VAL A CA 1
ATOM 3445 C C . VAL A 1 447 ? -27.995 -3.359 34.262 1.00 96.12 447 VAL A C 1
ATOM 3447 O O . VAL A 1 447 ? -29.206 -3.178 34.147 1.00 96.12 447 VAL A O 1
ATOM 3450 N N . VAL A 1 448 ? -27.451 -4.545 34.528 1.00 95.25 448 VAL A N 1
ATOM 3451 C CA . VAL A 1 448 ? -28.232 -5.783 34.672 1.00 95.25 448 VAL A CA 1
ATOM 3452 C C . VAL A 1 448 ? -28.549 -6.084 36.136 1.00 95.25 448 VAL A C 1
ATOM 3454 O O . VAL A 1 448 ? -29.678 -6.459 36.472 1.00 95.25 448 VAL A O 1
ATOM 3457 N N . ASP A 1 449 ? -27.599 -5.841 37.044 1.00 91.31 449 ASP A N 1
ATOM 3458 C CA . ASP A 1 449 ? -27.785 -6.111 38.468 1.00 91.31 449 ASP A CA 1
ATOM 3459 C C . ASP A 1 449 ? -27.039 -5.149 39.392 1.00 91.31 449 ASP A C 1
ATOM 3461 O O . ASP A 1 449 ? -26.065 -4.510 38.993 1.00 91.31 449 ASP A O 1
ATOM 3465 N N . THR A 1 450 ? -27.520 -5.025 40.630 1.00 91.00 450 THR A N 1
ATOM 3466 C CA . THR A 1 450 ? -26.927 -4.157 41.654 1.00 91.00 450 THR A CA 1
ATOM 3467 C C . THR A 1 450 ? -26.952 -4.841 43.013 1.00 91.00 450 THR A C 1
ATOM 3469 O O . THR A 1 450 ? -27.994 -5.334 43.451 1.00 91.00 450 THR A O 1
ATOM 3472 N N . ALA A 1 451 ? -25.822 -4.800 43.710 1.00 87.44 451 ALA A N 1
ATOM 3473 C CA . ALA A 1 451 ? -25.702 -5.271 45.079 1.00 87.44 451 ALA A CA 1
ATOM 3474 C C . ALA A 1 451 ? -24.844 -4.313 45.918 1.00 87.44 451 ALA A C 1
ATOM 3476 O O . ALA A 1 451 ? -24.347 -3.285 45.444 1.00 87.44 451 ALA A O 1
ATOM 3477 N N . ASP A 1 452 ? -24.733 -4.600 47.213 1.00 86.81 452 ASP A N 1
ATOM 3478 C CA . ASP A 1 452 ? -23.956 -3.772 48.129 1.00 86.81 452 ASP A CA 1
ATOM 3479 C C . ASP A 1 452 ? -22.468 -3.842 47.753 1.00 86.81 452 ASP A C 1
ATOM 3481 O O . ASP A 1 452 ? -21.801 -4.852 47.949 1.00 86.81 452 ASP A O 1
ATOM 3485 N N . GLY A 1 453 ? -21.943 -2.736 47.221 1.00 90.06 453 GLY A N 1
ATOM 3486 C CA . GLY A 1 453 ? -20.540 -2.627 46.819 1.00 90.06 453 GLY A CA 1
ATOM 3487 C C . GLY A 1 453 ? -20.214 -3.137 45.413 1.00 90.06 453 GLY A C 1
ATOM 3488 O O . GLY A 1 453 ? -19.044 -3.085 45.019 1.00 90.06 453 GLY A O 1
ATOM 3489 N N . GLU A 1 454 ? -21.216 -3.549 44.633 1.00 93.44 454 GLU A N 1
ATOM 3490 C CA . GLU A 1 454 ? -21.022 -4.029 43.265 1.00 93.44 454 GLU A CA 1
ATOM 3491 C C . GLU A 1 454 ? -22.183 -3.678 42.321 1.00 93.44 454 GLU A C 1
ATOM 3493 O O . GLU A 1 454 ? -23.337 -3.527 42.727 1.00 93.44 454 GLU A O 1
ATOM 3498 N N . VAL A 1 455 ? -21.868 -3.515 41.037 1.00 95.81 455 VAL A N 1
ATOM 3499 C CA . VAL A 1 455 ? -22.842 -3.284 39.963 1.00 95.81 455 VAL A CA 1
ATOM 3500 C C . VAL A 1 455 ? -22.441 -4.125 38.758 1.00 95.81 455 VAL A C 1
ATOM 3502 O O . VAL A 1 455 ? -21.330 -3.991 38.248 1.00 95.81 455 VAL A O 1
ATOM 3505 N N . SER A 1 456 ? -23.362 -4.956 38.280 1.00 95.56 456 SER A N 1
ATOM 3506 C CA . SER A 1 456 ? -23.183 -5.744 37.063 1.00 95.56 456 SER A CA 1
ATOM 3507 C C . SER A 1 456 ? -23.722 -4.988 35.858 1.00 95.56 456 SER A C 1
ATOM 3509 O O . SER A 1 456 ? -24.873 -4.540 35.848 1.00 95.56 456 SER A O 1
ATOM 3511 N N . ILE A 1 457 ? -22.885 -4.861 34.833 1.00 97.94 457 ILE A N 1
ATOM 3512 C CA . ILE A 1 457 ? -23.207 -4.224 33.557 1.00 97.94 457 ILE A CA 1
ATOM 3513 C C . ILE A 1 457 ? -23.058 -5.230 32.416 1.00 97.94 457 ILE A C 1
ATOM 3515 O O . ILE A 1 457 ? -22.223 -6.128 32.486 1.00 97.94 457 ILE A O 1
ATOM 3519 N N . ALA A 1 458 ? -23.853 -5.058 31.367 1.00 98.12 458 ALA A N 1
ATOM 3520 C CA . ALA A 1 458 ? -23.768 -5.839 30.141 1.00 98.12 458 ALA A CA 1
ATOM 3521 C C . ALA A 1 458 ? -23.892 -4.925 28.924 1.00 98.12 458 ALA A C 1
ATOM 3523 O O . ALA A 1 458 ? -24.495 -3.852 28.994 1.00 98.12 458 ALA A O 1
ATOM 3524 N N . TRP A 1 459 ? -23.304 -5.349 27.817 1.00 98.44 459 TRP A N 1
ATOM 3525 C CA . TRP A 1 459 ? -23.338 -4.659 26.534 1.00 98.44 459 TRP A CA 1
ATOM 3526 C C . TRP A 1 459 ? -23.357 -5.687 25.401 1.00 98.44 459 TRP A C 1
ATOM 3528 O O . TRP A 1 459 ? -23.389 -6.894 25.620 1.00 98.44 459 TRP A O 1
ATOM 3538 N N . GLU A 1 460 ? -23.351 -5.197 24.172 1.00 98.38 460 GLU A N 1
ATOM 3539 C CA . GLU A 1 460 ? -23.183 -5.979 22.956 1.00 98.38 460 GLU A CA 1
ATOM 3540 C C . GLU A 1 460 ? -21.901 -5.554 22.238 1.00 98.38 460 GLU A C 1
ATOM 3542 O O . GLU A 1 460 ? -21.454 -4.404 22.344 1.00 98.38 460 GLU A O 1
ATOM 3547 N N . GLU A 1 461 ? -21.326 -6.478 21.468 1.00 97.62 461 GLU A N 1
ATOM 3548 C CA . GLU A 1 461 ? -20.144 -6.195 20.658 1.00 97.62 461 GLU A CA 1
ATOM 3549 C C . GLU A 1 461 ? -20.402 -5.031 19.679 1.00 97.62 461 GLU A C 1
ATOM 3551 O O . GLU A 1 461 ? -21.524 -4.875 19.177 1.00 97.62 461 GLU A O 1
ATOM 3556 N N . PRO A 1 462 ? -19.388 -4.201 19.380 1.00 97.62 462 PRO A N 1
ATOM 3557 C CA . PRO A 1 462 ? -19.468 -3.193 18.331 1.00 97.62 462 PRO A CA 1
ATOM 3558 C C . PRO A 1 462 ? -19.915 -3.776 16.989 1.00 97.62 462 PRO A C 1
ATOM 3560 O O . PRO A 1 462 ? -19.571 -4.897 16.634 1.00 97.62 462 PRO A O 1
ATOM 3563 N N . GLU A 1 463 ? -20.620 -2.976 16.189 1.00 95.12 463 GLU A N 1
ATOM 3564 C CA . GLU A 1 463 ? -20.984 -3.362 14.815 1.00 95.12 463 GLU A CA 1
ATOM 3565 C C . GLU A 1 463 ? -19.754 -3.554 13.906 1.00 95.12 463 GLU A C 1
ATOM 3567 O O . GLU A 1 463 ? -19.796 -4.322 12.950 1.00 95.12 463 GLU A O 1
ATOM 3572 N N . ASN A 1 464 ? -18.651 -2.864 14.208 1.00 92.75 464 ASN A N 1
ATOM 3573 C CA . ASN A 1 464 ? -17.397 -2.940 13.467 1.00 92.75 464 ASN A CA 1
ATOM 3574 C C . ASN A 1 464 ? -16.231 -3.125 14.447 1.00 92.75 464 ASN A C 1
ATOM 3576 O O . ASN A 1 464 ? -16.029 -2.290 15.329 1.00 92.75 464 ASN A O 1
ATOM 3580 N N . ASP A 1 465 ? -15.444 -4.183 14.266 1.00 94.06 465 ASP A N 1
ATOM 3581 C CA . ASP A 1 465 ? -14.262 -4.502 15.076 1.00 94.06 465 ASP A CA 1
ATOM 3582 C C . ASP A 1 465 ? -13.004 -3.710 14.667 1.00 94.06 465 ASP A C 1
ATOM 3584 O O . ASP A 1 465 ? -11.950 -3.833 15.289 1.00 94.06 465 ASP A O 1
ATOM 3588 N N . GLY A 1 466 ? -13.107 -2.872 13.633 1.00 91.62 466 GLY A N 1
ATOM 3589 C CA . GLY A 1 466 ? -11.992 -2.118 13.071 1.00 91.62 466 GLY A CA 1
ATOM 3590 C C . GLY A 1 466 ? -11.118 -2.941 12.120 1.00 91.62 466 GLY A C 1
ATOM 3591 O O . GLY A 1 466 ? -10.002 -2.530 11.828 1.00 91.62 466 GLY A O 1
ATOM 3592 N N . GLY A 1 467 ? -11.580 -4.098 11.634 1.00 89.38 467 GLY A N 1
ATOM 3593 C CA . GLY A 1 467 ? -10.803 -4.981 10.754 1.00 89.38 467 GLY A CA 1
ATOM 3594 C C . GLY A 1 467 ? -9.770 -5.841 11.490 1.00 89.38 467 GLY A C 1
ATOM 3595 O O . GLY A 1 467 ? -8.919 -6.470 10.860 1.00 89.38 467 GLY A O 1
ATOM 3596 N N . SER A 1 468 ? -9.825 -5.864 12.823 1.00 91.94 468 SER A N 1
ATOM 3597 C CA . SER A 1 468 ? -9.051 -6.756 13.682 1.00 91.94 468 SER A CA 1
ATOM 3598 C C . SER A 1 468 ? -9.945 -7.240 14.811 1.00 91.94 468 SER A C 1
ATOM 3600 O O . SER A 1 468 ? -10.565 -6.426 15.488 1.00 91.94 468 SER A O 1
ATOM 3602 N N . LYS A 1 469 ? -9.882 -8.544 15.105 1.00 94.69 469 LYS A N 1
ATOM 3603 C CA . LYS A 1 469 ? -10.644 -9.157 16.198 1.00 94.69 469 LYS A CA 1
ATOM 3604 C C . LYS A 1 469 ? -10.535 -8.364 17.504 1.00 94.69 469 LYS A C 1
ATOM 3606 O O . LYS A 1 469 ? -9.445 -7.905 17.876 1.00 94.69 469 LYS A O 1
ATOM 3611 N N . ILE A 1 470 ? -11.653 -8.266 18.212 1.00 97.50 470 ILE A N 1
ATOM 3612 C CA . ILE A 1 470 ? -11.704 -7.711 19.563 1.00 97.50 470 ILE A CA 1
ATOM 3613 C C . ILE A 1 470 ? -10.929 -8.650 20.493 1.00 97.50 470 ILE A C 1
ATOM 3615 O O . ILE A 1 470 ? -11.071 -9.870 20.433 1.00 97.50 470 ILE A O 1
ATOM 3619 N N . LEU A 1 471 ? -10.045 -8.073 21.303 1.00 97.06 471 LEU A N 1
ATOM 3620 C CA . LEU A 1 471 ? -9.193 -8.794 22.248 1.00 97.06 471 LEU A CA 1
ATOM 3621 C C . LEU A 1 471 ? -9.725 -8.708 23.678 1.00 97.06 471 LEU A C 1
ATOM 3623 O O . LEU A 1 471 ? -9.523 -9.645 24.442 1.00 97.06 471 LEU A O 1
ATOM 3627 N N . ALA A 1 472 ? -10.335 -7.578 24.043 1.00 97.81 472 ALA A N 1
ATOM 3628 C CA . ALA A 1 472 ? -10.917 -7.340 25.360 1.00 97.81 472 ALA A CA 1
ATOM 3629 C C . ALA A 1 472 ? -11.830 -6.103 25.348 1.00 97.81 472 ALA A C 1
ATOM 3631 O O . ALA A 1 472 ? -11.825 -5.317 24.398 1.00 97.81 472 ALA A O 1
ATOM 3632 N N . TYR A 1 473 ? -12.525 -5.881 26.457 1.00 98.62 473 TYR A N 1
ATOM 3633 C CA . TYR A 1 473 ? -13.248 -4.659 26.779 1.00 98.62 473 TYR A CA 1
ATOM 3634 C C . TYR A 1 473 ? -12.587 -3.946 27.962 1.00 98.62 473 TYR A C 1
ATOM 3636 O O . TYR A 1 473 ? -12.121 -4.571 28.919 1.00 98.62 473 TYR A O 1
ATOM 3644 N N . VAL A 1 474 ? -12.546 -2.618 27.885 1.00 98.56 474 VAL A N 1
ATOM 3645 C CA . VAL A 1 474 ? -12.085 -1.746 28.964 1.00 98.56 474 VAL A CA 1
ATOM 3646 C C . VAL A 1 474 ? -13.308 -1.161 29.646 1.00 98.56 474 VAL A C 1
ATOM 3648 O O . VAL A 1 474 ? -14.129 -0.513 28.999 1.00 98.56 474 VAL A O 1
ATOM 3651 N N . VAL A 1 475 ? -13.417 -1.388 30.951 1.00 98.56 475 VAL A N 1
ATOM 3652 C CA . VAL A 1 475 ? -14.506 -0.900 31.793 1.00 98.56 475 VAL A CA 1
ATOM 3653 C C . VAL A 1 475 ? -13.944 0.103 32.784 1.00 98.56 475 VAL A C 1
ATOM 3655 O O . VAL A 1 475 ? -13.025 -0.186 33.556 1.00 98.56 475 VAL A O 1
ATOM 3658 N N . GLU A 1 476 ? -14.547 1.282 32.814 1.00 98.38 476 GLU A N 1
ATOM 3659 C CA . GLU A 1 476 ? -14.225 2.331 33.769 1.00 98.38 476 GLU A CA 1
ATOM 3660 C C . GLU A 1 476 ? -15.472 2.752 34.544 1.00 98.38 476 GLU A C 1
ATOM 3662 O O . GLU A 1 476 ? -16.605 2.688 34.066 1.00 98.38 476 GLU A O 1
ATOM 3667 N N . ARG A 1 477 ? -15.250 3.230 35.766 1.00 97.69 477 ARG A N 1
ATOM 3668 C CA . ARG A 1 477 ? -16.289 3.719 36.673 1.00 97.69 477 ARG A CA 1
ATOM 3669 C C . ARG A 1 477 ? -15.969 5.123 37.155 1.00 97.69 477 ARG A C 1
ATOM 3671 O O . ARG A 1 477 ? -14.805 5.479 37.341 1.00 97.69 477 ARG A O 1
ATOM 3678 N N . ARG A 1 478 ? -16.999 5.911 37.442 1.00 97.25 478 ARG A N 1
ATOM 3679 C CA . ARG A 1 478 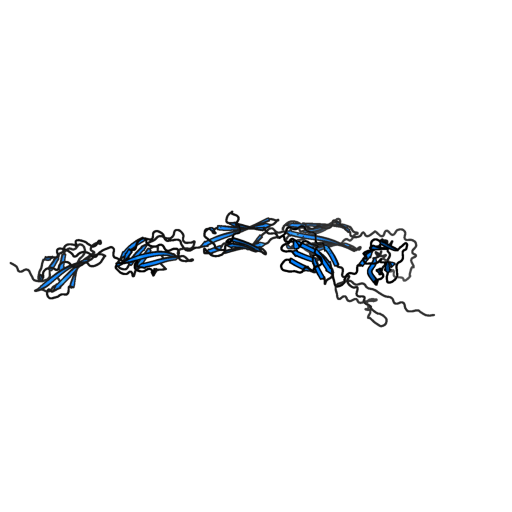? -16.861 7.242 38.041 1.00 97.25 478 ARG A CA 1
ATOM 3680 C C . ARG A 1 478 ? -17.928 7.459 39.101 1.00 97.25 478 ARG A C 1
ATOM 3682 O O . ARG A 1 478 ? -19.115 7.407 38.797 1.00 97.25 478 ARG A O 1
ATOM 3689 N N . ASP A 1 479 ? -17.503 7.734 40.333 1.00 95.69 479 ASP A N 1
ATOM 3690 C CA . ASP A 1 479 ? -18.402 8.254 41.374 1.00 95.69 479 ASP A CA 1
ATOM 3691 C C . ASP A 1 479 ? -18.913 9.623 40.916 1.00 95.69 479 ASP A C 1
ATOM 3693 O O . ASP A 1 479 ? -18.097 10.476 40.570 1.00 95.69 479 ASP A O 1
ATOM 3697 N N . ILE A 1 480 ? -20.229 9.856 40.917 1.00 95.31 480 ILE A N 1
ATOM 3698 C CA . ILE A 1 480 ? -20.806 11.122 40.430 1.00 95.31 480 ILE A CA 1
ATOM 3699 C C . ILE A 1 480 ? -20.331 12.356 41.210 1.00 95.31 480 ILE A C 1
ATOM 3701 O O . ILE A 1 480 ? -20.429 13.476 40.713 1.00 95.31 480 ILE A O 1
ATOM 3705 N N . LYS A 1 481 ? -19.814 12.166 42.432 1.00 94.25 481 LYS A N 1
ATOM 3706 C CA . LYS A 1 481 ? -19.217 13.232 43.251 1.00 94.25 481 LYS A CA 1
ATOM 3707 C C . LYS A 1 481 ? -17.805 13.598 42.774 1.00 94.25 481 LYS A C 1
ATOM 3709 O O . LYS A 1 481 ? -17.277 14.638 43.163 1.00 94.25 481 LYS A O 1
ATOM 3714 N N . ARG A 1 482 ? -17.172 12.747 41.959 1.00 92.88 482 ARG A N 1
ATOM 3715 C CA . ARG A 1 482 ? -15.831 12.930 41.391 1.00 92.88 482 ARG A CA 1
ATOM 3716 C C . ARG A 1 482 ? -15.921 13.232 39.895 1.00 92.88 482 ARG A C 1
ATOM 3718 O O . ARG A 1 482 ? -16.843 12.822 39.202 1.00 92.88 482 ARG A O 1
ATOM 3725 N N . LYS A 1 483 ? -14.915 13.934 39.371 1.00 90.75 483 LYS A N 1
ATOM 3726 C CA . LYS A 1 483 ? -14.815 14.223 37.930 1.00 90.75 483 LYS A CA 1
ATOM 3727 C C . LYS A 1 483 ? -14.029 13.164 37.151 1.00 90.75 483 LYS A C 1
ATOM 3729 O O . LYS A 1 483 ? -14.180 13.085 35.937 1.00 90.75 483 LYS A O 1
ATOM 3734 N N . THR A 1 484 ? -13.214 12.360 37.831 1.00 95.38 484 THR A N 1
ATOM 3735 C CA . THR A 1 484 ? -12.265 11.424 37.217 1.00 95.38 484 THR A CA 1
ATOM 3736 C C . THR A 1 484 ? -12.834 10.015 37.077 1.00 95.38 484 THR A C 1
ATOM 3738 O O . THR A 1 484 ? -13.437 9.480 38.008 1.00 95.38 484 THR A O 1
ATOM 3741 N N . TRP A 1 485 ? -12.600 9.407 35.915 1.00 97.69 485 TRP A N 1
ATOM 3742 C CA . TRP A 1 485 ? -12.833 7.984 35.677 1.00 97.69 485 TRP A CA 1
ATOM 3743 C C . TRP A 1 485 ? -11.741 7.148 36.348 1.00 97.69 485 TRP A C 1
ATOM 3745 O O . TRP A 1 485 ? -10.606 7.595 36.502 1.00 97.69 485 TRP A O 1
ATOM 3755 N N . THR A 1 486 ? -12.106 5.962 36.819 1.00 97.25 486 THR A N 1
ATOM 3756 C CA . THR A 1 486 ? -11.211 4.986 37.447 1.00 97.25 486 THR A CA 1
ATOM 3757 C C . THR A 1 486 ? -11.371 3.657 36.727 1.00 97.25 486 THR A C 1
ATOM 3759 O O . THR A 1 486 ? -12.500 3.215 36.512 1.00 97.25 486 THR A O 1
ATOM 3762 N N . LEU A 1 487 ? -10.256 3.018 36.384 1.00 97.81 487 LEU A N 1
ATOM 3763 C CA . LEU A 1 487 ? -10.253 1.709 35.743 1.00 97.81 487 LEU A CA 1
ATOM 3764 C C . LEU A 1 487 ? -10.873 0.656 36.669 1.00 97.81 487 LEU A C 1
ATOM 3766 O O . LEU A 1 487 ? -10.497 0.558 37.839 1.00 97.81 487 LEU A O 1
ATOM 3770 N N . ALA A 1 488 ? -11.835 -0.101 36.144 1.00 97.31 488 ALA A N 1
ATOM 3771 C CA . ALA A 1 488 ? -12.351 -1.306 36.786 1.00 97.31 488 ALA A CA 1
ATOM 3772 C C . ALA A 1 488 ? -11.646 -2.548 36.221 1.00 97.31 488 ALA A C 1
ATOM 3774 O O . ALA A 1 488 ? -11.167 -3.374 36.990 1.00 97.31 488 ALA A O 1
ATOM 3775 N N . THR A 1 489 ? -11.518 -2.632 34.894 1.00 97.81 489 THR A N 1
ATOM 3776 C CA . THR A 1 489 ? -10.735 -3.657 34.187 1.00 97.81 489 THR A CA 1
ATOM 3777 C C . THR A 1 489 ? -10.363 -3.179 32.783 1.00 97.81 489 THR A C 1
ATOM 3779 O O . THR A 1 489 ? -11.082 -2.372 32.195 1.00 97.81 489 THR A O 1
ATOM 3782 N N . ASP A 1 490 ? -9.258 -3.671 32.231 1.00 97.00 490 ASP A N 1
ATOM 3783 C CA . ASP A 1 490 ? -8.828 -3.479 30.838 1.00 97.00 490 ASP A CA 1
ATOM 3784 C C . ASP A 1 490 ? -8.763 -4.796 30.033 1.00 97.00 490 ASP A C 1
ATOM 3786 O O . ASP A 1 490 ? -8.309 -4.824 28.877 1.00 97.00 490 ASP A O 1
ATOM 3790 N N . CYS A 1 491 ? -9.209 -5.894 30.648 1.00 96.44 491 CYS A N 1
ATOM 3791 C CA . CYS A 1 491 ? -9.048 -7.257 30.155 1.00 96.44 491 CYS A CA 1
ATOM 3792 C C . CYS A 1 491 ? -10.336 -8.094 30.216 1.00 96.44 491 CYS A C 1
ATOM 3794 O O . CYS A 1 491 ? -10.251 -9.318 30.197 1.00 96.44 491 CYS A O 1
ATOM 3796 N N . ALA A 1 492 ? -11.517 -7.466 30.278 1.00 96.19 492 ALA A N 1
ATOM 3797 C CA . ALA A 1 492 ? -12.778 -8.206 30.199 1.00 96.19 492 ALA A CA 1
ATOM 3798 C C . ALA A 1 492 ? -12.886 -8.927 28.845 1.00 96.19 492 ALA A C 1
ATOM 3800 O O . ALA A 1 492 ? -12.763 -8.298 27.796 1.00 96.19 492 ALA A O 1
ATOM 3801 N N . ASP A 1 493 ? -13.100 -10.238 28.871 1.00 94.31 493 ASP A N 1
ATOM 3802 C CA . ASP A 1 493 ? -13.159 -11.126 27.701 1.00 94.31 493 ASP A CA 1
ATOM 3803 C C . ASP A 1 493 ? -14.595 -11.466 27.266 1.00 94.31 493 ASP A C 1
ATOM 3805 O O . ASP A 1 493 ? -14.802 -12.080 26.221 1.00 94.31 493 ASP A O 1
ATOM 3809 N N . SER A 1 494 ? -15.584 -11.030 28.043 1.00 96.19 494 SER A N 1
ATOM 3810 C CA . SER A 1 494 ? -17.015 -11.203 27.801 1.00 96.19 494 SER A CA 1
ATOM 3811 C C . SER A 1 494 ? -17.726 -9.852 27.707 1.00 96.19 494 SER A C 1
ATOM 3813 O O . SER A 1 494 ? -17.185 -8.809 28.083 1.00 96.19 494 SER A O 1
ATOM 3815 N N . THR A 1 495 ? -18.954 -9.859 27.186 1.00 97.56 495 THR A N 1
ATOM 3816 C CA . THR A 1 495 ? -19.798 -8.662 27.043 1.00 97.56 495 THR A CA 1
ATOM 3817 C C . THR A 1 495 ? -20.607 -8.338 28.304 1.00 97.56 495 THR A C 1
ATOM 3819 O O . THR A 1 495 ? -21.660 -7.701 28.248 1.00 97.56 495 THR A O 1
ATOM 3822 N N . GLU A 1 496 ? -20.122 -8.793 29.453 1.00 97.50 496 GLU A N 1
ATOM 3823 C CA . GLU A 1 496 ? -20.672 -8.518 30.769 1.00 97.50 496 GLU A CA 1
ATOM 3824 C C . GLU A 1 496 ? -19.538 -8.383 31.782 1.00 97.50 496 GLU A C 1
ATOM 3826 O O . GLU A 1 496 ? -18.471 -8.979 31.642 1.00 97.50 496 GLU A O 1
ATOM 3831 N N . TYR A 1 497 ? -19.745 -7.558 32.805 1.00 98.12 497 TYR A N 1
ATOM 3832 C CA . TYR A 1 497 ? -18.750 -7.383 33.852 1.00 98.12 497 TYR A CA 1
ATOM 3833 C C . TYR A 1 497 ? -19.381 -6.915 35.163 1.00 98.12 497 TYR A C 1
ATOM 3835 O O . TYR A 1 497 ? -20.151 -5.950 35.192 1.00 98.12 497 TYR A O 1
ATOM 3843 N N . CYS A 1 498 ? -19.014 -7.573 36.265 1.00 96.81 498 CYS A N 1
ATOM 3844 C CA . CYS A 1 498 ? -19.378 -7.145 37.612 1.00 96.81 498 CYS A CA 1
ATOM 3845 C C . CYS A 1 498 ? -18.315 -6.192 38.170 1.00 96.81 498 CYS A C 1
ATOM 3847 O O . CYS A 1 498 ? -17.197 -6.593 38.503 1.00 96.81 498 CYS A O 1
ATOM 3849 N N . VAL A 1 499 ? -18.664 -4.910 38.278 1.00 97.50 499 VAL A N 1
ATOM 3850 C CA . VAL A 1 499 ? -17.795 -3.884 38.851 1.00 97.50 499 VAL A CA 1
ATOM 3851 C C . VAL A 1 499 ? -17.909 -3.918 40.371 1.00 97.50 499 VAL A C 1
ATOM 3853 O O . VAL A 1 499 ? -18.936 -3.529 40.920 1.00 97.50 499 VAL A O 1
ATOM 3856 N N . THR A 1 500 ? -16.837 -4.313 41.053 1.00 95.00 500 THR A N 1
ATOM 3857 C CA . THR A 1 500 ? -16.779 -4.448 42.519 1.00 95.00 500 THR A CA 1
ATOM 3858 C C . THR A 1 500 ? -16.021 -3.291 43.190 1.00 95.00 500 THR A C 1
ATOM 3860 O O . THR A 1 500 ? -15.486 -2.388 42.534 1.00 95.00 500 THR A O 1
ATOM 3863 N N . GLY A 1 501 ? -15.985 -3.279 44.528 1.00 93.25 501 GLY A N 1
ATOM 3864 C CA . GLY A 1 501 ? -15.250 -2.274 45.311 1.00 93.25 501 GLY A CA 1
ATOM 3865 C C . GLY A 1 501 ? -15.899 -0.884 45.304 1.00 93.25 501 GLY A C 1
ATOM 3866 O O . GLY A 1 501 ? -15.218 0.138 45.468 1.00 93.25 501 GLY A O 1
ATOM 3867 N N . LEU A 1 502 ? -17.212 -0.828 45.080 1.00 94.88 502 LEU A N 1
ATOM 3868 C CA . LEU A 1 502 ? -17.998 0.400 45.099 1.00 94.88 502 LEU A CA 1
ATOM 3869 C C . LEU A 1 502 ? -18.335 0.803 46.538 1.00 94.88 502 LEU A C 1
ATOM 3871 O O . LEU A 1 502 ? -18.465 -0.031 47.431 1.00 94.88 502 LEU A O 1
ATOM 3875 N N . GLN A 1 503 ? -18.462 2.106 46.782 1.00 91.56 503 GLN A N 1
ATOM 3876 C CA . GLN A 1 503 ? -18.861 2.601 48.097 1.00 91.56 503 GLN A CA 1
ATOM 3877 C C . GLN A 1 503 ? -20.371 2.439 48.276 1.00 91.56 503 GLN A C 1
ATOM 3879 O O . GLN A 1 503 ? -21.145 2.813 47.390 1.00 91.56 503 GLN A O 1
ATOM 3884 N N . LYS A 1 504 ? -20.777 1.919 49.439 1.00 81.56 504 LYS A N 1
ATOM 3885 C CA . LYS A 1 504 ? -22.187 1.769 49.807 1.00 81.56 504 LYS A CA 1
ATOM 3886 C C . LYS A 1 504 ? -22.907 3.117 49.705 1.00 81.56 504 LYS A C 1
ATOM 3888 O O . LYS A 1 504 ? -22.368 4.145 50.112 1.00 81.56 504 LYS A O 1
ATOM 3893 N N . ASP A 1 505 ? -24.102 3.100 49.123 1.00 80.56 505 ASP A N 1
ATOM 3894 C CA . ASP A 1 505 ? -24.966 4.270 48.907 1.00 80.56 505 ASP A CA 1
ATOM 3895 C C . ASP A 1 505 ? -24.401 5.389 48.006 1.00 80.56 505 ASP A C 1
ATOM 3897 O O . ASP A 1 505 ? -25.046 6.424 47.811 1.00 80.56 505 ASP A O 1
ATOM 3901 N N . SER A 1 506 ? -23.234 5.188 47.382 1.00 90.81 506 SER A N 1
ATOM 3902 C CA . SER A 1 506 ? -22.737 6.075 46.326 1.00 90.81 506 SER A CA 1
ATOM 3903 C C . SER A 1 506 ? -23.352 5.732 44.967 1.00 90.81 506 SER A C 1
ATOM 3905 O O . SER A 1 506 ? -23.687 4.583 44.673 1.00 90.81 506 SER A O 1
ATOM 3907 N N . LYS A 1 507 ? -23.474 6.756 44.114 1.00 94.75 507 LYS A N 1
ATOM 3908 C CA . LYS A 1 507 ? -23.940 6.631 42.730 1.00 94.75 507 LYS A CA 1
ATOM 3909 C C . LYS A 1 507 ? -22.763 6.692 41.762 1.00 94.75 507 LYS A C 1
ATOM 3911 O O . LYS A 1 507 ? -21.886 7.546 41.906 1.00 94.75 507 LYS A O 1
ATOM 3916 N N . TYR A 1 508 ? -22.783 5.828 40.757 1.00 96.81 508 TYR A N 1
ATOM 3917 C CA . TYR A 1 508 ? -21.718 5.669 39.775 1.00 96.81 508 TYR A CA 1
ATOM 3918 C C . TYR A 1 508 ? -22.253 5.768 38.348 1.00 96.81 508 TYR A C 1
ATOM 3920 O O . TYR A 1 508 ? -23.374 5.354 38.067 1.00 96.81 508 TYR A O 1
ATOM 3928 N N . LEU A 1 509 ? -21.432 6.313 37.456 1.00 97.81 509 LEU A N 1
ATOM 3929 C CA . LEU A 1 509 ? -21.545 6.118 36.014 1.00 97.81 509 LEU A CA 1
ATOM 3930 C C . LEU A 1 509 ? -20.487 5.106 35.582 1.00 97.81 509 LEU A C 1
ATOM 3932 O O . LEU A 1 509 ? -19.391 5.075 36.153 1.00 97.81 509 LEU A O 1
ATOM 3936 N N . PHE A 1 510 ? -20.810 4.321 34.563 1.00 98.31 510 PHE A N 1
ATOM 3937 C CA . PHE A 1 510 ? -19.894 3.359 33.962 1.00 98.31 510 PHE A CA 1
ATOM 3938 C C . PHE A 1 510 ? -19.692 3.712 32.501 1.00 98.31 510 PHE A C 1
ATOM 3940 O O . PHE A 1 510 ? -20.592 4.265 31.869 1.00 98.31 510 PHE A O 1
ATOM 3947 N N . ARG A 1 511 ? -18.512 3.401 31.974 1.00 98.25 511 ARG A N 1
ATOM 3948 C CA . ARG A 1 511 ? -18.269 3.459 30.541 1.00 98.25 511 ARG A CA 1
ATOM 3949 C C . ARG A 1 511 ? -17.456 2.272 30.077 1.00 98.25 511 ARG A C 1
ATOM 3951 O O . ARG A 1 511 ? -16.619 1.769 30.827 1.00 98.25 511 ARG A O 1
ATOM 3958 N N . VAL A 1 512 ? -17.727 1.848 28.854 1.00 98.62 512 VAL A N 1
ATOM 3959 C CA . VAL A 1 512 ? -17.115 0.673 28.246 1.00 98.62 512 VAL A CA 1
ATOM 3960 C C . VAL A 1 512 ? -16.642 1.017 26.841 1.00 98.62 512 VAL A C 1
ATOM 3962 O O . VAL A 1 512 ? -17.350 1.692 26.092 1.00 98.62 512 VAL A O 1
ATOM 3965 N N . CYS A 1 513 ? -15.458 0.539 26.469 1.00 98.38 513 CYS A N 1
ATOM 3966 C CA . CYS A 1 513 ? -15.013 0.491 25.077 1.00 98.38 513 CYS A CA 1
ATOM 3967 C C . CYS A 1 513 ? -14.425 -0.883 24.744 1.00 98.38 513 CYS A C 1
ATOM 3969 O O . CYS A 1 513 ? -13.876 -1.570 25.605 1.00 98.38 513 CYS A O 1
ATOM 3971 N N . ALA A 1 514 ? -14.540 -1.286 23.480 1.00 98.38 514 ALA A N 1
ATOM 3972 C CA . ALA A 1 514 ? -13.877 -2.475 22.957 1.00 98.38 514 ALA A CA 1
ATOM 3973 C C . ALA A 1 514 ? -12.428 -2.156 22.561 1.00 98.38 514 ALA A C 1
ATOM 3975 O O . ALA A 1 514 ? -12.123 -1.038 22.143 1.00 98.38 514 ALA A O 1
ATOM 3976 N N . ARG A 1 515 ? -11.536 -3.142 22.658 1.00 97.38 515 ARG A N 1
ATOM 3977 C CA . ARG A 1 515 ? -10.111 -3.015 22.337 1.00 97.38 515 ARG A CA 1
ATOM 3978 C C . ARG A 1 515 ? -9.666 -4.130 21.399 1.00 97.38 515 ARG A C 1
ATOM 3980 O O . ARG A 1 515 ? -9.909 -5.302 21.674 1.00 97.38 515 ARG A O 1
ATOM 3987 N N . ASN A 1 516 ? -8.972 -3.774 20.322 1.00 96.38 516 ASN A N 1
ATOM 3988 C CA . ASN A 1 516 ? -8.320 -4.721 19.410 1.00 96.38 516 ASN A CA 1
ATOM 3989 C C . ASN A 1 516 ? -6.789 -4.517 19.412 1.00 96.38 516 ASN A C 1
ATOM 3991 O O . ASN A 1 516 ? -6.245 -3.869 20.309 1.00 96.38 516 ASN A O 1
ATOM 3995 N N . ARG A 1 517 ? -6.079 -5.090 18.426 1.00 94.56 517 ARG A N 1
ATOM 3996 C CA . ARG A 1 517 ? -4.613 -4.968 18.306 1.00 94.56 517 ARG A CA 1
ATOM 3997 C C . ARG A 1 517 ? -4.128 -3.539 18.031 1.00 94.56 517 ARG A C 1
ATOM 3999 O O . ARG A 1 517 ? -2.979 -3.242 18.334 1.00 94.56 517 ARG A O 1
ATOM 4006 N N . ILE A 1 518 ? -4.983 -2.693 17.451 1.00 94.06 518 ILE A N 1
ATOM 4007 C CA . ILE A 1 518 ? -4.688 -1.289 17.134 1.00 94.06 518 ILE A CA 1
ATOM 4008 C C . ILE A 1 518 ? -4.846 -0.419 18.380 1.00 94.06 518 ILE A C 1
ATOM 4010 O O . ILE A 1 518 ? -4.004 0.431 18.660 1.00 94.06 518 ILE A O 1
ATOM 4014 N N . GLY A 1 519 ? -5.907 -0.643 19.155 1.00 94.56 519 GLY A N 1
ATOM 4015 C CA . GLY A 1 519 ? -6.147 0.105 20.382 1.00 94.56 519 GLY A CA 1
ATOM 4016 C C . GLY A 1 519 ? -7.587 0.021 20.869 1.00 94.56 519 GLY A C 1
ATOM 4017 O O . GLY A 1 519 ? -8.357 -0.848 20.455 1.00 94.56 519 GLY A O 1
ATOM 4018 N N . SER A 1 520 ? -7.932 0.929 21.780 1.00 97.12 520 SER A N 1
ATOM 4019 C CA . SER A 1 520 ? -9.275 1.050 22.349 1.00 97.12 520 SER A CA 1
ATOM 4020 C C . SER A 1 520 ? -10.152 1.967 21.503 1.00 97.12 520 SER A C 1
ATOM 4022 O O . SER A 1 520 ? -9.737 3.064 21.126 1.00 97.12 520 SER A O 1
ATOM 4024 N N . GLY A 1 521 ? -11.371 1.511 21.235 1.00 97.00 521 GLY A N 1
ATOM 4025 C CA . GLY A 1 521 ? -12.414 2.274 20.566 1.00 97.00 521 GLY A CA 1
ATOM 4026 C C . GLY A 1 521 ? -12.989 3.404 21.429 1.00 97.00 521 GLY A C 1
ATOM 4027 O O . GLY A 1 521 ? -12.510 3.678 22.534 1.00 97.00 521 GLY A O 1
ATOM 4028 N N . PRO A 1 522 ? -14.047 4.077 20.949 1.00 97.69 522 PRO A N 1
ATOM 4029 C CA . PRO A 1 522 ? -14.715 5.127 21.703 1.00 97.69 522 PRO A CA 1
ATOM 4030 C C . PRO A 1 522 ? -15.454 4.561 22.923 1.00 97.69 522 PRO A C 1
ATOM 4032 O O . PRO A 1 522 ? -16.049 3.484 22.875 1.00 97.69 522 PRO A O 1
ATOM 4035 N N . ASN A 1 523 ? -15.445 5.325 24.015 1.00 97.94 523 ASN A N 1
ATOM 4036 C CA . ASN A 1 523 ? -16.186 4.992 25.228 1.00 97.94 523 ASN A CA 1
ATOM 4037 C C . ASN A 1 523 ? -17.688 5.225 25.054 1.00 97.94 523 ASN A C 1
ATOM 4039 O O . ASN A 1 523 ? -18.105 6.283 24.582 1.00 97.94 523 ASN A O 1
ATOM 4043 N N . VAL A 1 524 ? -18.481 4.272 25.532 1.00 98.38 524 VAL A N 1
ATOM 4044 C CA . VAL A 1 524 ? -19.936 4.380 25.670 1.00 98.38 524 VAL A CA 1
ATOM 4045 C C . VAL A 1 524 ? -20.257 4.442 27.150 1.00 98.38 524 VAL A C 1
ATOM 4047 O O . VAL A 1 524 ? -19.823 3.572 27.896 1.00 98.38 524 VAL A O 1
ATOM 4050 N N . GLU A 1 525 ? -20.968 5.480 27.582 1.00 97.50 525 GLU A N 1
ATOM 4051 C CA . GLU A 1 525 ? -21.316 5.696 28.989 1.00 97.50 525 GLU A CA 1
ATOM 4052 C C . GLU A 1 525 ? -22.755 5.247 29.274 1.00 97.50 525 GLU A C 1
ATOM 4054 O O . GLU A 1 525 ? -23.620 5.313 28.406 1.00 97.50 525 GLU A O 1
ATOM 4059 N N . THR A 1 526 ? -23.035 4.819 30.504 1.00 97.25 526 THR A N 1
ATOM 4060 C CA . THR A 1 526 ? -24.404 4.560 30.970 1.00 97.25 526 THR A CA 1
ATOM 4061 C C . THR A 1 526 ? -25.225 5.851 31.012 1.00 97.25 526 THR A C 1
ATOM 4063 O O . THR A 1 526 ? -24.762 6.839 31.583 1.00 97.25 526 THR A O 1
ATOM 4066 N N . ASP A 1 527 ? -26.476 5.819 30.542 1.00 92.94 527 ASP A N 1
ATOM 4067 C CA . ASP A 1 527 ? -27.360 7.000 30.486 1.00 92.94 527 ASP A CA 1
ATOM 4068 C C . ASP A 1 527 ? -27.642 7.645 31.852 1.00 92.94 527 ASP A C 1
ATOM 4070 O O . ASP A 1 527 ? -27.853 8.855 31.967 1.00 92.94 527 ASP A O 1
ATOM 4074 N N . LYS A 1 528 ? -27.714 6.826 32.907 1.00 94.06 528 LYS A N 1
ATOM 4075 C CA . LYS A 1 528 ? -28.093 7.252 34.257 1.00 94.06 528 LYS A CA 1
ATOM 4076 C C . LYS A 1 528 ? -27.113 6.710 35.281 1.00 94.06 528 LYS A C 1
ATOM 4078 O O . LYS A 1 528 ? -26.630 5.588 35.169 1.00 94.06 528 LYS A O 1
ATOM 4083 N N . ALA A 1 529 ? -26.875 7.502 36.321 1.00 95.31 529 ALA A N 1
ATOM 4084 C CA . ALA A 1 529 ? -26.073 7.064 37.450 1.00 95.31 529 ALA A CA 1
ATOM 4085 C C . ALA A 1 529 ? -26.819 6.010 38.283 1.00 95.31 529 ALA A C 1
ATOM 4087 O O . ALA A 1 529 ? -27.991 6.198 38.622 1.00 95.31 529 ALA A O 1
ATOM 4088 N N . VAL A 1 530 ? -26.114 4.948 38.662 1.00 94.38 530 VAL A N 1
ATOM 4089 C CA . VAL A 1 530 ? -26.653 3.795 39.392 1.00 94.38 530 VAL A CA 1
ATOM 4090 C C . VAL A 1 530 ? -26.078 3.739 40.799 1.00 94.38 530 VAL A C 1
ATOM 4092 O O . VAL A 1 530 ? -24.890 3.978 41.004 1.00 94.38 530 VAL A O 1
ATOM 4095 N N . GLN A 1 531 ? -26.929 3.456 41.784 1.00 93.62 531 GLN A N 1
ATOM 4096 C CA . GLN A 1 531 ? -26.516 3.288 43.176 1.00 93.62 531 GLN A CA 1
ATOM 4097 C C . GLN A 1 531 ? -26.085 1.840 43.423 1.00 93.62 531 GLN A C 1
ATOM 4099 O O . GLN A 1 531 ? -26.821 0.919 43.079 1.00 93.62 531 GLN A O 1
ATOM 4104 N N . ALA A 1 532 ? -24.918 1.647 44.040 1.00 87.75 532 ALA A N 1
ATOM 4105 C CA . ALA A 1 532 ? -24.432 0.330 44.458 1.00 87.75 532 ALA A CA 1
ATOM 4106 C C . ALA A 1 532 ? -25.138 -0.099 45.755 1.00 87.75 532 ALA A C 1
ATOM 4108 O O . ALA A 1 532 ? -24.596 0.045 46.856 1.00 87.75 532 ALA A O 1
ATOM 4109 N N . LYS A 1 533 ? -26.398 -0.515 45.612 1.00 86.88 533 LYS A N 1
ATOM 4110 C CA . LYS A 1 533 ? -27.266 -0.987 46.692 1.00 86.88 533 LYS A CA 1
ATOM 4111 C C . LYS A 1 533 ? -27.901 -2.308 46.273 1.00 86.88 533 LYS A C 1
ATOM 4113 O O . LYS A 1 533 ? -28.252 -2.483 45.103 1.00 86.88 533 LYS A O 1
ATOM 4118 N N . ASN A 1 534 ? -28.094 -3.198 47.240 1.00 83.31 534 ASN A N 1
ATOM 4119 C CA . ASN A 1 534 ? -28.946 -4.366 47.068 1.00 83.31 534 ASN A CA 1
ATOM 4120 C C . ASN A 1 534 ? -30.346 -3.966 46.567 1.00 83.31 534 ASN A C 1
ATOM 4122 O O . ASN A 1 534 ? -30.960 -3.023 47.078 1.00 83.31 534 ASN A O 1
ATOM 4126 N N . LYS A 1 535 ? -30.831 -4.681 45.543 1.00 81.56 535 LYS A N 1
ATOM 4127 C CA . LYS A 1 535 ? -32.200 -4.538 45.019 1.00 81.56 535 LYS A CA 1
ATOM 4128 C C . LYS A 1 535 ? -33.258 -4.897 46.063 1.00 81.56 535 LYS A C 1
ATOM 4130 O O . LYS A 1 535 ? -34.391 -4.438 45.956 1.00 81.56 535 LYS A O 1
ATOM 4135 N N . PHE A 1 536 ? -32.882 -5.710 47.044 1.00 86.06 536 PHE A N 1
ATOM 4136 C CA . PHE A 1 536 ? -33.732 -6.143 48.139 1.00 86.06 536 PHE A CA 1
ATOM 4137 C C . PHE A 1 536 ? -33.373 -5.387 49.419 1.00 86.06 536 PHE A C 1
ATOM 4139 O O . PHE A 1 536 ? -32.203 -5.100 49.681 1.00 86.06 536 PHE A O 1
ATOM 4146 N N . ASP A 1 537 ? -34.380 -5.099 50.233 1.00 87.44 537 ASP A N 1
ATOM 4147 C CA . ASP A 1 537 ? -34.193 -4.634 51.604 1.00 87.44 537 ASP A CA 1
ATOM 4148 C C . ASP A 1 537 ? -34.286 -5.831 52.567 1.00 87.44 537 ASP A C 1
ATOM 4150 O O . ASP A 1 537 ? -34.795 -6.895 52.212 1.00 87.44 537 ASP A O 1
ATOM 4154 N N . VAL A 1 538 ? -33.755 -5.698 53.787 1.00 91.88 538 VAL A N 1
ATOM 4155 C CA . VAL A 1 538 ? -33.917 -6.745 54.814 1.00 91.88 538 VAL A CA 1
ATOM 4156 C C . VAL A 1 538 ? -35.389 -6.858 55.237 1.00 91.88 538 VAL A C 1
ATOM 4158 O O . VAL A 1 538 ? -36.097 -5.848 55.186 1.00 91.88 538 VAL A O 1
ATOM 4161 N N . PRO A 1 539 ? -35.863 -8.031 55.696 1.00 96.50 539 PRO A N 1
ATOM 4162 C CA . PRO A 1 539 ? -37.250 -8.188 56.110 1.00 96.50 539 PRO A CA 1
ATOM 4163 C C . PRO A 1 539 ? -37.601 -7.317 57.315 1.00 96.50 539 PRO A C 1
ATOM 4165 O O . PRO A 1 539 ? -36.755 -7.028 58.174 1.00 96.50 539 PRO A O 1
ATOM 4168 N N . ASP A 1 540 ? -38.882 -6.980 57.429 1.00 97.25 540 ASP A N 1
ATOM 4169 C CA . ASP A 1 540 ? -39.418 -6.404 58.656 1.00 97.25 540 ASP A CA 1
ATOM 4170 C C . ASP A 1 540 ? -39.344 -7.411 59.826 1.00 97.25 540 ASP A C 1
ATOM 4172 O O . ASP A 1 540 ? -39.168 -8.619 59.628 1.00 97.25 540 ASP A O 1
ATOM 4176 N N . PRO A 1 541 ? -39.480 -6.949 61.081 1.00 97.19 541 PRO A N 1
ATOM 4177 C CA . PRO A 1 541 ? -39.572 -7.851 62.219 1.00 97.19 541 PRO A CA 1
ATOM 4178 C C . PRO A 1 541 ? -40.770 -8.818 62.110 1.00 97.19 541 PRO A C 1
ATOM 4180 O O . PRO A 1 541 ? -41.878 -8.368 61.802 1.00 97.19 541 PRO A O 1
ATOM 4183 N N . PRO A 1 542 ? -40.595 -10.116 62.430 1.00 97.56 542 PRO A N 1
ATOM 4184 C CA . PRO A 1 542 ? -41.702 -11.058 62.598 1.00 97.56 542 PRO A CA 1
ATOM 4185 C C . PRO A 1 542 ? -42.742 -10.551 63.603 1.00 97.56 542 PRO A C 1
ATOM 4187 O O . PRO A 1 542 ? -42.399 -9.906 64.603 1.00 97.56 542 PRO A O 1
ATOM 4190 N N . GLN A 1 543 ? -44.012 -10.857 63.345 1.00 96.75 543 GLN A N 1
ATOM 4191 C CA . GLN A 1 543 ? -45.137 -10.374 64.143 1.00 96.75 543 GLN A CA 1
ATOM 4192 C C . GLN A 1 543 ? -45.596 -11.398 65.180 1.00 96.75 543 GLN A C 1
ATOM 4194 O O . GLN A 1 543 ? -45.237 -12.570 65.114 1.00 96.75 543 GLN A O 1
ATOM 4199 N N . ASN A 1 544 ? -46.389 -10.937 66.152 1.00 94.69 544 ASN A N 1
ATOM 4200 C CA . ASN A 1 544 ? -47.137 -11.781 67.090 1.00 94.69 544 ASN A CA 1
ATOM 4201 C C . ASN A 1 544 ? -46.311 -12.923 67.706 1.00 94.69 544 ASN A C 1
ATOM 4203 O O . ASN A 1 544 ? -46.741 -14.073 67.750 1.00 94.69 544 ASN A O 1
ATOM 4207 N N . VAL A 1 545 ? -45.105 -12.595 68.186 1.00 96.94 545 VAL A N 1
ATOM 4208 C CA . VAL A 1 545 ? -44.242 -13.568 68.862 1.00 96.94 545 VAL A CA 1
ATOM 4209 C C . VAL A 1 545 ? -44.834 -13.905 70.226 1.00 96.94 545 VAL A C 1
ATOM 4211 O O . VAL A 1 545 ? -44.882 -13.060 71.122 1.00 96.94 545 VAL A O 1
ATOM 4214 N N . ILE A 1 546 ? -45.273 -15.149 70.380 1.00 95.94 546 ILE A N 1
ATOM 4215 C CA . ILE A 1 546 ? -45.893 -15.674 71.595 1.00 95.94 546 ILE A CA 1
ATOM 4216 C C . ILE A 1 546 ? -45.145 -16.914 72.079 1.00 95.94 546 ILE A C 1
ATOM 4218 O O . ILE A 1 546 ? -44.558 -17.661 71.296 1.00 95.94 546 ILE A O 1
ATOM 4222 N N . VAL A 1 547 ? -45.165 -17.130 73.393 1.00 95.94 547 VAL A N 1
ATOM 4223 C CA . VAL A 1 547 ? -44.554 -18.299 74.032 1.00 95.94 547 VAL A CA 1
ATOM 4224 C C . VAL A 1 547 ? -45.662 -19.151 74.634 1.00 95.94 547 VAL A C 1
ATOM 4226 O O . VAL A 1 547 ? -46.469 -18.653 75.418 1.00 95.94 547 VAL A O 1
ATOM 4229 N N . GLY A 1 548 ? -45.699 -20.428 74.269 1.00 91.94 548 GLY A N 1
ATOM 4230 C CA . GLY A 1 548 ? -46.666 -21.413 74.749 1.00 91.94 548 GLY A CA 1
ATOM 4231 C C . GLY A 1 548 ? -46.004 -22.746 75.090 1.00 91.94 548 GLY A C 1
ATOM 4232 O O . GLY A 1 548 ? -44.795 -22.910 74.929 1.00 91.94 548 GLY A O 1
ATOM 4233 N N . ASN A 1 549 ? -46.798 -23.712 75.566 1.00 90.44 549 ASN A N 1
ATOM 4234 C CA . ASN A 1 549 ? -46.343 -25.067 75.919 1.00 90.44 549 ASN A CA 1
ATOM 4235 C C . ASN A 1 549 ? -45.088 -25.085 76.813 1.00 90.44 549 ASN A C 1
ATOM 4237 O O . ASN A 1 549 ? -44.153 -25.848 76.574 1.00 90.44 549 ASN A O 1
ATOM 4241 N N . VAL A 1 550 ? -45.062 -24.209 77.817 1.00 93.19 550 VAL A N 1
ATOM 4242 C CA . VAL A 1 550 ? -43.949 -24.101 78.765 1.00 93.19 550 VAL A CA 1
ATOM 4243 C C . VAL A 1 550 ? -43.988 -25.289 79.725 1.00 93.19 550 VAL A C 1
ATOM 4245 O O . VAL A 1 550 ? -45.031 -25.589 80.304 1.00 93.19 550 VAL A O 1
ATOM 4248 N N . ASN A 1 551 ? -42.855 -25.965 79.877 1.00 91.56 551 ASN A N 1
ATOM 4249 C CA . ASN A 1 551 ? -42.638 -27.025 80.859 1.00 91.56 551 ASN A CA 1
ATOM 4250 C C . ASN A 1 551 ? -41.197 -26.943 81.390 1.00 91.56 551 ASN A C 1
ATOM 4252 O O . ASN A 1 551 ? -40.449 -26.037 81.018 1.00 91.56 551 ASN A O 1
ATOM 4256 N N . LYS A 1 552 ? -40.774 -27.871 82.256 1.00 90.81 552 LYS A N 1
ATOM 4257 C CA . LYS A 1 552 ? -39.407 -27.839 82.813 1.00 90.81 552 LYS A CA 1
ATOM 4258 C C . LYS A 1 552 ? -38.277 -28.026 81.794 1.00 90.81 552 LYS A C 1
ATOM 4260 O O . LYS A 1 552 ? -37.138 -27.688 82.100 1.00 90.81 552 LYS A O 1
ATOM 4265 N N . PHE A 1 553 ? -38.569 -28.576 80.615 1.00 90.62 553 PHE A N 1
ATOM 4266 C CA . PHE A 1 553 ? -37.582 -28.849 79.569 1.00 90.62 553 PHE A CA 1
ATOM 4267 C C . PHE A 1 553 ? -37.474 -27.730 78.535 1.00 90.62 553 PHE A C 1
ATOM 4269 O O . PHE A 1 553 ? -36.493 -27.697 77.800 1.00 90.62 553 PHE A O 1
ATOM 4276 N N . GLY A 1 554 ? -38.466 -26.841 78.433 1.00 93.44 554 GLY A N 1
ATOM 4277 C CA . GLY A 1 554 ? -38.512 -25.911 77.316 1.00 93.44 554 GLY A CA 1
ATOM 4278 C C . GLY A 1 554 ? -39.789 -25.102 77.183 1.00 93.44 554 GLY A C 1
ATOM 4279 O O . GLY A 1 554 ? -40.700 -25.154 78.011 1.00 93.44 554 GLY A O 1
ATOM 4280 N N . ALA A 1 555 ? -39.844 -24.358 76.083 1.00 95.25 555 ALA A N 1
ATOM 4281 C CA . ALA A 1 555 ? -41.020 -23.621 75.649 1.00 95.25 555 ALA A CA 1
ATOM 4282 C C . ALA A 1 555 ? -41.139 -23.653 74.121 1.00 95.25 555 ALA A C 1
ATOM 4284 O O . ALA A 1 555 ? -40.147 -23.774 73.404 1.00 95.25 555 ALA A O 1
ATOM 4285 N N . THR A 1 556 ? -42.359 -23.521 73.606 1.00 96.19 556 THR A N 1
ATOM 4286 C CA . THR A 1 556 ? -42.601 -23.318 72.173 1.00 96.19 556 THR A CA 1
ATOM 4287 C C . THR A 1 556 ? -42.741 -21.827 71.899 1.00 96.19 556 THR A C 1
ATOM 4289 O O . THR A 1 556 ? -43.609 -21.176 72.476 1.00 96.19 556 THR A O 1
ATOM 4292 N N . VAL A 1 557 ? -41.908 -21.287 71.013 1.00 97.56 557 VAL A N 1
ATOM 4293 C CA . VAL A 1 557 ? -42.028 -19.913 70.512 1.00 97.56 557 VAL A CA 1
ATOM 4294 C C . VAL A 1 557 ? -42.734 -19.978 69.165 1.00 97.56 557 VAL A C 1
ATOM 4296 O O . VAL A 1 557 ? -42.254 -20.680 68.280 1.00 97.56 557 VAL A O 1
ATOM 4299 N N . SER A 1 558 ? -43.849 -19.273 68.992 1.00 97.44 558 SER A N 1
ATOM 4300 C CA . SER A 1 558 ? -44.538 -19.135 67.703 1.00 97.44 558 SER A CA 1
ATOM 4301 C C . SER A 1 558 ? -44.635 -17.679 67.278 1.00 97.44 558 SER A C 1
ATOM 4303 O O . SER A 1 558 ? -44.619 -16.779 68.114 1.00 97.44 558 SER A O 1
ATOM 4305 N N . TRP A 1 559 ? -44.673 -17.449 65.970 1.00 98.00 559 TRP A N 1
ATOM 4306 C CA . TRP A 1 559 ? -44.639 -16.121 65.364 1.00 98.00 559 TRP A CA 1
ATOM 4307 C C . TRP A 1 559 ? -45.419 -16.093 64.052 1.00 98.00 559 TRP A C 1
ATOM 4309 O O . TRP A 1 559 ? -45.651 -17.114 63.405 1.00 98.00 559 TRP A O 1
ATOM 4319 N N . GLU A 1 560 ? -45.768 -14.890 63.629 1.00 97.56 560 GLU A N 1
ATOM 4320 C CA . GLU A 1 560 ? -46.304 -14.586 62.310 1.00 97.56 560 GLU A CA 1
ATOM 4321 C C . GLU A 1 560 ? -45.207 -14.003 61.404 1.00 97.56 560 GLU A C 1
ATOM 4323 O O . GLU A 1 560 ? -44.216 -13.444 61.895 1.00 97.56 560 GLU A O 1
ATOM 4328 N N . PRO A 1 561 ? -45.331 -14.159 60.073 1.00 96.25 561 PRO A N 1
ATOM 4329 C CA . PRO A 1 561 ? -44.353 -13.604 59.147 1.00 96.25 561 PRO A CA 1
ATOM 4330 C C . PRO A 1 561 ? -44.302 -12.064 59.226 1.00 96.25 561 PRO A C 1
ATOM 4332 O O . PRO A 1 561 ? -45.253 -11.437 59.696 1.00 96.25 561 PRO A O 1
ATOM 4335 N N . PRO A 1 562 ? -43.208 -11.436 58.766 1.00 97.19 562 PRO A N 1
ATOM 4336 C CA . PRO A 1 562 ? -43.122 -9.983 58.631 1.00 97.19 562 PRO A CA 1
ATOM 4337 C C . PRO A 1 562 ? -44.210 -9.400 57.717 1.00 97.19 562 PRO A C 1
ATOM 4339 O O . PRO A 1 562 ? -44.698 -10.088 56.821 1.00 97.19 562 PRO A O 1
ATOM 4342 N N . LEU A 1 563 ? -44.538 -8.111 57.887 1.00 95.00 563 LEU A N 1
ATOM 4343 C CA . LEU A 1 563 ? -45.443 -7.394 56.966 1.00 95.00 563 LEU A CA 1
ATOM 4344 C C . LEU A 1 563 ? -44.848 -7.237 55.568 1.00 95.00 563 LEU A C 1
ATOM 4346 O O . LEU A 1 563 ? -45.573 -7.286 54.579 1.00 95.00 563 LEU A O 1
ATOM 4350 N N . SER A 1 564 ? -43.537 -7.024 55.508 1.00 95.44 564 SER A N 1
ATOM 4351 C CA . SER A 1 564 ? -42.764 -6.940 54.281 1.00 95.44 564 SER A CA 1
ATOM 4352 C C . SER A 1 564 ? -41.565 -7.868 54.389 1.00 95.44 564 SER A C 1
ATOM 4354 O O . SER A 1 564 ? -40.820 -7.835 55.372 1.00 95.44 564 SER A O 1
ATOM 4356 N N . ASP A 1 565 ? -41.359 -8.682 53.362 1.00 93.25 565 ASP A N 1
ATOM 4357 C CA . ASP A 1 565 ? -40.163 -9.505 53.208 1.00 93.25 565 ASP A CA 1
ATOM 4358 C C . ASP A 1 565 ? -38.999 -8.727 52.576 1.00 93.25 565 ASP A C 1
ATOM 4360 O O . ASP A 1 565 ? -37.953 -9.309 52.319 1.00 93.25 565 ASP A O 1
ATOM 4364 N N . GLY A 1 566 ? -39.154 -7.422 52.323 1.00 90.56 566 GLY A N 1
ATOM 4365 C CA . GLY A 1 566 ? -38.118 -6.590 51.710 1.00 90.56 566 GLY A CA 1
ATOM 4366 C C . GLY A 1 566 ? -37.909 -6.848 50.210 1.00 90.56 566 GLY A C 1
ATOM 4367 O O . GLY A 1 566 ? -36.890 -6.435 49.654 1.00 90.56 566 GLY A O 1
ATOM 4368 N N . GLY A 1 567 ? -38.862 -7.512 49.543 1.00 88.88 567 GLY A N 1
ATOM 4369 C CA . GLY A 1 567 ? -38.849 -7.758 48.096 1.00 88.88 567 GLY A CA 1
ATOM 4370 C C . GLY A 1 567 ? -38.139 -9.047 47.674 1.00 88.88 567 GLY A C 1
ATOM 4371 O O . GLY A 1 567 ? -37.993 -9.295 46.477 1.00 88.88 567 GLY A O 1
ATOM 4372 N N . SER A 1 568 ? -37.697 -9.863 48.633 1.00 92.38 568 SER A N 1
ATOM 4373 C CA . SER A 1 568 ? -37.122 -11.191 48.413 1.00 92.38 568 SER A CA 1
ATOM 4374 C C . SER A 1 568 ? -37.654 -12.158 49.458 1.00 92.38 568 SER A C 1
ATOM 4376 O O . SER A 1 568 ? -37.795 -11.789 50.622 1.00 92.38 568 SER A O 1
ATOM 4378 N N . GLU A 1 569 ? -37.909 -13.400 49.050 1.00 94.25 569 GLU A N 1
ATOM 4379 C CA . GLU A 1 569 ? -38.489 -14.419 49.921 1.00 94.25 569 GLU A CA 1
ATOM 4380 C C . GLU A 1 569 ? -37.673 -14.622 51.209 1.00 94.25 569 GLU A C 1
ATOM 4382 O O . GLU A 1 569 ? -36.436 -14.599 51.213 1.00 94.25 569 GLU A O 1
ATOM 4387 N N . ILE A 1 570 ? -38.380 -14.854 52.317 1.00 97.19 570 ILE A N 1
ATOM 4388 C CA . ILE A 1 570 ? -37.744 -15.228 53.579 1.00 97.19 570 ILE A CA 1
ATOM 4389 C C . ILE A 1 570 ? -37.046 -16.575 53.391 1.00 97.19 570 ILE A C 1
ATOM 4391 O O . ILE A 1 570 ? -37.648 -17.540 52.929 1.00 97.19 570 ILE A O 1
ATOM 4395 N N . THR A 1 571 ? -35.783 -16.637 53.792 1.00 96.88 571 THR A N 1
ATOM 4396 C CA . THR A 1 571 ? -34.914 -17.817 53.726 1.00 96.88 571 THR A CA 1
ATOM 4397 C C . THR A 1 571 ? -34.783 -18.517 55.078 1.00 96.88 571 THR A C 1
ATOM 4399 O O . THR A 1 571 ? -34.658 -19.741 55.112 1.00 96.88 571 THR A O 1
ATOM 4402 N N . SER A 1 572 ? -34.871 -17.782 56.195 1.00 97.19 572 SER A N 1
ATOM 4403 C CA . SER A 1 572 ? -34.806 -18.348 57.547 1.00 97.19 572 SER A CA 1
ATOM 4404 C C . SER A 1 572 ? -35.467 -17.441 58.601 1.00 97.19 572 SER A C 1
ATOM 4406 O O . SER A 1 572 ? -35.680 -16.244 58.375 1.00 97.19 572 SER A O 1
ATOM 4408 N N . TYR A 1 573 ? -35.788 -18.016 59.766 1.00 98.06 573 TYR A N 1
ATOM 4409 C CA . TYR A 1 573 ? -36.104 -17.269 60.989 1.00 98.06 573 TYR A CA 1
ATOM 4410 C C . TYR A 1 573 ? -35.091 -17.603 62.081 1.00 98.06 573 TYR A C 1
ATOM 4412 O O . TYR A 1 573 ? -34.858 -18.772 62.373 1.00 98.06 573 TYR A O 1
ATOM 4420 N N . ILE A 1 574 ? -34.529 -16.590 62.734 1.00 98.00 574 ILE A N 1
ATOM 4421 C CA . ILE A 1 574 ? -33.543 -16.747 63.806 1.00 98.00 574 ILE A CA 1
ATOM 4422 C C . ILE A 1 574 ? -34.228 -16.430 65.132 1.00 98.00 574 ILE A C 1
ATOM 4424 O O . ILE A 1 574 ? -34.622 -15.287 65.379 1.00 98.00 574 ILE A O 1
ATOM 4428 N N . ILE A 1 575 ? -34.368 -17.440 65.986 1.00 97.81 575 ILE A N 1
ATOM 4429 C CA . ILE A 1 575 ? -34.924 -17.303 67.328 1.00 97.81 575 ILE A CA 1
ATOM 4430 C C . ILE A 1 575 ? -33.771 -16.995 68.275 1.00 97.81 575 ILE A C 1
ATOM 4432 O O . ILE A 1 575 ? -32.794 -17.742 68.354 1.00 97.81 575 ILE A O 1
ATOM 4436 N N . GLU A 1 576 ? -33.894 -15.896 69.007 1.00 97.19 576 GLU A N 1
ATOM 4437 C CA . GLU A 1 576 ? -32.952 -15.496 70.042 1.00 97.19 576 GLU A CA 1
ATOM 4438 C C . GLU A 1 576 ? -33.631 -15.535 71.409 1.00 97.19 576 GLU A C 1
ATOM 4440 O O . GLU A 1 576 ? -34.792 -15.141 71.559 1.00 97.19 576 GLU A O 1
ATOM 4445 N N . LEU A 1 577 ? -32.878 -15.958 72.420 1.00 95.38 577 LEU A N 1
ATOM 4446 C CA . LEU A 1 577 ? -33.271 -15.852 73.818 1.00 95.38 577 LEU A CA 1
ATOM 4447 C C . LEU A 1 577 ? -32.252 -15.038 74.602 1.00 95.38 577 LEU A C 1
ATOM 4449 O O . LEU A 1 577 ? -31.090 -14.902 74.216 1.00 95.38 577 LEU A O 1
ATOM 4453 N N . ARG A 1 578 ? -32.688 -14.509 75.737 1.00 95.50 578 ARG A N 1
ATOM 4454 C CA . ARG A 1 578 ? -31.790 -14.050 76.792 1.00 95.50 578 ARG A CA 1
ATOM 4455 C C . ARG A 1 578 ? -32.357 -14.405 78.152 1.00 95.50 578 ARG A C 1
ATOM 4457 O O . ARG A 1 578 ? -33.570 -14.361 78.347 1.00 95.50 578 ARG A O 1
ATOM 4464 N N . ASP A 1 579 ? -31.475 -14.721 79.090 1.00 92.81 579 ASP A N 1
ATOM 4465 C CA . ASP A 1 579 ? -31.819 -14.787 80.512 1.00 92.81 579 ASP A CA 1
ATOM 4466 C C . ASP A 1 579 ? -32.335 -13.407 80.958 1.00 92.81 579 ASP A C 1
ATOM 4468 O O . ASP A 1 579 ? -31.781 -12.381 80.552 1.00 92.81 579 ASP A O 1
ATOM 4472 N N . ARG A 1 580 ? -33.391 -13.357 81.780 1.00 92.19 580 ARG A N 1
ATOM 4473 C CA . ARG A 1 580 ? -33.974 -12.105 82.297 1.00 92.19 580 ARG A CA 1
ATOM 4474 C C . ARG A 1 580 ? -32.931 -11.211 82.974 1.00 92.19 580 ARG A C 1
ATOM 4476 O O . ARG A 1 580 ? -33.049 -9.987 82.918 1.00 92.19 580 ARG A O 1
ATOM 4483 N N . THR A 1 581 ? -31.932 -11.817 83.613 1.00 89.94 581 THR A N 1
ATOM 4484 C CA . THR A 1 581 ? -30.833 -11.112 84.292 1.00 89.94 581 THR A CA 1
ATOM 4485 C C . THR A 1 581 ? -29.726 -10.656 83.336 1.00 89.94 581 THR A C 1
ATOM 4487 O O . THR A 1 581 ? -28.908 -9.814 83.701 1.00 89.94 581 THR A O 1
ATOM 4490 N N . SER A 1 582 ? -29.714 -11.166 82.100 1.00 91.31 582 SER A N 1
ATOM 4491 C CA . SER A 1 582 ? -28.732 -10.841 81.066 1.00 91.31 582 SER A CA 1
ATOM 4492 C C . SER A 1 582 ? -29.230 -9.742 80.123 1.00 91.31 582 SER A C 1
ATOM 4494 O O . SER A 1 582 ? -30.415 -9.603 79.805 1.00 91.31 582 SER A O 1
ATOM 4496 N N . VAL A 1 583 ? -28.286 -8.964 79.602 1.00 88.81 583 VAL A N 1
ATOM 4497 C CA . VAL A 1 583 ? -28.515 -8.003 78.510 1.00 88.81 583 VAL A CA 1
ATOM 4498 C C . VAL A 1 583 ? -28.124 -8.565 77.142 1.00 88.81 583 VAL A C 1
ATOM 4500 O O . VAL A 1 583 ? -28.498 -7.993 76.120 1.00 88.81 583 VAL A O 1
ATOM 4503 N N . SER A 1 584 ? -27.394 -9.683 77.114 1.00 92.19 584 SER A N 1
ATOM 4504 C CA . SER A 1 584 ? -26.925 -10.312 75.881 1.00 92.19 584 SER A CA 1
ATOM 4505 C C . SER A 1 584 ? -27.972 -11.268 75.323 1.00 92.19 584 SER A C 1
ATOM 4507 O O . SER A 1 584 ? -28.513 -12.090 76.061 1.00 92.19 584 SER A O 1
ATOM 4509 N N . TRP A 1 585 ? -28.227 -11.161 74.022 1.00 96.12 585 TRP A N 1
ATOM 4510 C CA . TRP A 1 585 ? -29.086 -12.070 73.270 1.00 96.12 585 TRP A CA 1
ATOM 4511 C C . TRP A 1 585 ? -28.250 -13.169 72.626 1.00 96.12 585 TRP A C 1
ATOM 4513 O O . TRP A 1 585 ? -27.185 -12.892 72.075 1.00 96.12 585 TRP A O 1
ATOM 4523 N N . SER A 1 586 ? -28.761 -14.393 72.655 1.00 93.62 586 SER A N 1
ATOM 4524 C CA . SER A 1 586 ? -28.110 -15.565 72.076 1.00 93.62 586 SER A CA 1
ATOM 4525 C C . SER A 1 586 ? -29.044 -16.226 71.061 1.00 93.62 586 SER A C 1
ATOM 4527 O O . SER A 1 586 ? -30.199 -16.490 71.408 1.00 93.62 586 SER A O 1
ATOM 4529 N N . PRO A 1 587 ? -28.592 -16.490 69.820 1.00 95.25 587 PRO A N 1
ATOM 4530 C CA . PRO A 1 587 ? -29.360 -17.285 68.871 1.00 95.25 587 PRO A CA 1
ATOM 4531 C C . PRO A 1 587 ? -29.447 -18.720 69.388 1.00 95.25 587 PRO A C 1
ATOM 4533 O O . PRO A 1 587 ? -28.427 -19.339 69.676 1.00 95.25 587 PRO A O 1
ATOM 4536 N N . VAL A 1 588 ? -30.669 -19.224 69.529 1.00 94.62 588 VAL A N 1
ATOM 4537 C CA . VAL A 1 588 ? -30.939 -20.561 70.075 1.00 94.62 588 VAL A CA 1
ATOM 4538 C C . VAL A 1 588 ? -31.402 -21.540 69.000 1.00 94.62 588 VAL A C 1
ATOM 4540 O O . VAL A 1 588 ? -31.191 -22.742 69.123 1.00 94.62 588 VAL A O 1
ATOM 4543 N N . MET A 1 589 ? -32.017 -21.046 67.922 1.00 95.62 589 MET A N 1
ATOM 4544 C CA . MET A 1 589 ? -32.470 -21.887 66.817 1.00 95.62 589 MET A CA 1
ATOM 4545 C C . MET A 1 589 ? -32.615 -21.077 65.528 1.00 95.62 589 MET A C 1
ATOM 4547 O O . MET A 1 589 ? -32.974 -19.900 65.568 1.00 95.62 589 MET A O 1
ATOM 4551 N N . VAL A 1 590 ? -32.374 -21.728 64.388 1.00 96.75 590 VAL A N 1
ATOM 4552 C CA . VAL A 1 590 ? -32.707 -21.217 63.054 1.00 96.75 590 VAL A CA 1
ATOM 4553 C C . VAL A 1 590 ? -33.786 -22.116 62.459 1.00 96.75 590 VAL A C 1
ATOM 4555 O O . VAL A 1 590 ? -33.559 -23.307 62.255 1.00 96.75 590 VAL A O 1
ATOM 4558 N N . ALA A 1 591 ? -34.963 -21.549 62.227 1.00 96.38 591 ALA A N 1
ATOM 4559 C CA . ALA A 1 591 ? -36.127 -22.221 61.672 1.00 96.38 591 ALA A CA 1
ATOM 4560 C C . ALA A 1 591 ? -36.212 -22.021 60.149 1.00 96.38 591 ALA A C 1
ATOM 4562 O O . ALA A 1 591 ? -35.759 -21.010 59.599 1.00 96.38 591 ALA A O 1
ATOM 4563 N N . LYS A 1 592 ? -36.814 -22.999 59.466 1.00 97.12 592 LYS A N 1
ATOM 4564 C CA . LYS A 1 592 ? -37.030 -22.991 58.011 1.00 97.12 592 LYS A CA 1
ATOM 4565 C C . LYS A 1 592 ? -38.037 -21.902 57.610 1.00 97.12 592 LYS A C 1
ATOM 4567 O O . LYS A 1 592 ? -38.882 -21.510 58.414 1.00 97.12 592 LYS A O 1
ATOM 4572 N N . PRO A 1 593 ? -38.050 -21.449 56.344 1.00 95.12 593 PRO A N 1
ATOM 4573 C CA . PRO A 1 593 ? -38.850 -20.286 55.946 1.00 95.12 593 PRO A CA 1
ATOM 4574 C C . PRO A 1 593 ? -40.372 -20.505 55.997 1.00 95.12 593 PRO A C 1
ATOM 4576 O O . PRO A 1 593 ? -41.134 -19.543 56.102 1.00 95.12 593 PRO A O 1
ATOM 4579 N N . HIS A 1 594 ? -40.839 -21.757 55.968 1.00 94.44 594 HIS A N 1
ATOM 4580 C CA . HIS A 1 594 ? -42.256 -22.115 56.120 1.00 94.44 594 HIS A CA 1
ATOM 4581 C C . HIS A 1 594 ? -42.668 -22.376 57.577 1.00 94.44 594 HIS A C 1
ATOM 4583 O O . HIS A 1 594 ? -43.859 -22.471 57.862 1.00 94.44 594 HIS A O 1
ATOM 4589 N N . GLU A 1 595 ? -41.716 -22.475 58.508 1.00 96.62 595 GLU A N 1
ATOM 4590 C CA . GLU A 1 595 ? -42.008 -22.702 59.922 1.00 96.62 595 GLU A CA 1
ATOM 4591 C C . GLU A 1 595 ? -42.495 -21.404 60.584 1.00 96.62 595 GLU A C 1
ATOM 4593 O O . GLU A 1 595 ? -42.062 -20.296 60.253 1.00 96.62 595 GLU A O 1
ATOM 4598 N N . ARG A 1 596 ? -43.448 -21.541 61.507 1.00 96.38 596 ARG A N 1
ATOM 4599 C CA . ARG A 1 596 ? -44.037 -20.441 62.295 1.00 96.38 596 ARG A CA 1
ATOM 4600 C C . ARG A 1 596 ? -43.994 -20.720 63.799 1.00 96.38 596 ARG A C 1
ATOM 4602 O O . ARG A 1 596 ? -44.621 -20.026 64.593 1.00 96.38 596 ARG A O 1
ATOM 4609 N N . SER A 1 597 ? -43.267 -21.765 64.185 1.00 96.12 597 SER A N 1
ATOM 4610 C CA . SER A 1 597 ? -43.055 -22.158 65.571 1.00 96.12 597 SER A CA 1
ATOM 4611 C C . SER A 1 597 ? -41.781 -22.978 65.721 1.00 96.12 597 SER A C 1
ATOM 4613 O O . SER A 1 597 ? -41.474 -23.785 64.846 1.00 96.12 597 SER A O 1
ATOM 4615 N N . ALA A 1 598 ? -41.103 -22.832 66.855 1.00 96.06 598 ALA A N 1
ATOM 4616 C CA . ALA A 1 598 ? -39.910 -23.581 67.227 1.00 96.06 598 ALA A CA 1
ATOM 4617 C C . ALA A 1 598 ? -39.996 -24.035 68.690 1.00 96.06 598 ALA A C 1
ATOM 4619 O O . ALA A 1 598 ? -40.412 -23.270 69.562 1.00 96.06 598 ALA A O 1
ATOM 4620 N N . ILE A 1 599 ? -39.583 -25.275 68.960 1.00 95.50 599 ILE A N 1
ATOM 4621 C CA . ILE A 1 599 ? -39.476 -25.813 70.321 1.00 95.50 599 ILE A CA 1
ATOM 4622 C C . ILE A 1 599 ? -38.067 -25.530 70.834 1.00 95.50 599 ILE A C 1
ATOM 4624 O O . ILE A 1 599 ? -37.086 -26.006 70.263 1.00 95.50 599 ILE A O 1
ATOM 4628 N N . ILE A 1 600 ? -37.970 -24.765 71.916 1.00 96.06 600 ILE A N 1
ATOM 4629 C CA . ILE A 1 600 ? -36.707 -24.352 72.516 1.00 96.06 600 ILE A CA 1
ATOM 4630 C C . ILE A 1 600 ? -36.467 -25.150 73.795 1.00 96.06 600 ILE A C 1
ATOM 4632 O O . ILE A 1 600 ? -37.151 -24.931 74.793 1.00 96.06 600 ILE A O 1
ATOM 4636 N N . ASN A 1 601 ? -35.480 -26.048 73.751 1.00 92.94 601 ASN A N 1
ATOM 4637 C CA . ASN A 1 601 ? -35.111 -26.920 74.874 1.00 92.94 601 ASN A CA 1
ATOM 4638 C C . ASN A 1 601 ? -33.774 -26.545 75.536 1.00 92.94 601 ASN A C 1
ATOM 4640 O O . ASN A 1 601 ? -33.431 -27.094 76.577 1.00 92.94 601 ASN A O 1
ATOM 4644 N N . ASP A 1 602 ? -33.003 -25.627 74.945 1.00 88.00 602 ASP A N 1
ATOM 4645 C CA . ASP A 1 602 ? -31.725 -25.161 75.502 1.00 88.00 602 ASP A CA 1
ATOM 4646 C C . ASP A 1 602 ? -31.960 -24.067 76.556 1.00 88.00 602 ASP A C 1
ATOM 4648 O O . ASP A 1 602 ? -31.650 -22.887 76.380 1.00 88.00 602 ASP A O 1
ATOM 4652 N N . VAL A 1 603 ? -32.640 -24.459 77.632 1.00 90.88 603 VAL A N 1
ATOM 4653 C CA . VAL A 1 603 ? -33.039 -23.594 78.743 1.00 90.88 603 VAL A CA 1
ATOM 4654 C C . VAL A 1 603 ? -32.883 -24.329 80.069 1.00 90.88 603 VAL A C 1
ATOM 4656 O O . VAL A 1 603 ? -32.902 -25.555 80.135 1.00 90.88 603 VAL A O 1
ATOM 4659 N N . ILE A 1 604 ? -32.728 -23.570 81.151 1.00 91.94 604 ILE A N 1
ATOM 4660 C CA . ILE A 1 604 ? -32.551 -24.117 82.498 1.00 91.94 604 ILE A CA 1
ATOM 4661 C C . ILE A 1 604 ? -33.861 -23.977 83.280 1.00 91.94 604 ILE A C 1
ATOM 4663 O O . ILE A 1 604 ? -34.443 -22.890 83.333 1.00 91.94 604 ILE A O 1
ATOM 4667 N N . GLU A 1 605 ? -34.300 -25.060 83.923 1.00 93.31 605 GLU A N 1
ATOM 4668 C CA . GLU A 1 605 ? -35.471 -25.061 84.805 1.00 93.31 605 GLU A CA 1
ATOM 4669 C C . GLU A 1 605 ? -35.345 -23.988 85.906 1.00 93.31 605 GLU A C 1
ATOM 4671 O O . GLU A 1 605 ? -34.266 -23.719 86.436 1.00 93.31 605 GLU A O 1
ATOM 4676 N N . ASN A 1 606 ? -36.468 -23.368 86.263 1.00 91.38 606 ASN A N 1
ATOM 4677 C CA . ASN A 1 606 ? -36.608 -22.262 87.213 1.00 91.38 606 ASN A CA 1
ATOM 4678 C C . ASN A 1 606 ? -35.971 -20.925 86.805 1.00 91.38 606 ASN A C 1
ATOM 4680 O O . ASN A 1 606 ? -36.107 -19.957 87.561 1.00 91.38 606 ASN A O 1
ATOM 4684 N N . LYS A 1 607 ? -35.362 -20.819 85.617 1.00 94.12 607 LYS A N 1
ATOM 4685 C CA . LYS A 1 607 ? -34.934 -19.533 85.050 1.00 94.12 607 LYS A CA 1
ATOM 4686 C C . LYS A 1 607 ? -36.027 -18.866 84.221 1.00 94.12 607 LYS A C 1
ATOM 4688 O O . LYS A 1 607 ? -36.926 -19.523 83.699 1.00 94.12 607 LYS A O 1
ATOM 4693 N N . GLU A 1 608 ? -35.926 -17.546 84.091 1.00 95.06 608 GLU A N 1
ATOM 4694 C CA . GLU A 1 608 ? -36.789 -16.744 83.227 1.00 95.06 608 GLU A CA 1
ATOM 4695 C C . GLU A 1 608 ? -36.045 -16.304 81.973 1.00 95.06 608 GLU A C 1
ATOM 4697 O O . GLU A 1 608 ? -34.964 -15.716 82.057 1.00 95.06 608 GLU A O 1
ATOM 4702 N N . TYR A 1 609 ? -36.660 -16.543 80.820 1.00 95.75 609 TYR A N 1
ATOM 4703 C CA . TYR A 1 609 ? -36.117 -16.166 79.523 1.00 95.75 609 TYR A CA 1
ATOM 4704 C C . TYR A 1 609 ? -37.048 -15.213 78.785 1.00 95.75 609 TYR A C 1
ATOM 4706 O O . TYR A 1 609 ? -38.268 -15.250 78.933 1.00 95.75 609 TYR A O 1
ATOM 4714 N N . ILE A 1 610 ? -36.443 -14.346 77.985 1.00 96.69 610 ILE A N 1
ATOM 4715 C CA . ILE A 1 610 ? -37.116 -13.426 77.074 1.00 96.69 610 ILE A CA 1
ATOM 4716 C C . ILE A 1 610 ? -36.735 -13.858 75.662 1.00 96.69 610 ILE A C 1
ATOM 4718 O O . ILE A 1 610 ? -35.547 -14.030 75.387 1.00 96.69 610 ILE A O 1
ATOM 4722 N N . PHE A 1 611 ? -37.719 -14.005 74.779 1.00 97.00 611 PHE A N 1
ATOM 4723 C CA . PHE A 1 611 ? -37.518 -14.452 73.403 1.00 97.00 611 PHE A CA 1
ATOM 4724 C C . PHE A 1 611 ? -37.777 -13.317 72.413 1.00 97.00 611 PHE A C 1
ATOM 4726 O O . PHE A 1 611 ? -38.541 -12.389 72.689 1.00 97.00 611 PHE A O 1
ATOM 4733 N N . ARG A 1 612 ? -37.135 -13.389 71.248 1.00 97.62 612 ARG A N 1
ATOM 4734 C CA . ARG A 1 612 ? -37.457 -12.580 70.065 1.00 97.62 612 ARG A CA 1
ATOM 4735 C C . ARG A 1 612 ? -37.077 -13.348 68.803 1.00 97.62 612 ARG A C 1
ATOM 4737 O O . ARG A 1 612 ? -36.214 -14.221 68.851 1.00 97.62 612 ARG A O 1
ATOM 4744 N N . VAL A 1 613 ? -37.688 -13.001 67.679 1.00 98.19 613 VAL A N 1
ATOM 4745 C CA . VAL A 1 613 ? -37.440 -13.660 66.390 1.00 98.19 613 VAL A CA 1
ATOM 4746 C C . VAL A 1 613 ? -36.976 -12.618 65.374 1.00 98.19 613 VAL A C 1
ATOM 4748 O O . VAL A 1 613 ? -37.470 -11.493 65.369 1.00 98.19 613 VAL A O 1
ATOM 4751 N N . LYS A 1 614 ? -36.013 -12.970 64.525 1.00 98.25 614 LYS A N 1
ATOM 4752 C CA . LYS A 1 614 ? -35.587 -12.196 63.348 1.00 98.25 614 LYS A CA 1
ATOM 4753 C C . LYS A 1 614 ? -35.921 -12.988 62.088 1.00 98.25 614 LYS A C 1
ATOM 4755 O O . LYS A 1 614 ? -35.894 -14.213 62.127 1.00 98.25 614 LYS A O 1
ATOM 4760 N N . ALA A 1 615 ? -36.205 -12.305 60.988 1.00 97.56 615 ALA A N 1
ATOM 4761 C CA . ALA A 1 615 ? -36.342 -12.922 59.670 1.00 97.56 615 ALA A CA 1
ATOM 4762 C C . ALA A 1 615 ? -35.128 -12.580 58.795 1.00 97.56 615 ALA A C 1
ATOM 4764 O O . ALA A 1 615 ? -34.534 -11.514 58.955 1.00 97.56 615 ALA A O 1
ATOM 4765 N N . GLU A 1 616 ? -34.766 -13.474 57.881 1.00 96.88 616 GLU A N 1
ATOM 4766 C CA . GLU A 1 616 ? -33.635 -13.317 56.963 1.00 96.88 616 GLU A CA 1
ATOM 4767 C C . GLU A 1 616 ? -34.077 -13.585 55.523 1.00 96.88 616 GLU A C 1
ATOM 4769 O O . GLU A 1 616 ? -34.734 -14.591 55.259 1.00 96.88 616 GLU A O 1
ATOM 4774 N N . ASN A 1 617 ? -33.696 -12.723 54.582 1.00 94.31 617 ASN A N 1
ATOM 4775 C CA . ASN A 1 617 ? -33.875 -12.925 53.138 1.00 94.31 617 ASN A CA 1
ATOM 4776 C C . ASN A 1 617 ? -32.527 -12.758 52.403 1.00 94.31 617 ASN A C 1
ATOM 4778 O O . ASN A 1 617 ? -31.478 -12.626 53.032 1.00 94.31 617 ASN A O 1
ATOM 4782 N N . LYS A 1 618 ? -32.543 -12.686 51.063 1.00 88.56 618 LYS A N 1
ATOM 4783 C CA . LYS A 1 618 ? -31.326 -12.438 50.255 1.00 88.56 618 LYS A CA 1
ATOM 4784 C C . LYS A 1 618 ? -30.604 -11.110 50.557 1.00 88.56 618 LYS A C 1
ATOM 4786 O O . LYS A 1 618 ? -29.436 -10.983 50.204 1.00 88.56 618 LYS A O 1
ATOM 4791 N N . ALA A 1 619 ? -31.266 -10.123 51.165 1.00 86.75 619 ALA A N 1
ATOM 4792 C CA . ALA A 1 619 ? -30.635 -8.879 51.618 1.00 86.75 619 ALA A CA 1
ATOM 4793 C C . ALA A 1 619 ? -29.932 -9.015 52.979 1.00 86.75 619 ALA A C 1
ATOM 4795 O O . ALA A 1 619 ? -29.108 -8.169 53.329 1.00 86.75 619 ALA A O 1
ATOM 4796 N N . GLY A 1 620 ? -30.249 -10.065 53.742 1.00 89.00 620 GLY A N 1
ATOM 4797 C CA . GLY A 1 620 ? -29.682 -10.365 55.051 1.00 89.00 620 GLY A CA 1
ATOM 4798 C C . GLY A 1 620 ? -30.718 -10.370 56.177 1.00 89.00 620 GLY A C 1
ATOM 4799 O O . GLY A 1 620 ? -31.922 -10.520 55.960 1.00 89.00 620 GLY A O 1
ATOM 4800 N N . ILE A 1 621 ? -30.229 -10.229 57.412 1.00 95.31 621 ILE A N 1
ATOM 4801 C CA . ILE A 1 621 ? -31.022 -10.384 58.638 1.00 95.31 621 ILE A CA 1
ATOM 4802 C C . ILE A 1 621 ? -31.730 -9.070 59.000 1.00 95.31 621 ILE A C 1
ATOM 4804 O O . ILE A 1 621 ? -31.094 -8.033 59.206 1.00 95.31 621 ILE A O 1
ATOM 4808 N N . GLY A 1 622 ? -33.053 -9.141 59.137 1.00 95.00 622 GLY A N 1
ATOM 4809 C CA . GLY A 1 622 ? -33.918 -8.049 59.565 1.00 95.00 622 GLY A CA 1
ATOM 4810 C C . GLY A 1 622 ? -33.785 -7.679 61.045 1.00 95.00 622 GLY A C 1
ATOM 4811 O O . GLY A 1 622 ? -33.097 -8.320 61.849 1.00 95.00 622 GLY A O 1
ATOM 4812 N N . LYS A 1 623 ? -34.484 -6.610 61.436 1.00 96.50 623 LYS A N 1
ATOM 4813 C CA . LYS A 1 623 ? -34.568 -6.198 62.846 1.00 96.50 623 LYS A CA 1
ATOM 4814 C C . LYS A 1 623 ? -35.341 -7.249 63.666 1.00 96.50 623 LYS A C 1
ATOM 4816 O O . LYS A 1 623 ? -36.240 -7.896 63.135 1.00 96.50 623 LYS A O 1
ATOM 4821 N N . PRO A 1 624 ? -35.023 -7.428 64.961 1.00 96.56 624 PRO A N 1
ATOM 4822 C CA . PRO A 1 624 ? -35.755 -8.367 65.802 1.00 96.56 624 PRO A CA 1
ATOM 4823 C C . PRO A 1 624 ? -37.192 -7.914 66.063 1.00 96.56 624 PRO A C 1
ATOM 4825 O O . PRO A 1 624 ? -37.461 -6.714 66.148 1.00 96.56 624 PRO A O 1
ATOM 4828 N N . SER A 1 625 ? -38.081 -8.888 66.267 1.00 97.69 625 SER A N 1
ATOM 4829 C CA . SER A 1 625 ? -39.438 -8.686 66.776 1.00 97.69 625 SER A CA 1
ATOM 4830 C C . SER A 1 625 ? -39.437 -7.946 68.116 1.00 97.69 625 SER A C 1
ATOM 4832 O O . SER A 1 625 ? -38.420 -7.869 68.819 1.00 97.69 625 SER A O 1
ATOM 4834 N N . ALA A 1 626 ? -40.618 -7.476 68.526 1.00 95.56 626 ALA A N 1
ATOM 4835 C CA . ALA A 1 626 ? -40.839 -7.145 69.927 1.00 95.56 626 ALA A CA 1
ATOM 4836 C C . ALA A 1 626 ? -40.445 -8.349 70.801 1.00 95.56 626 ALA A C 1
ATOM 4838 O O . ALA A 1 626 ? -40.732 -9.502 70.461 1.00 95.56 626 ALA A O 1
ATOM 4839 N N . ALA A 1 627 ? -39.734 -8.072 71.891 1.00 95.38 627 ALA A N 1
ATOM 4840 C CA . ALA A 1 627 ? -39.359 -9.094 72.852 1.00 95.38 627 ALA A CA 1
ATOM 4841 C C . ALA A 1 627 ? -40.602 -9.558 73.621 1.00 95.38 627 ALA A C 1
ATOM 4843 O O . ALA A 1 627 ? -41.460 -8.742 73.963 1.00 95.38 627 ALA A O 1
ATOM 4844 N N . THR A 1 628 ? -40.686 -10.852 73.911 1.00 96.06 628 THR A N 1
ATOM 4845 C CA . THR A 1 628 ? -41.775 -11.407 74.720 1.00 96.06 628 THR A CA 1
ATOM 4846 C C . THR A 1 628 ? -41.696 -10.893 76.160 1.00 96.06 628 THR A C 1
ATOM 4848 O O . THR A 1 628 ? -40.669 -10.378 76.603 1.00 96.06 628 THR A O 1
ATOM 4851 N N . ASN A 1 629 ? -42.753 -11.085 76.947 1.00 93.81 629 ASN A N 1
ATOM 4852 C CA . ASN A 1 629 ? -42.608 -10.985 78.401 1.00 93.81 629 ASN A CA 1
ATOM 4853 C C . ASN A 1 629 ? -41.663 -12.096 78.913 1.00 93.81 629 ASN A C 1
ATOM 4855 O O . ASN A 1 629 ? -41.531 -13.124 78.239 1.00 93.81 629 ASN A O 1
ATOM 4859 N N . PRO A 1 630 ? -40.995 -11.917 80.071 1.00 94.31 630 PRO A N 1
ATOM 4860 C CA . PRO A 1 630 ? -40.209 -12.982 80.688 1.00 94.31 630 PRO A CA 1
ATOM 4861 C C . PRO A 1 630 ? -41.073 -14.212 80.981 1.00 94.31 630 PRO A C 1
ATOM 4863 O O . PRO A 1 630 ? -42.158 -14.091 81.548 1.00 94.31 630 PRO A O 1
ATOM 4866 N N . VAL A 1 631 ? -40.578 -15.390 80.607 1.00 93.75 631 VAL A N 1
ATOM 4867 C CA . VAL A 1 631 ? -41.258 -16.675 80.799 1.00 93.75 631 VAL A CA 1
ATOM 4868 C C . VAL A 1 631 ? -40.403 -17.563 81.685 1.00 93.75 631 VAL A C 1
ATOM 4870 O O . VAL A 1 631 ? -39.253 -17.846 81.347 1.00 93.75 631 VAL A O 1
ATOM 4873 N N . LYS A 1 632 ? -40.965 -18.009 82.812 1.00 94.38 632 LYS A N 1
ATOM 4874 C CA . LYS A 1 632 ? -40.305 -18.944 83.726 1.00 94.38 632 LYS A CA 1
ATOM 4875 C C . LYS A 1 632 ? -40.442 -20.378 83.214 1.00 94.38 632 LYS A C 1
ATOM 4877 O O . LYS A 1 632 ? -41.557 -20.848 83.018 1.00 94.38 632 LYS A O 1
ATOM 4882 N N . ILE A 1 633 ? -39.320 -21.067 83.037 1.00 94.81 633 ILE A N 1
ATOM 4883 C CA . ILE A 1 633 ? -39.268 -22.458 82.564 1.00 94.81 633 ILE A CA 1
ATOM 4884 C C . ILE A 1 633 ? -39.525 -23.395 83.742 1.00 94.81 633 ILE A C 1
ATOM 4886 O O . ILE A 1 633 ? -38.665 -23.574 84.600 1.00 94.81 633 ILE A O 1
ATOM 4890 N N . MET A 1 634 ? -40.731 -23.944 83.828 1.00 92.56 634 MET A N 1
ATOM 4891 C CA . MET A 1 634 ? -41.142 -24.905 84.855 1.00 92.56 634 MET A CA 1
ATOM 4892 C C . MET A 1 634 ? -42.381 -25.671 84.384 1.00 92.56 634 MET A C 1
ATOM 4894 O O . MET A 1 634 ? -43.090 -25.198 83.495 1.00 92.56 634 MET A O 1
ATOM 4898 N N . ASP A 1 635 ? -42.645 -26.843 84.967 1.00 89.62 635 ASP A N 1
ATOM 4899 C CA . ASP A 1 635 ? -43.874 -27.595 84.685 1.00 89.62 635 ASP A CA 1
ATOM 4900 C C . ASP A 1 635 ? -45.124 -26.754 85.045 1.00 89.62 635 ASP A C 1
ATOM 4902 O O . ASP A 1 635 ? -45.088 -25.989 86.019 1.00 89.62 635 ASP A O 1
ATOM 4906 N N . PRO A 1 636 ? -46.232 -26.864 84.281 1.00 78.50 636 PRO A N 1
ATOM 4907 C CA . PRO A 1 636 ? -47.472 -26.165 84.597 1.00 78.50 636 PRO A CA 1
ATOM 4908 C C . PRO A 1 636 ? -47.933 -26.505 86.015 1.00 78.50 636 PRO A C 1
ATOM 4910 O O . PRO A 1 636 ? -47.992 -27.677 86.391 1.00 78.50 636 PRO A O 1
ATOM 4913 N N . ILE A 1 637 ? -48.286 -25.489 86.804 1.00 73.88 637 ILE A N 1
ATOM 4914 C CA . ILE A 1 637 ? -48.900 -25.707 88.115 1.00 73.88 637 ILE A CA 1
ATOM 4915 C C . ILE A 1 637 ? -50.300 -26.265 87.842 1.00 73.88 637 ILE A C 1
ATOM 4917 O O . ILE A 1 637 ? -51.171 -25.534 87.372 1.00 73.88 637 ILE A O 1
ATOM 4921 N N . GLY A 1 638 ? -50.490 -27.569 88.057 1.00 62.84 638 GLY A N 1
ATOM 4922 C CA . GLY A 1 638 ? -51.806 -28.197 87.976 1.00 62.84 638 GLY A CA 1
ATOM 4923 C C . GLY A 1 638 ? -52.766 -27.501 88.939 1.00 62.84 638 GLY A C 1
ATOM 4924 O O . GLY A 1 638 ? -52.428 -27.324 90.109 1.00 62.84 638 GLY A O 1
ATOM 4925 N N . LEU A 1 639 ? -53.914 -27.062 88.420 1.00 41.72 639 LEU A N 1
ATOM 4926 C CA . LEU A 1 639 ? -55.055 -26.625 89.228 1.00 41.72 639 LEU A CA 1
ATOM 4927 C C . LEU A 1 639 ? -55.706 -27.819 89.922 1.00 41.72 639 LEU A C 1
ATOM 4929 O O . LEU A 1 639 ? -55.853 -28.867 89.249 1.00 41.72 639 LEU A O 1
#

Solvent-accessible surface area (backbone atoms only — not comparable to full-atom values): 36997 Å² total; per-residue (Å²): 134,78,85,85,80,82,77,89,82,87,85,85,81,92,82,88,82,81,83,88,82,85,89,83,53,66,58,97,91,39,79,63,75,80,50,100,88,42,83,86,82,85,77,84,76,75,77,83,72,56,78,43,80,78,39,75,59,72,90,80,92,79,62,74,63,36,67,46,76,39,50,33,35,35,47,48,54,76,69,64,51,76,50,38,24,47,78,86,41,80,59,69,64,56,97,60,31,43,63,48,73,59,75,47,35,39,34,45,36,35,63,53,37,47,83,86,67,68,73,58,75,46,78,48,76,47,40,97,70,70,97,67,59,77,50,80,45,53,63,62,36,75,45,77,47,77,46,81,58,84,83,79,68,83,69,50,77,46,42,30,46,74,88,41,78,63,67,79,50,95,48,33,46,71,49,76,57,96,49,34,40,36,42,34,35,53,52,34,40,64,86,64,41,44,44,34,33,45,37,42,36,40,99,90,49,74,52,72,53,69,36,41,40,44,42,55,82,83,84,81,85,84,84,86,87,81,83,88,68,100,67,97,68,91,78,87,83,80,92,83,79,81,82,83,74,91,70,77,80,74,46,65,69,41,70,78,42,62,37,68,70,43,80,47,48,62,61,39,67,49,72,45,55,30,38,53,43,56,43,78,73,73,47,79,49,44,24,47,71,90,40,74,64,82,84,50,97,67,50,50,74,50,77,54,95,50,33,41,36,44,32,28,68,59,35,46,68,85,67,38,43,44,36,33,47,36,42,38,36,96,85,46,73,40,75,40,58,26,41,38,44,51,39,41,45,33,40,66,78,37,60,42,66,66,44,81,43,53,57,58,42,65,47,70,55,53,32,32,42,47,56,43,80,73,67,49,75,47,44,24,47,67,90,46,75,61,68,79,48,100,54,30,46,74,50,76,56,96,42,36,39,36,43,34,33,58,56,37,44,77,88,65,47,44,44,38,32,46,35,34,33,32,98,76,33,65,36,72,37,56,27,45,38,45,53,30,41,43,14,36,47,44,34,79,64,42,80,76,46,44,29,74,19,23,38,29,35,36,42,40,77,36,96,40,42,21,83,38,70,72,70,24,28,35,36,33,38,24,48,72,92,49,92,61,75,40,83,72,42,73,66,38,81,58,59,54,50,73,46,65,89,43,57,71,80,39,42,31,36,42,33,36,19,31,22,26,89,78,32,68,23,49,74,39,65,46,95,62,71,46,56,18,38,50,85,34,44,44,13,38,37,32,34,79,59,44,78,43,80,51,23,48,58,26,35,30,43,32,43,41,74,39,94,41,44,28,87,37,70,60,61,31,31,41,34,29,38,22,48,69,92,50,91,63,76,41,80,76,47,76,42,55,56,87,57,50,62,48,80,45,54,96,59,58,61,80,39,39,36,27,41,33,36,23,26,24,24,88,56,33,72,23,53,64,21,74,66,39,72,75,42,66,23,36,62,72,82,81,128

Sequence (639 aa):
MESIKGSFAQLECLVSGSLPITVTWFKENKEIETDEKHKCIFFENAASLEITIIEKPESQDVIPGSRVQFNVLLSGTPPLTIKWFKDKKEVSSGIDCSVQKNDTSSSLELFFAKPSDSGDYVCEISNDVGSDALTVVKPGQLVVFECQITGTPEIDTYWFRDGNEISQSDKHKVTFVDSLARLEISSSDIKDCGVYYCEARNEAGSESCSMELRVKELEHRTVFISSSNKNGSIMTLDVQKCDALDVGEYQCIVANERIENVVTVLGKTVEFKCVVRGSPPLSIQWQKDENWILEDPSIERTFLNSIATLRIPVCESIHSGRYTCQAVNEAGQEKCFATLVVQEPPIFIESLEPMEVTAGDAVCLKCQIGGTPEIKVSWFKADGKVRSSPTCKMEFFKGTACLKLAKVAKSDIGEYTCKAENSIGSASSRCLLTVQDVPGPVKNLQVVDTADGEVSIAWEEPENDGGSKILAYVVERRDIKRKTWTLATDCADSTEYCVTGLQKDSKYLFRVCARNRIGSGPNVETDKAVQAKNKFDVPDPPQNVIVGNVNKFGATVSWEPPLSDGGSEITSYIIELRDRTSVSWSPVMVAKPHERSAIINDVIENKEYIFRVKAENKAGIGKPSAATNPVKIMDPIGL

Foldseek 3Di:
DDDPDDDDDDDDDDDDDDDDDDDWDDDPRHTDDDDPNDDDDDDPPPDPFDKAWPDFFDDDDDDFFDKDKTKTFMATDDPKDKFKDFPNHTDDDDDQWHWDDDNTMIMIMGRGDDPVRDGDMDIDMDHPDDDAAEDEAEFQDKDKDKDQADDDDDKDKWKDWPRHTDDDDPQWDWDADPRMTMIIGGGDDQVPFTKMKMWIDDPVGIDMGIHTYGYDYDDDDDDDDDDDDDDDDDDDDDPDDDDDDCPDDWDDKDFPDFWEADEEEFFAKDKTKTQIDTDDPKDKWKDFQNHTCDDDPQWDWDQDPRITMIMRHGDDQVPFGKMKIWIDDPNGIDIHIYTYGYWYWKDWPFFWEADEEEFFAKDKGKTFIDTDDPKDKWKDFPNHTDDDDPQWDWDDDPRMTIIIGRGDDQVNFGKMKIKIGDPVGIDIHIYTYHYFYAAEFWADWDWDFAAFQKTKIFTHGGPGRRPFDFQAKWKWKDFPVDPDIDTQDPGHPHRMDMRGRHHAQTWMKMWMWTAGPRGTYDIDIDPDTDGRHHPFDAFAAWADWDWAPFAQQWIKTFTHGGPDRRPFQWAWKFKWKDFPPDPDIDGQDIGGSPDGMDTGRPDHAQTWMKMWMWTAGPNGIYDIDPIDDTDHRHHDDDD

InterPro domains:
  IPR003598 Immunoglobulin subtype 2 [SM00408] (4-130)
  IPR003598 Immunoglobulin subtype 2 [SM00408] (138-205)
  IPR003598 Immunoglobulin subtype 2 [SM00408] (265-332)
  IPR003598 Immunoglobulin subtype 2 [SM00408] (358-425)
  IPR003599 Immunoglobulin domain subtype [SM00409] (57-131)
  IPR003599 Immunoglobulin domain subtype [SM00409] (132-216)
  IPR003599 Immunoglobulin domain subtype [SM00409] (259-343)
  IPR003599 Immunoglobulin domain subtype [SM00409] (352-436)
  IPR003961 Fibronectin type III [PF00041] (441-522)
  IPR003961 Fibronectin type III [PF00041] (540-629)
  IPR003961 Fibronectin type III [PS50853] (441-535)
  IPR003961 Fibronectin type III [PS50853] (541-636)
  IPR003961 Fibronectin type III [SM00060] (439-521)
  IPR003961 Fibronectin type III [SM00060] (539-622)
  IPR003961 Fibronectin type III [cd00063] (439-526)
  IPR003961 Fibronectin type III [cd00063] (539-629)
  IPR007110 Immunoglobulin-like domain [PS50835] (1-109)
  IPR007110 Immunoglobulin-like domain [PS50835] (115-214)
  IPR007110 Immunoglobulin-like domain [PS50835] (267-341)
  IPR007110 Immunoglobulin-like domain [PS50835] (345-434)

Organism: Cyprinus carpio (NCBI:txid7962)

Radius of gyration: 59.08 Å; Cα contacts (8 Å, |Δi|>4): 1386; chains: 1; bounding box: 145×82×168 Å

pLDDT: mean 77.29, std 21.64, range [23.84, 98.62]

Mean predicted aligned error: 20.68 Å

Secondary structure (DSSP, 8-state):
-------PPP------SSSPP----EETTEE----SS-------------EEEEEPPPP----TT--EEEEEEEEEPSSPEEEEEETTEEE-S-SSEEEEEETTEEEEEESS--GGG-S-EEEEEE-SS-S--EEEE-TTPPEEEEEE---SS--EEEEEETTEEPPP-SSEEEEEETTEEEEEESS--GGG-EEEEEEEEETTEEEEEEEEEEE---PPPPPPPPPP-SS---PPPP-S----------PPPEEEE----EEEETT--EEEEEEEESSSSPEEEEEETTEE----TT-EEEEETTEEEEEESS--GGG-EEEEEEEEETTEEEEEEEEEEEE---EEEE----EEEETT--EEEEEEEESSSPPEEEEEETTEEP--BTTEEEEEETTEEEEEESS--GGG-EEEEEEEE-SS-EEEEEEEEEEE----PPEEEEEEEEETTEEEEEEE--S---SS---EEEEEEEETT-SS-EEEEEEE-SSEEEE--PPTT-EEEEEEEEE-SS-B---EE-SS-EE---SSPPPPPPEEEEEEEEETTEEEEEEEPPS--TTS---EEEEEEEETT----EEEEEE-TT--EEEE----TT-EEEEEEEEEETTEE-PPPPPPPPEE-S-----

Nearest PDB structures (foldseek):
  8bxr-assembly1_A  TM=5.881E-01  e=3.094E-28  Homo sapiens
  2jll-assembly1_A  TM=4.346E-01  e=2.573E-28  Homo sapiens
  2xyc-assembly1_A  TM=5.429E-01  e=9.514E-21  Homo sapiens
  8bvo-assembly1_A  TM=5.077E-01  e=1.100E-17  Homo sapiens
  8g4l-assembly1_n  TM=2.867E-01  e=3.094E-28  Homo sapiens